Protein AF-A0A9E6UKB4-F1 (afdb_monomer_lite)

Structure (mmCIF, N/CA/C/O backbone):
data_AF-A0A9E6UKB4-F1
#
_entry.id   AF-A0A9E6UKB4-F1
#
loop_
_atom_site.group_PDB
_atom_site.id
_atom_site.type_symbol
_atom_site.label_atom_id
_atom_site.label_alt_id
_atom_site.label_comp_id
_atom_site.label_asym_id
_atom_site.label_entity_id
_atom_site.label_seq_id
_atom_site.pdbx_PDB_ins_code
_atom_site.Cartn_x
_atom_site.Cartn_y
_atom_site.Cartn_z
_atom_site.occupancy
_atom_site.B_iso_or_equiv
_atom_site.auth_seq_id
_atom_site.auth_comp_id
_atom_site.auth_asym_id
_atom_site.auth_atom_id
_atom_site.pdbx_PDB_model_num
ATOM 1 N N . MET A 1 1 ? 20.513 2.424 -27.721 1.00 81.56 1 MET A N 1
ATOM 2 C CA . MET A 1 1 ? 20.579 2.651 -26.270 1.00 81.56 1 MET A CA 1
ATOM 3 C C . MET A 1 1 ? 19.220 2.291 -25.713 1.00 81.56 1 MET A C 1
ATOM 5 O O . MET A 1 1 ? 18.230 2.790 -26.240 1.00 81.56 1 MET A O 1
ATOM 9 N N . ALA A 1 2 ? 19.154 1.364 -24.766 1.00 91.81 2 ALA A N 1
ATOM 10 C CA . ALA A 1 2 ? 17.908 1.025 -24.102 1.00 91.81 2 ALA A CA 1
ATOM 11 C C . ALA A 1 2 ? 17.438 2.201 -23.220 1.00 91.81 2 ALA A C 1
ATOM 13 O O . ALA A 1 2 ? 18.272 2.927 -22.673 1.00 91.81 2 ALA A O 1
ATOM 14 N N . PRO A 1 3 ? 16.118 2.423 -23.074 1.00 93.62 3 PRO A N 1
ATOM 15 C CA . PRO A 1 3 ? 15.581 3.624 -22.423 1.00 93.62 3 PRO A CA 1
ATOM 16 C C . PRO A 1 3 ? 15.913 3.732 -20.926 1.00 93.62 3 PRO A C 1
ATOM 18 O O . PRO A 1 3 ? 15.828 4.817 -20.358 1.00 93.62 3 PRO A O 1
ATOM 21 N N . TRP A 1 4 ? 16.314 2.632 -20.287 1.00 94.12 4 TRP A N 1
ATOM 22 C CA . TRP A 1 4 ? 16.700 2.597 -18.876 1.00 94.12 4 TRP A CA 1
ATOM 23 C C . TRP A 1 4 ? 18.184 2.868 -18.614 1.00 94.12 4 TRP A C 1
ATOM 25 O O . TRP A 1 4 ? 18.543 3.097 -17.461 1.00 94.12 4 TRP A O 1
ATOM 35 N N . GLU A 1 5 ? 19.039 2.848 -19.644 1.00 91.81 5 GLU A N 1
ATOM 36 C CA . GLU A 1 5 ? 20.494 3.004 -19.485 1.00 91.81 5 GLU A CA 1
ATOM 37 C C . GLU A 1 5 ? 20.902 4.262 -18.697 1.00 91.81 5 GLU A C 1
ATOM 39 O O . GLU A 1 5 ? 21.769 4.145 -17.833 1.00 91.81 5 GLU A O 1
ATOM 44 N N . PRO A 1 6 ? 20.264 5.440 -18.873 1.00 92.69 6 PRO A N 1
ATOM 45 C CA . PRO A 1 6 ? 20.599 6.630 -18.083 1.00 92.69 6 PRO A CA 1
ATOM 46 C C . PRO A 1 6 ? 20.350 6.487 -16.574 1.00 92.69 6 PRO A C 1
ATOM 48 O O . PRO A 1 6 ? 20.869 7.277 -15.786 1.00 92.69 6 PRO A O 1
ATOM 51 N N . PHE A 1 7 ? 19.533 5.512 -16.167 1.00 89.50 7 PHE A N 1
ATOM 52 C CA . PHE A 1 7 ? 19.161 5.262 -14.773 1.00 89.50 7 PHE A CA 1
ATOM 53 C C . PHE A 1 7 ? 19.928 4.076 -14.166 1.00 89.50 7 PHE A C 1
ATOM 55 O O . PHE A 1 7 ? 19.871 3.854 -12.951 1.00 89.50 7 PHE A O 1
ATOM 62 N N . GLY A 1 8 ? 20.673 3.336 -14.992 1.00 79.50 8 GLY A N 1
ATOM 63 C CA . GLY A 1 8 ? 21.708 2.422 -14.536 1.00 79.50 8 GLY A CA 1
ATOM 64 C C . GLY A 1 8 ? 22.971 3.201 -14.182 1.00 79.50 8 GLY A C 1
ATOM 65 O O . GLY A 1 8 ? 23.554 3.881 -15.021 1.00 79.50 8 GLY A O 1
ATOM 66 N N . SER A 1 9 ? 23.430 3.103 -12.937 1.00 74.69 9 SER A N 1
ATOM 67 C CA . SER A 1 9 ? 24.852 3.325 -12.664 1.00 74.69 9 SER A CA 1
ATOM 68 C C . SER A 1 9 ? 25.591 2.014 -12.922 1.00 74.69 9 SER A C 1
ATOM 70 O O . SER A 1 9 ? 25.021 0.939 -12.746 1.00 74.69 9 SER A O 1
ATOM 72 N N . SER A 1 10 ? 26.850 2.076 -13.364 1.00 69.31 10 SER A N 1
ATOM 73 C CA . SER A 1 10 ? 27.674 0.870 -13.467 1.00 69.31 10 SER A CA 1
ATOM 74 C C . SER A 1 10 ? 27.757 0.236 -12.078 1.00 69.31 10 SER A C 1
ATOM 76 O O . SER A 1 10 ? 28.419 0.798 -11.202 1.00 69.31 10 SER A O 1
ATOM 78 N N . PHE A 1 11 ? 27.060 -0.880 -11.859 1.00 68.19 11 PHE A N 1
ATOM 79 C CA . PHE A 1 11 ? 27.126 -1.601 -10.596 1.00 68.19 11 PHE A CA 1
ATOM 80 C C . PHE A 1 11 ? 28.573 -2.032 -10.362 1.00 68.19 11 PHE A C 1
ATOM 82 O O . PHE A 1 11 ? 29.144 -2.790 -11.147 1.00 68.19 11 PHE A O 1
ATOM 89 N N . LYS A 1 12 ? 29.174 -1.526 -9.290 1.00 73.38 12 LYS A N 1
ATOM 90 C CA . LYS A 1 12 ? 30.433 -2.038 -8.762 1.00 73.38 12 LYS A CA 1
ATOM 91 C C . LYS A 1 12 ? 30.092 -2.777 -7.482 1.00 73.38 12 LYS A C 1
ATOM 93 O O . LYS A 1 12 ? 29.371 -2.236 -6.651 1.00 73.38 12 LYS A O 1
ATOM 98 N N . ALA A 1 13 ? 30.626 -3.984 -7.312 1.00 66.38 13 ALA A N 1
ATOM 99 C CA . ALA A 1 13 ? 30.397 -4.786 -6.107 1.00 66.38 13 ALA A CA 1
ATOM 100 C C . ALA A 1 13 ? 30.780 -4.038 -4.810 1.00 66.38 13 ALA A C 1
ATOM 102 O O . ALA A 1 13 ? 30.255 -4.321 -3.744 1.00 66.38 13 ALA A O 1
ATOM 103 N N . GLU A 1 14 ? 31.664 -3.045 -4.911 1.00 70.88 14 GLU A N 1
ATOM 104 C CA . GLU A 1 14 ? 32.102 -2.182 -3.809 1.00 70.88 14 GLU A CA 1
ATOM 105 C C . GLU A 1 14 ? 31.042 -1.134 -3.386 1.00 70.88 14 GLU A C 1
ATOM 107 O O . GLU A 1 14 ? 31.136 -0.570 -2.297 1.00 70.88 14 GLU A O 1
ATOM 112 N N . ASP A 1 15 ? 30.006 -0.895 -4.204 1.00 75.00 15 ASP A N 1
ATOM 113 C CA . ASP A 1 15 ? 28.962 0.125 -4.006 1.00 75.00 15 ASP A CA 1
ATOM 114 C C . ASP A 1 15 ? 27.684 -0.429 -3.334 1.00 75.00 15 ASP A C 1
ATOM 116 O O . ASP A 1 15 ? 26.572 0.050 -3.589 1.00 75.00 15 ASP A O 1
ATOM 120 N N . ASP A 1 16 ? 27.814 -1.416 -2.441 1.00 75.31 16 ASP A N 1
ATOM 121 C CA . ASP A 1 16 ? 26.691 -2.079 -1.748 1.00 75.31 16 ASP A CA 1
ATOM 122 C C . ASP A 1 16 ? 25.698 -1.098 -1.090 1.00 75.31 16 ASP A C 1
ATOM 124 O O . ASP A 1 16 ? 24.492 -1.350 -1.030 1.00 75.31 16 ASP A O 1
ATOM 128 N N . LEU A 1 17 ? 26.174 0.066 -0.630 1.00 78.94 17 LEU A N 1
ATOM 129 C CA . LEU A 1 17 ? 25.323 1.104 -0.037 1.00 78.94 17 LEU A CA 1
ATOM 130 C C . LEU A 1 17 ? 24.348 1.737 -1.038 1.00 78.94 17 LEU A C 1
ATOM 132 O O . LEU A 1 17 ? 23.245 2.120 -0.642 1.00 78.94 17 LEU A O 1
ATOM 136 N N . ASN A 1 18 ? 24.739 1.847 -2.309 1.00 86.38 18 ASN A N 1
ATOM 137 C CA . ASN A 1 18 ? 23.909 2.398 -3.382 1.00 86.38 18 ASN A CA 1
ATOM 138 C C . ASN A 1 18 ? 23.037 1.326 -4.042 1.00 86.38 18 ASN A C 1
ATOM 140 O O . ASN A 1 18 ? 22.004 1.663 -4.621 1.00 86.38 18 ASN A O 1
ATOM 144 N N . TRP A 1 19 ? 23.424 0.058 -3.904 1.00 93.12 19 TRP A N 1
ATOM 145 C CA . TRP A 1 19 ? 22.780 -1.100 -4.518 1.00 93.12 19 TRP A CA 1
ATOM 146 C C . TRP A 1 19 ? 22.401 -2.172 -3.491 1.00 93.12 19 TRP A C 1
ATOM 148 O O . TRP A 1 19 ? 22.891 -3.304 -3.560 1.00 93.12 19 TRP A O 1
ATOM 158 N N . PRO A 1 20 ? 21.526 -1.843 -2.524 1.00 94.75 20 PRO A N 1
ATOM 159 C CA . PRO A 1 20 ? 21.037 -2.809 -1.555 1.00 94.75 20 PRO A CA 1
ATOM 160 C C . PRO A 1 20 ? 20.362 -3.998 -2.231 1.00 94.75 20 PRO A C 1
ATOM 162 O O . PRO A 1 20 ? 19.720 -3.858 -3.279 1.00 94.75 20 PRO A O 1
ATOM 165 N N . VAL A 1 21 ? 20.383 -5.124 -1.524 1.00 96.06 21 VAL A N 1
ATOM 166 C CA . VAL A 1 21 ? 19.489 -6.243 -1.806 1.00 96.06 21 VAL A CA 1
ATOM 167 C C . VAL A 1 21 ? 18.032 -5.781 -1.684 1.00 96.06 21 VAL A C 1
ATOM 169 O O . VAL A 1 21 ? 17.637 -5.119 -0.718 1.00 96.06 21 VAL A O 1
ATOM 172 N N . LEU A 1 22 ? 17.236 -6.115 -2.692 1.00 97.31 22 LEU A N 1
ATOM 173 C CA . LEU A 1 22 ? 15.799 -5.916 -2.754 1.00 97.31 22 LEU A CA 1
ATOM 174 C C . LEU A 1 22 ? 15.109 -7.203 -2.295 1.00 97.31 22 LEU A C 1
ATOM 176 O O . LEU A 1 22 ? 14.881 -8.114 -3.081 1.00 97.31 22 LEU A O 1
ATOM 180 N N . SER A 1 23 ? 14.773 -7.272 -1.010 1.00 97.38 23 SER A N 1
ATOM 181 C CA . SER A 1 23 ? 14.077 -8.422 -0.417 1.00 97.38 23 SER A CA 1
ATOM 182 C C . SER A 1 23 ? 12.602 -8.156 -0.121 1.00 97.38 23 SER A C 1
ATOM 184 O O . SER A 1 23 ? 11.811 -9.095 -0.060 1.00 97.38 23 SER A O 1
ATOM 186 N N . GLN A 1 24 ? 12.212 -6.889 0.042 1.00 97.81 24 GLN A N 1
ATOM 187 C CA . GLN A 1 24 ? 10.843 -6.489 0.357 1.00 97.81 24 GLN A CA 1
ATOM 188 C C . GLN A 1 24 ? 10.372 -5.306 -0.481 1.00 97.81 24 GLN A C 1
ATOM 190 O O . GLN A 1 24 ? 11.133 -4.391 -0.808 1.00 97.81 24 GLN A O 1
ATOM 195 N N . VAL A 1 25 ? 9.075 -5.317 -0.772 1.00 98.38 25 VAL A N 1
ATOM 196 C CA . VAL A 1 25 ? 8.336 -4.227 -1.409 1.00 98.38 25 VAL A CA 1
ATOM 197 C C . VAL A 1 25 ? 7.061 -3.954 -0.627 1.00 98.38 25 VAL A C 1
ATOM 199 O O . VAL A 1 25 ? 6.583 -4.803 0.128 1.00 98.38 25 VAL A O 1
ATOM 202 N N . TYR A 1 26 ? 6.501 -2.763 -0.811 1.00 98.50 26 TYR A N 1
ATOM 203 C CA . TYR A 1 26 ? 5.382 -2.306 -0.009 1.00 98.50 26 TYR A CA 1
ATOM 204 C C . TYR A 1 26 ? 4.261 -1.700 -0.848 1.00 98.50 26 TYR A C 1
ATOM 206 O O . TYR A 1 26 ? 4.516 -0.929 -1.772 1.00 98.50 26 TYR A O 1
ATOM 214 N N . HIS A 1 27 ? 3.017 -1.983 -0.471 1.00 98.50 27 HIS A N 1
ATOM 215 C CA . HIS A 1 27 ? 1.847 -1.227 -0.909 1.00 98.50 27 HIS A CA 1
ATOM 216 C C . HIS A 1 27 ? 1.457 -0.233 0.190 1.00 98.50 27 HIS A C 1
ATOM 218 O O . HIS A 1 27 ? 1.020 -0.647 1.264 1.00 98.50 27 HIS A O 1
ATOM 224 N N . THR A 1 28 ? 1.603 1.069 -0.056 1.00 98.06 28 THR A N 1
ATOM 225 C CA . THR A 1 28 ? 1.177 2.114 0.891 1.00 98.06 28 THR A CA 1
ATOM 226 C C . THR A 1 28 ? -0.131 2.744 0.436 1.00 98.06 28 THR A C 1
ATOM 228 O O . THR A 1 28 ? -0.259 3.130 -0.723 1.00 98.06 28 THR A O 1
ATOM 231 N N . THR A 1 29 ? -1.090 2.881 1.348 1.00 97.94 29 THR A N 1
ATOM 232 C CA . THR A 1 29 ? -2.408 3.449 1.058 1.00 97.94 29 THR A CA 1
ATOM 233 C C . THR A 1 29 ? -3.006 4.172 2.268 1.00 97.94 29 THR A C 1
ATOM 235 O O . THR A 1 29 ? -2.507 4.067 3.394 1.00 97.94 29 THR A O 1
ATOM 238 N N . HIS A 1 30 ? -4.083 4.922 2.041 1.00 97.69 30 HIS A N 1
ATOM 239 C CA . HIS A 1 30 ? -4.853 5.582 3.094 1.00 97.69 30 HIS A CA 1
ATOM 240 C C . HIS A 1 30 ? -5.647 4.564 3.910 1.00 97.69 30 HIS A C 1
ATOM 242 O O . HIS A 1 30 ? -6.027 3.497 3.429 1.00 97.69 30 HIS A O 1
ATOM 248 N N . ARG A 1 31 ? -5.960 4.908 5.153 1.00 96.88 31 ARG A N 1
ATOM 249 C CA . ARG A 1 31 ? -6.632 4.051 6.135 1.00 96.88 31 ARG A CA 1
ATOM 250 C C . ARG A 1 31 ? -7.937 3.438 5.628 1.00 96.88 31 ARG A C 1
ATOM 252 O O . ARG A 1 31 ? -8.197 2.261 5.881 1.00 96.88 31 ARG A O 1
ATOM 259 N N . LEU A 1 32 ? -8.775 4.216 4.941 1.00 95.62 32 LEU A N 1
ATOM 260 C CA . LEU A 1 32 ? -10.050 3.719 4.409 1.00 95.62 32 LEU A CA 1
ATOM 261 C C . LEU A 1 32 ? -9.822 2.645 3.339 1.00 95.62 32 LEU A C 1
ATOM 263 O O . LEU A 1 32 ? -10.419 1.570 3.401 1.00 95.62 32 LEU A O 1
ATOM 267 N N . SER A 1 33 ? -8.894 2.900 2.419 1.00 97.25 33 SER A N 1
ATOM 268 C CA . SER A 1 33 ? -8.464 1.940 1.402 1.00 97.25 33 SER A CA 1
ATOM 269 C C . SER A 1 33 ? -7.801 0.711 2.028 1.00 97.25 33 SER A C 1
ATOM 271 O O . SER A 1 33 ? -8.100 -0.408 1.629 1.00 97.25 33 SER A O 1
ATOM 273 N N . ALA A 1 34 ? -6.984 0.885 3.069 1.00 97.94 34 ALA A N 1
ATOM 274 C CA . ALA A 1 34 ? -6.383 -0.217 3.815 1.00 97.94 34 ALA A CA 1
ATOM 275 C C . ALA A 1 34 ? -7.439 -1.103 4.485 1.00 97.94 34 ALA A C 1
ATOM 277 O O . ALA A 1 34 ? -7.369 -2.324 4.388 1.00 97.94 34 ALA A O 1
ATOM 278 N N . THR A 1 35 ? -8.456 -0.497 5.103 1.00 97.56 35 THR A N 1
ATOM 279 C CA . THR A 1 35 ? -9.589 -1.237 5.682 1.00 97.56 35 THR A CA 1
ATOM 280 C C . THR A 1 35 ? -10.285 -2.057 4.599 1.00 97.56 35 THR A C 1
ATOM 282 O O . THR A 1 35 ? -10.584 -3.226 4.815 1.00 97.56 35 THR A O 1
ATOM 285 N N . ARG A 1 36 ? -10.471 -1.485 3.402 1.00 97.75 36 ARG A N 1
ATOM 286 C CA . ARG A 1 36 ? -11.076 -2.190 2.270 1.00 97.75 36 ARG A CA 1
ATOM 287 C C . ARG A 1 36 ? -10.218 -3.341 1.740 1.00 97.75 36 ARG A C 1
ATOM 289 O O . ARG A 1 36 ? -10.762 -4.397 1.437 1.00 97.75 36 ARG A O 1
ATOM 296 N N . ILE A 1 37 ? -8.903 -3.152 1.636 1.00 98.25 37 ILE A N 1
ATOM 297 C CA . ILE A 1 37 ? -7.944 -4.205 1.257 1.00 98.25 37 ILE A CA 1
ATOM 298 C C . ILE A 1 37 ? -8.029 -5.369 2.239 1.00 98.25 37 ILE A C 1
ATOM 300 O O . ILE A 1 37 ? -8.068 -6.526 1.820 1.00 98.25 37 ILE A O 1
ATOM 304 N N . ILE A 1 38 ? -8.106 -5.055 3.535 1.00 98.12 38 ILE A N 1
ATOM 305 C CA . ILE A 1 38 ? -8.275 -6.055 4.582 1.00 98.12 38 ILE A CA 1
ATOM 306 C C . ILE A 1 38 ? -9.627 -6.745 4.412 1.00 98.12 38 ILE A C 1
ATOM 308 O O . ILE A 1 38 ? -9.639 -7.947 4.238 1.00 98.12 38 ILE A O 1
ATOM 312 N N . GLU A 1 39 ? -10.751 -6.040 4.306 1.00 97.12 39 GLU A N 1
ATOM 313 C CA . GLU A 1 39 ? -12.060 -6.668 4.043 1.00 97.12 39 GLU A CA 1
ATOM 314 C C . GLU A 1 39 ? -12.076 -7.585 2.807 1.00 97.12 39 GLU A C 1
ATOM 316 O O . GLU A 1 39 ? -12.661 -8.666 2.833 1.00 97.12 39 GLU A O 1
ATOM 321 N N . ASP A 1 40 ? -11.445 -7.156 1.712 1.00 97.75 40 ASP A N 1
ATOM 322 C CA . ASP A 1 40 ? -11.409 -7.894 0.447 1.00 97.75 40 ASP A CA 1
ATOM 323 C C . ASP A 1 40 ? -10.361 -9.030 0.431 1.00 97.75 40 ASP A C 1
ATOM 325 O O . ASP A 1 40 ? -10.362 -9.847 -0.500 1.00 97.75 40 ASP A O 1
ATOM 329 N N . GLY A 1 41 ? -9.468 -9.075 1.428 1.00 98.19 41 GLY A N 1
ATOM 330 C CA . GLY A 1 41 ? -8.377 -10.044 1.558 1.00 98.19 41 GLY A CA 1
ATOM 331 C C . GLY A 1 41 ? -7.288 -9.927 0.492 1.00 98.19 41 GLY A C 1
ATOM 332 O O . GLY A 1 41 ? -6.532 -10.878 0.291 1.00 98.19 41 GLY A O 1
ATOM 333 N N . ARG A 1 42 ? -7.217 -8.800 -0.225 1.00 98.38 42 ARG A N 1
ATOM 334 C CA . ARG A 1 42 ? -6.257 -8.575 -1.315 1.00 98.38 42 ARG A CA 1
ATOM 335 C C . ARG A 1 42 ? -6.104 -7.092 -1.643 1.00 98.38 42 ARG A C 1
ATOM 337 O O . ARG A 1 42 ? -7.065 -6.327 -1.536 1.00 98.38 42 ARG A O 1
ATOM 344 N N . VAL A 1 43 ? -4.933 -6.709 -2.138 1.00 98.50 43 VAL A N 1
ATOM 345 C CA . VAL A 1 43 ? -4.762 -5.471 -2.903 1.00 98.50 43 VAL A CA 1
ATOM 346 C C . VAL A 1 43 ? -5.345 -5.725 -4.286 1.00 98.50 43 VAL A C 1
ATOM 348 O O . VAL A 1 43 ? -4.864 -6.594 -5.004 1.00 98.50 43 VAL A O 1
ATOM 351 N N . LYS A 1 44 ? -6.417 -5.019 -4.646 1.00 98.12 44 LYS A N 1
ATOM 352 C CA . LYS A 1 44 ? -7.013 -5.158 -5.978 1.00 98.12 44 LYS A CA 1
ATOM 353 C C . LYS A 1 44 ? -6.229 -4.351 -6.996 1.00 98.12 44 LYS A C 1
ATOM 355 O O . LYS A 1 44 ? -5.891 -3.193 -6.737 1.00 98.12 44 LYS A O 1
ATOM 360 N N . ARG A 1 45 ? -6.011 -4.922 -8.174 1.00 97.19 45 ARG A N 1
ATOM 361 C CA . ARG A 1 45 ? -5.483 -4.177 -9.310 1.00 97.19 45 ARG A CA 1
ATOM 362 C C . ARG A 1 45 ? -6.477 -3.115 -9.760 1.00 97.19 45 ARG A C 1
ATOM 364 O O . ARG A 1 45 ? -7.694 -3.320 -9.776 1.00 97.19 45 ARG A O 1
ATOM 371 N N . GLY A 1 46 ? -5.947 -1.956 -10.117 1.00 96.69 46 GLY A N 1
ATOM 372 C CA . GLY A 1 46 ? -6.714 -0.792 -10.529 1.00 96.69 46 GLY A CA 1
ATOM 373 C C . GLY A 1 46 ? -6.089 -0.129 -11.743 1.00 96.69 46 GLY A C 1
ATOM 374 O O . GLY A 1 46 ? -4.971 -0.443 -12.137 1.00 96.69 46 GLY A O 1
ATOM 375 N N . LEU A 1 47 ? -6.829 0.786 -12.359 1.00 96.19 47 LEU A N 1
ATOM 376 C CA . LEU A 1 47 ? -6.284 1.606 -13.434 1.00 96.19 47 LEU A CA 1
ATOM 377 C C . LEU A 1 47 ? -5.241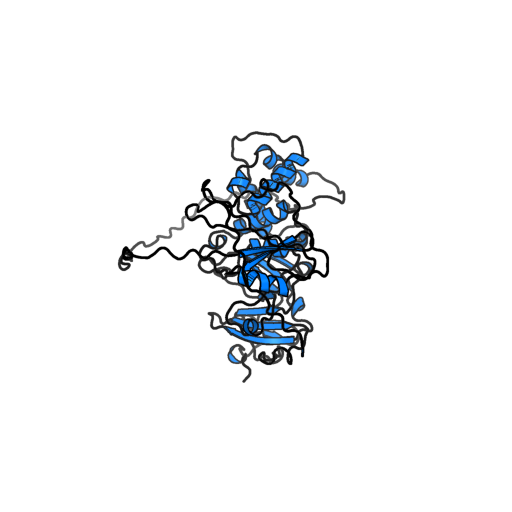 2.575 -12.876 1.00 96.19 47 LEU A C 1
ATOM 379 O O . LEU A 1 47 ? -5.432 3.151 -11.802 1.00 96.19 47 LEU A O 1
ATOM 383 N N . VAL A 1 48 ? -4.185 2.800 -13.649 1.00 93.69 48 VAL A N 1
ATOM 384 C CA . VAL A 1 48 ? -3.280 3.932 -13.450 1.00 93.69 48 VAL A CA 1
ATOM 385 C C . VAL A 1 48 ? -3.961 5.170 -14.034 1.00 93.69 48 VAL A C 1
ATOM 387 O O . VAL A 1 48 ? -4.409 5.136 -15.174 1.00 93.69 48 VAL A O 1
ATOM 390 N N . TYR A 1 49 ? -4.111 6.239 -13.248 1.00 88.75 49 TYR A N 1
ATOM 391 C CA . TYR A 1 49 ? -4.904 7.420 -13.636 1.00 88.75 49 TYR A CA 1
ATOM 392 C C . TYR A 1 49 ? -4.073 8.658 -13.994 1.00 88.75 49 TYR A C 1
ATOM 394 O O . TYR A 1 49 ? -4.654 9.700 -14.304 1.00 88.75 49 TYR A O 1
ATOM 402 N N . ASP A 1 50 ? -2.749 8.577 -13.903 1.00 88.50 50 ASP A N 1
ATOM 403 C CA . ASP A 1 50 ? -1.856 9.641 -14.359 1.00 88.50 50 ASP A CA 1
ATOM 404 C C . ASP A 1 50 ? -1.542 9.487 -15.859 1.00 88.50 50 ASP A C 1
ATOM 406 O O . ASP A 1 50 ? -2.210 8.743 -16.579 1.00 88.50 50 ASP A O 1
ATOM 410 N N . GLU A 1 51 ? -0.562 10.233 -16.358 1.00 89.19 51 GLU A N 1
ATOM 411 C CA . GLU A 1 51 ? -0.195 10.259 -17.779 1.00 89.19 51 GLU A CA 1
ATOM 412 C C . GLU A 1 51 ? 0.624 9.033 -18.232 1.00 89.19 51 GLU A C 1
ATOM 414 O O . GLU A 1 51 ? 1.145 9.031 -19.345 1.00 89.19 51 GLU A O 1
ATOM 419 N N . SER A 1 52 ? 0.696 7.979 -17.408 1.00 93.44 52 SER A N 1
ATOM 420 C CA . SER A 1 52 ? 1.435 6.751 -17.710 1.00 93.44 52 SER A CA 1
ATOM 421 C C . SER A 1 52 ? 1.040 6.098 -19.029 1.00 93.44 52 SER A C 1
ATOM 423 O O . SER A 1 52 ? -0.143 6.025 -19.384 1.00 93.44 52 SER A O 1
ATOM 425 N N . GLU A 1 53 ? 2.014 5.465 -19.685 1.00 93.56 53 GLU A N 1
ATOM 426 C CA . GLU A 1 53 ? 1.766 4.545 -20.802 1.00 93.56 53 GLU A CA 1
ATOM 427 C C . GLU A 1 53 ? 0.742 3.448 -20.448 1.00 93.56 53 GLU A C 1
ATOM 429 O O . GLU A 1 53 ? -0.098 3.095 -21.279 1.00 93.56 53 GLU A O 1
ATOM 434 N N . LEU A 1 54 ? 0.720 2.969 -19.195 1.00 95.00 54 LEU A N 1
ATOM 435 C CA . LEU A 1 54 ? -0.255 1.965 -18.743 1.00 95.00 54 LEU A CA 1
ATOM 436 C C . LEU A 1 54 ? -1.697 2.496 -18.701 1.00 95.00 54 LEU A C 1
ATOM 438 O O . LEU A 1 54 ? -2.647 1.725 -18.850 1.00 95.00 54 LEU A O 1
ATOM 442 N N . ASN A 1 55 ? -1.890 3.807 -18.525 1.00 94.38 55 ASN A N 1
ATOM 443 C CA . ASN A 1 55 ? -3.221 4.413 -18.582 1.00 94.38 55 ASN A CA 1
ATOM 444 C C . ASN A 1 55 ? -3.760 4.416 -20.022 1.00 94.38 55 ASN A C 1
ATOM 446 O O . ASN A 1 55 ? -4.941 4.137 -20.245 1.00 94.38 55 ASN A O 1
ATOM 450 N N . LYS A 1 56 ? -2.893 4.658 -21.017 1.00 93.06 56 LYS A N 1
ATOM 451 C CA . LYS A 1 56 ? -3.275 4.671 -22.443 1.00 93.06 56 LYS A CA 1
ATOM 452 C C . LYS A 1 56 ? -3.814 3.317 -22.898 1.00 93.06 56 LYS A C 1
ATOM 454 O O . LYS A 1 56 ? -4.798 3.259 -23.633 1.00 93.06 56 LYS A O 1
ATOM 459 N N . THR A 1 57 ? -3.212 2.234 -22.416 1.00 93.00 57 THR A N 1
ATOM 460 C CA . THR A 1 57 ? -3.633 0.852 -22.698 1.00 93.00 57 THR A CA 1
ATOM 461 C C . THR A 1 57 ? -4.691 0.336 -21.723 1.00 93.00 57 THR A C 1
ATOM 463 O O . THR A 1 57 ? -5.246 -0.743 -21.923 1.00 93.00 57 THR A O 1
ATOM 466 N N . ARG A 1 58 ? -5.028 1.127 -20.694 1.00 94.94 58 ARG A N 1
ATOM 467 C CA . ARG A 1 58 ? -5.956 0.777 -19.609 1.00 94.94 58 ARG A CA 1
ATOM 468 C C . ARG A 1 58 ? -5.571 -0.514 -18.882 1.00 94.94 58 ARG A C 1
ATOM 470 O O . ARG A 1 58 ? -6.451 -1.213 -18.372 1.00 94.94 58 ARG A O 1
ATOM 477 N N . THR A 1 59 ? -4.276 -0.814 -18.816 1.00 95.88 59 THR A N 1
ATOM 478 C CA . THR A 1 59 ? -3.756 -1.951 -18.056 1.00 95.88 59 THR A CA 1
ATOM 479 C C . THR A 1 59 ? -4.032 -1.720 -16.574 1.00 95.88 59 THR A C 1
ATOM 481 O O . THR A 1 59 ? -3.706 -0.670 -16.017 1.00 95.88 59 THR A O 1
ATOM 484 N N . THR A 1 60 ? -4.674 -2.690 -15.927 1.00 97.69 60 THR A N 1
ATOM 485 C CA . THR A 1 60 ? -4.934 -2.639 -14.487 1.00 97.69 60 THR A CA 1
ATOM 486 C C . THR A 1 60 ? -3.808 -3.312 -13.730 1.00 97.69 60 THR A C 1
ATOM 488 O O . THR A 1 60 ? -3.482 -4.452 -14.040 1.00 97.69 60 THR A O 1
ATOM 491 N N . VAL A 1 61 ? -3.276 -2.651 -12.709 1.00 98.25 61 VAL A N 1
ATOM 492 C CA . VAL A 1 61 ? -2.119 -3.128 -11.946 1.00 98.25 61 VAL A CA 1
ATOM 493 C C . VAL A 1 61 ? -2.312 -2.909 -10.450 1.00 98.25 61 VAL A C 1
ATOM 495 O O . VAL A 1 61 ? -3.041 -2.006 -10.028 1.00 98.25 61 VAL A O 1
ATOM 498 N N . SER A 1 62 ? -1.663 -3.726 -9.629 1.00 98.44 62 SER A N 1
ATOM 499 C CA . SER A 1 62 ? -1.403 -3.409 -8.227 1.00 98.44 62 SER A CA 1
ATOM 500 C C . SER A 1 62 ? -0.037 -2.741 -8.105 1.00 98.44 62 SER A C 1
ATOM 502 O O . SER A 1 62 ? 0.965 -3.251 -8.590 1.00 98.44 62 SER A O 1
ATOM 504 N N . TRP A 1 63 ? 0.006 -1.575 -7.464 1.00 97.94 63 TRP A N 1
ATOM 505 C CA . TRP A 1 63 ? 1.239 -0.806 -7.296 1.00 97.94 63 TRP A CA 1
ATOM 506 C C . TRP A 1 63 ? 1.962 -1.203 -6.007 1.00 97.94 63 TRP A C 1
ATOM 508 O O . TRP A 1 63 ? 1.348 -1.196 -4.937 1.00 97.94 63 TRP A O 1
ATOM 518 N N . VAL A 1 64 ? 3.259 -1.492 -6.090 1.00 98.56 64 VAL A N 1
ATOM 519 C CA . VAL A 1 64 ? 4.150 -1.671 -4.935 1.00 98.56 64 VAL A CA 1
ATOM 520 C C . VAL A 1 64 ? 5.461 -0.916 -5.139 1.00 98.56 64 VAL A C 1
ATOM 522 O O . VAL A 1 64 ? 5.847 -0.568 -6.254 1.00 98.56 64 VAL A O 1
ATOM 525 N N . SER A 1 65 ? 6.171 -0.637 -4.051 1.00 98.12 65 SER A N 1
ATOM 526 C CA . SER A 1 65 ? 7.441 0.079 -4.097 1.00 98.12 65 SER A CA 1
ATOM 527 C C . SER A 1 65 ? 8.364 -0.322 -2.942 1.00 98.12 65 SER A C 1
ATOM 529 O O . SER A 1 65 ? 7.893 -0.480 -1.817 1.00 98.12 65 SER A O 1
ATOM 531 N N . PRO A 1 66 ? 9.685 -0.454 -3.167 1.00 97.62 66 PRO A N 1
ATOM 532 C CA . PRO A 1 66 ? 10.665 -0.674 -2.101 1.00 97.62 66 PRO A CA 1
ATOM 533 C C . PRO A 1 66 ? 11.191 0.629 -1.482 1.00 97.62 66 PRO A C 1
ATOM 535 O O . PRO A 1 66 ? 12.155 0.616 -0.708 1.00 97.62 66 PRO A O 1
ATOM 538 N N . ASN A 1 67 ? 10.653 1.777 -1.899 1.00 96.69 67 ASN A N 1
ATOM 539 C CA . ASN A 1 67 ? 11.152 3.074 -1.475 1.00 96.69 67 ASN A CA 1
ATOM 540 C C . ASN A 1 67 ? 10.732 3.389 -0.037 1.00 96.69 67 ASN A C 1
ATOM 542 O O . ASN A 1 67 ? 9.647 3.034 0.420 1.00 96.69 67 ASN A O 1
ATOM 546 N N . HIS A 1 68 ? 11.605 4.115 0.657 1.00 94.31 68 HIS A N 1
ATOM 547 C CA . HIS A 1 68 ? 11.332 4.677 1.969 1.00 94.31 68 HIS A CA 1
ATOM 548 C C . HIS A 1 68 ? 11.474 6.195 1.883 1.00 94.31 68 HIS A C 1
ATOM 550 O O . HIS A 1 68 ? 12.531 6.698 1.500 1.00 94.31 68 HIS A O 1
ATOM 556 N N . TRP A 1 69 ? 10.433 6.929 2.268 1.00 93.69 69 TRP A N 1
ATOM 557 C CA . TRP A 1 69 ? 10.421 8.388 2.189 1.00 93.69 69 TRP A CA 1
ATOM 558 C C . TRP A 1 69 ? 10.627 8.994 3.572 1.00 93.69 69 TRP A C 1
ATOM 560 O O . TRP A 1 69 ? 9.812 8.811 4.475 1.00 93.69 69 TRP A O 1
ATOM 570 N N . ARG A 1 70 ? 11.743 9.711 3.740 1.00 92.06 70 ARG A N 1
ATOM 571 C CA . ARG A 1 70 ? 12.135 10.325 5.018 1.00 92.06 70 ARG A CA 1
ATOM 572 C C . ARG A 1 70 ? 11.109 11.344 5.517 1.00 92.06 70 ARG A C 1
ATOM 574 O O . ARG A 1 70 ? 10.840 11.386 6.711 1.00 92.06 70 ARG A O 1
ATOM 581 N N . ASP A 1 71 ? 10.534 12.122 4.606 1.00 93.44 71 ASP A N 1
ATOM 582 C CA . ASP A 1 71 ? 9.602 13.209 4.931 1.00 93.44 71 ASP A CA 1
ATOM 583 C C . ASP A 1 71 ? 8.136 12.741 4.992 1.00 93.44 71 ASP A C 1
ATOM 585 O O . ASP A 1 71 ? 7.205 13.545 5.035 1.00 93.44 71 ASP A O 1
ATOM 589 N N . GLY A 1 72 ? 7.926 11.422 5.009 1.00 94.88 72 GLY A N 1
ATOM 590 C CA . GLY A 1 72 ? 6.619 10.786 5.048 1.00 94.88 72 GLY A CA 1
ATOM 591 C C . GLY A 1 72 ? 6.110 10.346 3.678 1.00 94.88 72 GLY A C 1
ATOM 592 O O . GLY A 1 72 ? 6.648 10.685 2.623 1.00 94.88 72 GLY A O 1
ATOM 593 N N . TYR A 1 73 ? 5.045 9.553 3.708 1.00 96.31 73 TYR A N 1
ATOM 594 C CA . TYR A 1 73 ? 4.498 8.858 2.550 1.00 96.31 73 TYR A CA 1
ATOM 595 C C . TYR A 1 73 ? 3.353 9.669 1.939 1.00 96.31 73 TYR A C 1
ATOM 597 O O . TYR A 1 73 ? 2.417 10.064 2.631 1.00 96.31 73 TYR A O 1
ATOM 605 N N . ARG A 1 74 ? 3.403 9.913 0.626 1.00 95.44 74 ARG A N 1
ATOM 606 C CA . ARG A 1 74 ? 2.345 10.646 -0.102 1.00 95.44 74 ARG A CA 1
ATOM 607 C C . ARG A 1 74 ? 1.097 9.800 -0.366 1.00 95.44 74 ARG A C 1
ATOM 609 O O . ARG A 1 74 ? 0.049 10.351 -0.696 1.00 95.44 74 ARG A O 1
ATOM 616 N N . TYR A 1 75 ? 1.237 8.481 -0.283 1.00 95.81 75 TYR A N 1
ATOM 617 C CA . TYR A 1 75 ? 0.215 7.515 -0.680 1.00 95.81 75 TYR A CA 1
ATOM 618 C C . TYR A 1 75 ? -0.716 7.103 0.468 1.00 95.81 75 TYR A C 1
ATOM 620 O O . TYR A 1 75 ? -1.742 6.484 0.207 1.00 95.81 75 TYR A O 1
ATOM 628 N N . GLY A 1 76 ? -0.386 7.466 1.710 1.00 96.88 76 GLY A N 1
ATOM 629 C CA . GLY A 1 76 ? -1.203 7.204 2.893 1.00 96.88 76 GLY A CA 1
ATOM 630 C C . GLY A 1 76 ? -0.373 6.826 4.121 1.00 96.88 76 GLY A C 1
ATOM 631 O O . GLY A 1 76 ? 0.857 6.904 4.095 1.00 96.88 76 GLY A O 1
ATOM 632 N N . SER A 1 77 ? -1.049 6.413 5.194 1.00 97.44 77 SER A N 1
ATOM 633 C CA . SER A 1 77 ? -0.425 6.049 6.477 1.00 97.44 77 SER A CA 1
ATOM 634 C C . SER A 1 77 ? -0.357 4.552 6.783 1.00 97.44 77 SER A C 1
ATOM 636 O O . SER A 1 77 ? 0.148 4.182 7.843 1.00 97.44 77 SER A O 1
A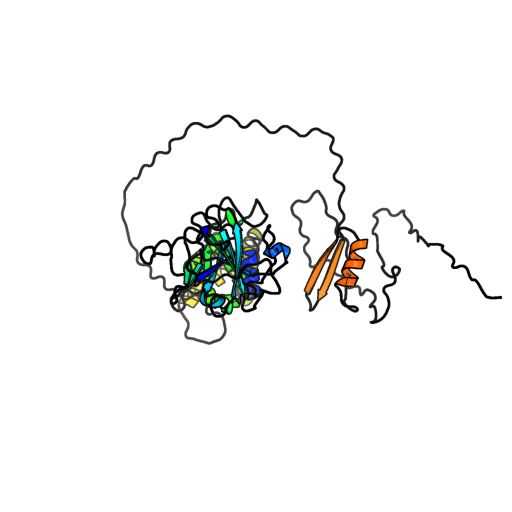TOM 638 N N . VAL A 1 78 ? -0.864 3.681 5.910 1.00 97.94 78 VAL A N 1
ATOM 639 C CA . VAL A 1 78 ? -0.855 2.228 6.134 1.00 97.94 78 VAL A CA 1
ATOM 640 C C . VAL A 1 78 ? -0.052 1.550 5.040 1.00 97.94 78 VAL A C 1
ATOM 642 O O . VAL A 1 78 ? -0.294 1.784 3.857 1.00 97.94 78 VAL A O 1
ATOM 645 N N . ARG A 1 79 ? 0.905 0.709 5.429 1.00 97.62 79 ARG A N 1
ATOM 646 C CA . ARG A 1 79 ? 1.846 0.061 4.518 1.00 97.62 79 ARG A CA 1
ATOM 647 C C . ARG A 1 79 ? 1.787 -1.457 4.678 1.00 97.62 79 ARG A C 1
ATOM 649 O O . ARG A 1 79 ? 2.042 -1.963 5.761 1.00 97.62 79 ARG A O 1
ATOM 656 N N . PHE A 1 80 ? 1.479 -2.168 3.600 1.00 98.12 80 PHE A N 1
ATOM 657 C CA . PHE A 1 80 ? 1.475 -3.631 3.528 1.00 98.12 80 PHE A CA 1
ATOM 658 C C . PHE A 1 80 ? 2.800 -4.112 2.934 1.00 98.12 80 PHE A C 1
ATOM 660 O O . PHE A 1 80 ? 3.146 -3.688 1.832 1.00 98.12 80 PHE A O 1
ATOM 667 N N . GLY A 1 81 ? 3.544 -4.950 3.654 1.00 97.56 81 GLY A N 1
ATOM 668 C CA . GLY A 1 81 ? 4.814 -5.523 3.205 1.00 97.56 81 GLY A CA 1
ATOM 669 C C . GLY A 1 81 ? 4.646 -6.865 2.503 1.00 97.56 81 GLY A C 1
ATOM 670 O O . GLY A 1 81 ? 3.818 -7.681 2.903 1.00 97.56 81 GLY A O 1
ATOM 671 N N . PHE A 1 82 ? 5.451 -7.096 1.469 1.00 98.19 82 PHE A N 1
ATOM 672 C CA . PHE A 1 82 ? 5.495 -8.343 0.712 1.00 98.19 82 PHE A CA 1
ATOM 673 C C . PHE A 1 82 ? 6.946 -8.724 0.421 1.00 98.19 82 PHE A C 1
ATOM 675 O O . PHE A 1 82 ? 7.784 -7.858 0.150 1.00 98.19 82 PHE A O 1
ATOM 682 N N . ASN A 1 83 ? 7.234 -10.026 0.434 1.00 98.00 83 ASN A N 1
ATOM 683 C CA . ASN A 1 83 ? 8.521 -10.537 -0.031 1.00 98.00 83 ASN A CA 1
ATOM 684 C C . ASN A 1 83 ? 8.657 -10.298 -1.535 1.00 98.00 83 ASN A C 1
ATOM 686 O O . ASN A 1 83 ? 7.739 -10.587 -2.296 1.00 98.00 83 ASN A O 1
ATOM 690 N N . TRP A 1 84 ? 9.810 -9.790 -1.964 1.00 98.12 84 TRP A N 1
ATOM 691 C CA . TRP A 1 84 ? 10.056 -9.456 -3.366 1.00 98.12 84 TRP A CA 1
ATOM 692 C C . TRP A 1 84 ? 10.014 -10.679 -4.292 1.00 98.12 84 TRP A C 1
ATOM 694 O O . TRP A 1 84 ? 9.487 -10.585 -5.400 1.00 98.12 84 TRP A O 1
ATOM 704 N N . SER A 1 85 ? 10.490 -11.834 -3.819 1.00 97.44 85 SER A N 1
ATOM 705 C CA . SER A 1 85 ? 10.481 -13.090 -4.583 1.00 97.44 85 SER A CA 1
ATOM 706 C C . SER A 1 85 ? 9.085 -13.506 -5.049 1.00 97.44 85 SER A C 1
ATOM 708 O O . SER A 1 85 ? 8.964 -14.120 -6.100 1.00 97.44 85 SER A O 1
ATOM 710 N N . LEU A 1 86 ? 8.029 -13.088 -4.336 1.00 97.12 86 LEU A N 1
ATOM 711 C CA . LEU A 1 86 ? 6.638 -13.305 -4.747 1.00 97.12 86 LEU A CA 1
ATOM 712 C C . LEU A 1 86 ? 6.354 -12.790 -6.165 1.00 97.12 86 LEU A C 1
ATOM 714 O O . LEU A 1 86 ? 5.507 -13.347 -6.849 1.00 97.12 86 LEU A O 1
ATOM 718 N N . PHE A 1 87 ? 7.022 -11.711 -6.576 1.00 97.69 87 PHE A N 1
ATOM 719 C CA . PHE A 1 87 ? 6.792 -11.057 -7.864 1.00 97.69 87 PHE A CA 1
ATOM 720 C C . PHE A 1 87 ? 7.914 -11.307 -8.861 1.00 97.69 87 PHE A C 1
ATOM 722 O O . PHE A 1 87 ? 7.692 -11.221 -10.063 1.00 97.69 87 PHE A O 1
ATOM 729 N N . ALA A 1 88 ? 9.132 -11.529 -8.376 1.00 95.81 88 ALA A N 1
ATOM 730 C CA . ALA A 1 88 ? 10.308 -11.586 -9.228 1.00 95.81 88 ALA A CA 1
ATOM 731 C C . ALA A 1 88 ? 10.488 -12.948 -9.905 1.00 95.81 88 ALA A C 1
ATOM 733 O O . ALA A 1 88 ? 10.953 -13.017 -11.045 1.00 95.81 88 ALA A O 1
ATOM 734 N N . ASP A 1 89 ? 10.121 -14.020 -9.207 1.00 92.38 89 ASP A N 1
ATOM 735 C CA . ASP A 1 89 ? 10.351 -15.379 -9.669 1.00 92.38 89 ASP A CA 1
ATOM 736 C C . ASP A 1 89 ? 9.435 -15.694 -10.858 1.00 92.38 89 ASP A C 1
ATOM 738 O O . ASP A 1 89 ? 8.225 -15.518 -10.785 1.00 92.38 89 ASP A O 1
ATOM 742 N N . GLN A 1 90 ? 10.020 -16.171 -11.961 1.00 88.31 90 GLN A N 1
ATOM 743 C CA . GLN A 1 90 ? 9.304 -16.565 -13.189 1.00 88.31 90 GLN A CA 1
ATOM 744 C C . GLN A 1 90 ? 8.536 -15.433 -13.901 1.00 88.31 90 GLN A C 1
ATOM 746 O O . GLN A 1 90 ? 7.776 -15.700 -14.830 1.00 88.31 90 GLN A O 1
ATOM 751 N N . SER A 1 91 ? 8.789 -14.174 -13.542 1.00 96.69 91 SER A N 1
ATOM 752 C CA . SER A 1 91 ? 8.137 -13.022 -14.164 1.00 96.69 91 SER A CA 1
ATOM 753 C C . SER A 1 91 ? 8.917 -12.434 -15.335 1.00 96.69 91 SER A C 1
ATOM 755 O O . SER A 1 91 ? 10.149 -12.417 -15.391 1.00 96.69 91 SER A O 1
ATOM 757 N N . HIS A 1 92 ? 8.167 -11.855 -16.263 1.00 98.00 92 HIS A N 1
ATOM 758 C CA . HIS A 1 92 ? 8.657 -10.937 -17.271 1.00 98.00 92 HIS A CA 1
ATOM 759 C C . HIS A 1 92 ? 8.629 -9.503 -16.742 1.00 98.00 92 HIS A C 1
ATOM 761 O O . HIS A 1 92 ? 7.667 -9.066 -16.108 1.00 98.00 92 HIS A O 1
ATOM 767 N N . PHE A 1 93 ? 9.687 -8.757 -17.052 1.00 98.44 93 PHE A N 1
ATOM 768 C CA . PHE A 1 93 ? 9.822 -7.351 -16.704 1.00 98.44 93 PHE A CA 1
ATOM 769 C C . PHE A 1 93 ? 9.705 -6.516 -17.971 1.00 98.44 93 PHE A C 1
ATOM 771 O O . PHE A 1 93 ? 10.386 -6.773 -18.965 1.00 98.44 93 PHE A O 1
ATOM 778 N N . TYR A 1 94 ? 8.871 -5.487 -17.925 1.00 98.31 94 TYR A N 1
ATOM 779 C CA . TYR A 1 94 ? 8.730 -4.520 -19.002 1.00 98.31 94 TYR A CA 1
ATOM 780 C C . TYR A 1 94 ? 8.990 -3.124 -18.456 1.00 98.31 94 TYR A C 1
ATOM 782 O O . TYR A 1 94 ? 8.378 -2.697 -17.476 1.00 98.31 94 TYR A O 1
ATOM 790 N N . TRP A 1 95 ? 9.906 -2.411 -19.100 1.00 98.06 95 TRP A N 1
ATOM 791 C CA . TRP A 1 95 ? 10.115 -0.996 -18.852 1.00 98.06 95 TRP A CA 1
ATOM 792 C C . TRP A 1 95 ? 8.888 -0.221 -19.321 1.00 98.06 95 TRP A C 1
ATOM 794 O O . TRP A 1 95 ? 8.490 -0.328 -20.485 1.00 98.06 95 TRP A O 1
ATOM 804 N N . VAL A 1 96 ? 8.307 0.557 -18.410 1.00 97.62 96 VAL A N 1
ATOM 805 C CA . VAL A 1 96 ? 7.175 1.430 -18.719 1.00 97.62 96 VAL A CA 1
ATOM 806 C C . VAL A 1 96 ? 7.696 2.812 -19.075 1.00 97.62 96 VAL A C 1
ATOM 808 O O . VAL A 1 96 ? 7.560 3.249 -20.211 1.00 97.62 96 VAL A O 1
ATOM 811 N N . GLU A 1 97 ? 8.319 3.492 -18.116 1.00 97.12 97 GLU A N 1
ATOM 812 C CA . GLU A 1 97 ? 8.757 4.881 -18.251 1.00 97.12 97 GLU A CA 1
ATOM 813 C C . GLU A 1 97 ? 9.649 5.286 -17.068 1.00 97.12 97 GLU A C 1
ATOM 815 O O . GLU A 1 97 ? 9.758 4.563 -16.073 1.00 97.12 97 GLU A O 1
ATOM 820 N N . CYS A 1 98 ? 10.245 6.476 -17.151 1.00 96.69 98 CYS A N 1
ATOM 821 C CA . CYS A 1 98 ? 10.810 7.166 -15.997 1.00 96.69 98 CYS A CA 1
ATOM 822 C C . CYS A 1 98 ? 10.165 8.544 -15.867 1.00 96.69 98 CYS A C 1
ATOM 824 O O . CYS A 1 98 ? 10.165 9.323 -16.817 1.00 96.69 98 CYS A O 1
ATOM 826 N N . ILE A 1 99 ? 9.620 8.836 -14.690 1.00 94.56 99 ILE A N 1
ATOM 827 C CA . ILE A 1 99 ? 9.005 10.121 -14.379 1.00 94.56 99 ILE A CA 1
ATOM 828 C C . ILE A 1 99 ? 10.052 11.039 -13.758 1.00 94.56 99 ILE A C 1
ATOM 830 O O . ILE A 1 99 ? 10.765 10.649 -12.827 1.00 94.56 99 ILE A O 1
ATOM 834 N N . GLU A 1 100 ? 10.102 12.278 -14.243 1.00 92.62 100 GLU A N 1
ATOM 835 C CA . GLU A 1 100 ? 11.014 13.338 -13.803 1.00 92.62 100 GLU A CA 1
ATOM 836 C C . GLU A 1 100 ? 10.636 13.903 -12.421 1.00 92.62 100 GLU A C 1
ATOM 838 O O . GLU A 1 100 ? 10.258 15.061 -12.247 1.00 92.62 100 GLU A O 1
ATOM 843 N N . TYR A 1 101 ? 10.723 13.055 -11.403 1.00 90.19 101 TYR A N 1
ATOM 844 C CA . TYR A 1 101 ? 10.674 13.447 -10.001 1.00 90.19 101 TYR A CA 1
ATOM 845 C C . TYR A 1 101 ? 12.083 13.662 -9.440 1.00 90.19 101 TYR A C 1
ATOM 847 O O . TYR A 1 101 ? 13.093 13.449 -10.109 1.00 90.19 101 TYR A O 1
ATOM 855 N N . SER A 1 102 ? 12.154 14.101 -8.184 1.00 88.50 102 SER A N 1
ATOM 856 C CA . SER A 1 102 ? 13.401 14.168 -7.426 1.00 88.50 102 SER A CA 1
ATOM 857 C C . SER A 1 102 ? 13.263 13.307 -6.162 1.00 88.50 102 SER A C 1
ATOM 859 O O . SER A 1 102 ? 12.586 13.736 -5.222 1.00 88.50 102 SER A O 1
ATOM 861 N N . PRO A 1 103 ? 13.839 12.085 -6.134 1.00 91.94 103 PRO A N 1
ATOM 862 C CA . PRO A 1 103 ? 14.565 11.418 -7.228 1.00 91.94 103 PRO A CA 1
ATOM 863 C C . PRO A 1 103 ? 13.640 10.947 -8.373 1.00 91.94 103 PRO A C 1
ATOM 865 O O . PRO A 1 103 ? 12.437 10.797 -8.137 1.00 91.94 103 PRO A O 1
ATOM 868 N N . PRO A 1 104 ? 14.172 10.680 -9.586 1.00 95.06 104 PRO A N 1
ATOM 869 C CA . PRO A 1 104 ? 13.391 10.142 -10.701 1.00 95.06 104 PRO A CA 1
ATOM 870 C C . PRO A 1 104 ? 12.711 8.823 -10.334 1.00 95.06 104 PRO A C 1
ATOM 872 O O . PRO A 1 104 ? 13.278 8.027 -9.579 1.00 95.06 104 PRO A O 1
ATOM 875 N N . ALA A 1 105 ? 11.515 8.582 -10.871 1.00 95.81 105 ALA A N 1
ATOM 876 C CA . ALA A 1 105 ? 10.730 7.384 -10.589 1.00 95.81 105 ALA A CA 1
ATOM 877 C C . ALA A 1 105 ? 10.635 6.475 -11.819 1.00 95.81 105 ALA A C 1
ATOM 879 O O . ALA A 1 105 ? 9.926 6.786 -12.772 1.00 95.81 105 ALA A O 1
ATOM 880 N N . CYS A 1 106 ? 11.339 5.345 -11.794 1.00 97.81 106 CYS A N 1
ATOM 881 C CA . CYS A 1 106 ? 11.308 4.341 -12.856 1.00 97.81 106 CYS A CA 1
ATOM 882 C C . CYS A 1 106 ? 10.176 3.341 -12.616 1.00 97.81 106 CYS A C 1
ATOM 884 O O . CYS A 1 106 ? 10.083 2.749 -11.535 1.00 97.81 106 CYS A O 1
ATOM 886 N N . ARG A 1 107 ? 9.345 3.136 -13.640 1.00 98.06 107 ARG A N 1
ATOM 887 C CA . ARG A 1 107 ? 8.194 2.234 -13.609 1.00 98.06 107 ARG A CA 1
ATOM 888 C C . ARG A 1 107 ? 8.458 0.956 -14.383 1.00 98.06 107 ARG A C 1
ATOM 890 O O . ARG A 1 107 ? 8.866 0.992 -15.544 1.00 98.06 107 ARG A O 1
ATOM 897 N N . PHE A 1 108 ? 8.142 -0.165 -13.749 1.00 98.56 108 PHE A N 1
ATOM 898 C CA . PHE A 1 108 ? 8.204 -1.490 -14.355 1.00 98.56 108 PHE A CA 1
ATOM 899 C C . PHE A 1 108 ? 6.835 -2.152 -14.289 1.00 98.56 108 PHE A C 1
ATOM 901 O O . PHE A 1 108 ? 6.197 -2.112 -13.241 1.00 98.56 108 PHE A O 1
ATOM 908 N N . LEU A 1 109 ? 6.408 -2.782 -15.380 1.00 98.56 109 LEU A N 1
ATOM 909 C CA . LEU A 1 109 ? 5.306 -3.739 -15.381 1.00 98.56 109 LEU A CA 1
ATOM 910 C C . LEU A 1 109 ? 5.890 -5.140 -15.191 1.00 98.56 109 LEU A C 1
ATOM 912 O O . LEU A 1 109 ? 6.827 -5.519 -15.895 1.00 98.56 109 LEU A O 1
ATOM 916 N N . ILE A 1 110 ? 5.340 -5.882 -14.234 1.00 98.56 110 ILE A N 1
ATOM 917 C CA . ILE A 1 110 ? 5.784 -7.223 -13.849 1.00 98.56 110 ILE A CA 1
ATOM 918 C C . ILE A 1 110 ? 4.600 -8.169 -13.994 1.00 98.56 110 ILE A C 1
ATOM 920 O O . ILE A 1 110 ? 3.511 -7.895 -13.484 1.00 98.56 110 ILE A O 1
ATOM 924 N N . THR A 1 111 ? 4.806 -9.257 -14.725 1.00 98.12 111 THR A N 1
ATOM 925 C CA . THR A 1 111 ? 3.742 -10.186 -15.106 1.00 98.12 111 THR A CA 1
ATOM 926 C C . THR A 1 111 ? 4.322 -11.559 -15.426 1.00 98.12 111 THR A C 1
ATOM 928 O O . THR A 1 111 ? 5.435 -11.659 -15.932 1.00 98.12 111 THR A O 1
ATOM 931 N N . GLU A 1 112 ? 3.559 -12.621 -15.191 1.00 97.38 112 GLU A N 1
ATOM 932 C CA . GLU A 1 112 ? 3.908 -13.979 -15.639 1.00 97.38 112 GLU A CA 1
ATOM 933 C C . GLU A 1 112 ? 3.630 -14.186 -17.141 1.00 97.38 112 GLU A C 1
ATOM 935 O O . GLU A 1 112 ? 4.043 -15.180 -17.734 1.00 97.38 112 GLU A O 1
ATOM 940 N N . ARG A 1 113 ? 2.901 -13.260 -17.781 1.00 96.44 113 ARG A N 1
ATOM 941 C CA . ARG A 1 113 ? 2.494 -13.364 -19.189 1.00 96.44 113 ARG A CA 1
ATOM 942 C C . ARG A 1 113 ? 3.515 -12.704 -20.106 1.00 96.44 113 ARG A C 1
ATOM 944 O O . ARG A 1 113 ? 4.017 -11.623 -19.809 1.00 96.44 113 ARG A O 1
ATOM 951 N N . ASP A 1 114 ? 3.765 -13.294 -21.271 1.00 96.38 114 ASP A N 1
ATOM 952 C CA . ASP A 1 114 ? 4.499 -12.589 -22.323 1.00 96.38 114 ASP A CA 1
ATOM 953 C C . ASP A 1 114 ? 3.574 -11.581 -23.020 1.00 96.38 114 ASP A C 1
ATOM 955 O O . ASP A 1 114 ? 2.722 -11.937 -23.835 1.00 96.38 114 ASP A O 1
ATOM 959 N N . LEU A 1 115 ? 3.748 -10.304 -22.688 1.00 95.50 115 LEU A N 1
ATOM 960 C CA . LEU A 1 115 ? 2.962 -9.192 -23.217 1.00 95.50 115 LEU A CA 1
ATOM 961 C C . LEU A 1 115 ? 3.599 -8.527 -24.438 1.00 95.50 115 LEU A C 1
ATOM 963 O O . LEU A 1 115 ? 3.094 -7.502 -24.889 1.00 95.50 115 LEU A O 1
ATOM 967 N N . SER A 1 116 ? 4.675 -9.080 -25.011 1.00 93.81 116 SER A N 1
ATOM 968 C CA . SER A 1 116 ? 5.362 -8.450 -26.147 1.00 93.81 116 SER A CA 1
ATOM 969 C C . SER A 1 116 ? 4.454 -8.232 -27.366 1.00 93.81 116 SER A C 1
ATOM 971 O O . SER A 1 116 ? 4.685 -7.302 -28.135 1.00 93.81 116 SER A O 1
ATOM 973 N N . SER A 1 117 ? 3.408 -9.049 -27.533 1.00 93.19 117 SER A N 1
ATOM 974 C CA . SER A 1 117 ? 2.403 -8.873 -28.594 1.00 93.19 117 SER A CA 1
ATOM 975 C C . SER A 1 117 ? 1.204 -8.005 -28.181 1.00 93.19 117 SER A C 1
ATOM 977 O O . SER A 1 117 ? 0.656 -7.293 -29.020 1.00 93.19 117 SER A O 1
ATOM 979 N N . GLU A 1 118 ? 0.809 -8.032 -26.903 1.00 93.81 118 GLU A N 1
ATOM 980 C CA . GLU A 1 118 ? -0.344 -7.288 -26.368 1.00 93.81 118 GLU A CA 1
ATOM 981 C C . GLU A 1 118 ? -0.015 -5.809 -26.110 1.00 93.81 118 GLU A C 1
ATOM 983 O O . GLU A 1 118 ? -0.854 -4.934 -26.323 1.00 93.81 118 GLU A O 1
ATOM 988 N N . LEU A 1 119 ? 1.213 -5.524 -25.668 1.00 93.44 119 LEU A N 1
ATOM 989 C CA . LEU A 1 119 ? 1.690 -4.197 -25.279 1.00 93.44 119 LEU A CA 1
ATOM 990 C C . LEU A 1 119 ? 3.008 -3.859 -25.999 1.00 93.44 119 LEU A C 1
ATOM 992 O O . LEU A 1 119 ? 4.036 -3.668 -25.349 1.00 93.44 119 LEU A O 1
ATOM 996 N N . PRO A 1 120 ? 2.999 -3.725 -27.340 1.00 92.88 120 PRO A N 1
ATOM 997 C CA . PRO A 1 120 ? 4.215 -3.509 -28.130 1.00 92.88 120 PRO A CA 1
ATOM 998 C C . PRO A 1 120 ? 4.907 -2.164 -27.852 1.00 92.88 120 PRO A C 1
ATOM 1000 O O . PRO A 1 120 ? 6.052 -1.970 -28.246 1.00 92.88 120 PRO A O 1
ATOM 1003 N N . ALA A 1 121 ? 4.221 -1.226 -27.188 1.00 93.19 121 ALA A N 1
ATOM 1004 C CA . ALA A 1 121 ? 4.807 0.037 -26.744 1.00 93.19 121 ALA A CA 1
ATOM 1005 C C . ALA A 1 121 ? 5.767 -0.137 -25.553 1.00 93.19 121 ALA A C 1
ATOM 1007 O O . ALA A 1 121 ? 6.625 0.716 -25.334 1.00 93.19 121 ALA A O 1
ATOM 1008 N N . LEU A 1 122 ? 5.636 -1.223 -24.783 1.00 96.19 122 LEU A N 1
ATOM 1009 C CA . LEU A 1 122 ? 6.507 -1.493 -23.647 1.00 96.19 122 LEU A CA 1
ATOM 1010 C C . LEU A 1 122 ? 7.755 -2.246 -24.103 1.00 96.19 122 LEU A C 1
ATOM 1012 O O . LEU A 1 122 ? 7.691 -3.199 -24.879 1.00 96.19 122 LEU A O 1
ATOM 1016 N N . THR A 1 123 ? 8.911 -1.838 -23.587 1.00 96.56 123 THR A N 1
ATOM 1017 C CA . THR A 1 123 ? 10.185 -2.480 -23.930 1.00 96.56 123 THR A CA 1
ATOM 1018 C C . THR A 1 123 ? 10.501 -3.552 -22.898 1.00 96.56 123 THR A C 1
ATOM 1020 O O . THR A 1 123 ? 10.554 -3.261 -21.703 1.00 96.56 123 THR A O 1
ATOM 1023 N N . ARG A 1 124 ? 10.730 -4.795 -23.339 1.00 97.31 124 ARG A N 1
ATOM 1024 C CA . ARG A 1 124 ? 11.143 -5.883 -22.442 1.00 97.31 124 ARG A CA 1
ATOM 1025 C C . ARG A 1 124 ? 12.458 -5.516 -21.758 1.00 97.31 124 ARG A C 1
ATOM 1027 O O . ARG A 1 124 ? 13.424 -5.156 -22.424 1.00 97.31 124 ARG A O 1
ATOM 1034 N N . TYR A 1 125 ? 12.463 -5.609 -20.439 1.00 97.31 125 TYR A N 1
ATOM 1035 C CA . TYR A 1 125 ? 13.598 -5.317 -19.586 1.00 97.31 125 TYR A CA 1
ATOM 1036 C C . TYR A 1 125 ? 14.313 -6.617 -19.222 1.00 97.31 125 TYR A C 1
ATOM 1038 O O . TYR A 1 125 ? 13.662 -7.599 -18.863 1.00 97.31 125 TYR A O 1
ATOM 1046 N N . ASP A 1 126 ? 15.641 -6.617 -19.312 1.00 96.06 126 ASP A N 1
ATOM 1047 C CA . ASP A 1 126 ? 16.483 -7.721 -18.857 1.00 96.06 126 ASP A CA 1
ATOM 1048 C C . ASP A 1 126 ? 17.212 -7.319 -17.563 1.00 96.06 126 ASP A C 1
ATOM 1050 O O . ASP A 1 126 ? 18.183 -6.559 -17.617 1.00 96.06 126 ASP A O 1
ATOM 1054 N N . PRO A 1 127 ? 16.773 -7.820 -16.393 1.00 95.62 127 PRO A N 1
ATOM 1055 C CA . PRO A 1 127 ? 17.427 -7.549 -15.116 1.00 95.62 127 PRO A CA 1
ATOM 1056 C C . PRO A 1 127 ? 18.888 -8.014 -15.047 1.00 95.62 127 PRO A C 1
ATOM 1058 O O . PRO A 1 127 ? 19.639 -7.495 -14.225 1.00 95.62 127 PRO A O 1
ATOM 1061 N N . MET A 1 128 ? 19.314 -8.957 -15.893 1.00 94.56 128 MET A N 1
ATOM 1062 C CA . MET A 1 128 ? 20.696 -9.452 -15.922 1.00 94.56 128 MET A CA 1
ATOM 1063 C C . MET A 1 128 ? 21.614 -8.608 -16.811 1.00 94.56 128 MET A C 1
ATOM 1065 O O . MET A 1 128 ? 22.813 -8.861 -16.877 1.00 94.56 128 MET A O 1
ATOM 1069 N N . SER A 1 129 ? 21.095 -7.583 -17.496 1.00 91.19 129 SER A N 1
ATOM 1070 C CA . SER A 1 129 ? 21.930 -6.754 -18.368 1.00 91.19 129 SER A CA 1
ATOM 1071 C C . SER A 1 129 ? 22.899 -5.859 -17.584 1.00 91.19 129 SER A C 1
ATOM 1073 O O . SER A 1 129 ? 23.831 -5.323 -18.173 1.00 91.19 129 SER A O 1
ATOM 1075 N N . HIS A 1 130 ? 22.662 -5.648 -16.282 1.00 86.25 130 HIS A N 1
ATOM 1076 C CA . HIS A 1 130 ? 23.395 -4.719 -15.408 1.00 86.25 130 HIS A CA 1
ATOM 1077 C C . HIS A 1 130 ? 23.407 -3.248 -15.878 1.00 86.25 130 HIS A C 1
ATOM 1079 O O . HIS A 1 130 ? 24.239 -2.461 -15.428 1.00 86.25 130 HIS A O 1
ATOM 1085 N N . LEU A 1 131 ? 22.487 -2.857 -16.770 1.00 88.94 131 LEU A N 1
ATOM 1086 C CA . LEU A 1 131 ? 22.436 -1.505 -17.349 1.00 88.94 131 LEU A CA 1
ATOM 1087 C C . LEU A 1 131 ? 21.265 -0.653 -16.840 1.00 88.94 131 LEU A C 1
ATOM 1089 O O . LEU A 1 131 ? 21.114 0.479 -17.282 1.00 88.94 131 LEU A O 1
ATOM 1093 N N . GLY A 1 132 ? 20.408 -1.169 -15.958 1.00 93.19 132 GLY A N 1
ATOM 1094 C CA . GLY A 1 132 ? 19.226 -0.451 -15.470 1.00 93.19 132 GLY A CA 1
ATOM 1095 C C . GLY A 1 132 ? 19.139 -0.377 -13.944 1.00 93.19 132 GLY A C 1
ATOM 1096 O O . GLY A 1 132 ? 19.969 -0.957 -13.249 1.00 93.19 132 GLY A O 1
ATOM 1097 N N . PRO A 1 133 ? 18.138 0.334 -13.396 1.00 95.38 133 PRO A N 1
ATOM 1098 C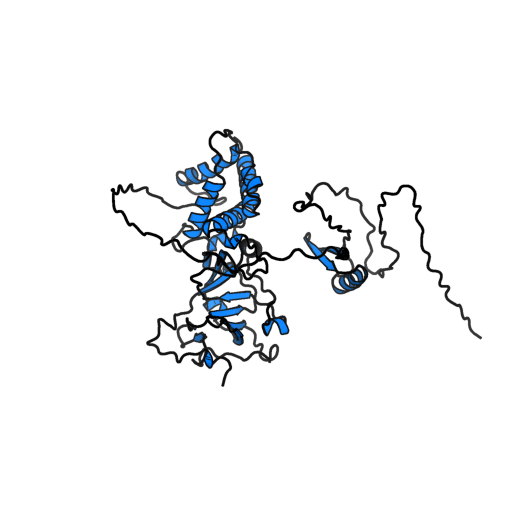 CA . PRO A 1 133 ? 18.044 0.657 -11.967 1.00 95.38 133 PRO A CA 1
ATOM 1099 C C . PRO A 1 133 ? 17.594 -0.515 -11.074 1.00 95.38 133 PRO A C 1
ATOM 1101 O O . PRO A 1 133 ? 17.558 -0.375 -9.850 1.00 95.38 133 PRO A O 1
ATOM 1104 N N . LEU A 1 134 ? 17.234 -1.652 -11.670 1.00 96.50 134 LEU A N 1
ATOM 1105 C CA . LEU A 1 134 ? 16.828 -2.886 -10.999 1.00 96.50 134 LEU A CA 1
ATOM 1106 C C . LEU A 1 134 ? 17.582 -4.048 -11.641 1.00 96.50 134 LEU A C 1
ATOM 1108 O O . LEU A 1 134 ? 17.349 -4.332 -12.807 1.00 96.50 134 LEU A O 1
ATOM 1112 N N . LEU A 1 135 ? 18.463 -4.733 -10.931 1.00 94.94 135 LEU A N 1
ATOM 1113 C CA . LEU A 1 135 ? 19.241 -5.819 -11.523 1.00 94.94 135 LEU A CA 1
ATOM 1114 C C . LEU A 1 135 ? 19.124 -7.106 -10.723 1.00 94.94 135 LEU A C 1
ATOM 1116 O O . LEU A 1 135 ? 18.816 -7.082 -9.531 1.00 94.94 135 LEU A O 1
ATOM 1120 N N . PHE A 1 136 ? 19.391 -8.214 -11.397 1.00 95.50 136 PHE A N 1
ATOM 1121 C CA . PHE A 1 136 ? 19.606 -9.513 -10.786 1.00 95.50 136 PHE A CA 1
ATOM 1122 C C . PHE A 1 136 ? 21.046 -9.926 -11.080 1.00 95.50 136 PHE A C 1
ATOM 1124 O O . PHE A 1 136 ? 21.421 -10.047 -12.244 1.00 95.50 136 PHE A O 1
ATOM 1131 N N . ASP A 1 137 ? 21.863 -10.101 -10.041 1.00 91.50 137 ASP A N 1
ATOM 1132 C CA . ASP A 1 137 ? 23.294 -10.411 -10.189 1.00 91.50 137 ASP A CA 1
ATOM 1133 C C . ASP A 1 137 ? 23.593 -11.917 -10.329 1.00 91.50 137 ASP A C 1
ATOM 1135 O O . ASP A 1 137 ? 24.749 -12.339 -10.308 1.00 91.50 137 ASP A O 1
ATOM 1139 N N . GLY A 1 138 ? 22.544 -12.729 -10.496 1.00 92.88 138 GLY A N 1
ATOM 1140 C CA . GLY A 1 138 ? 22.605 -14.189 -10.509 1.00 92.88 138 GLY A CA 1
ATOM 1141 C C . GLY A 1 138 ? 22.353 -14.820 -9.138 1.00 92.88 138 GLY A C 1
ATOM 1142 O O . GLY A 1 138 ? 22.077 -16.018 -9.076 1.00 92.88 138 GLY A O 1
ATOM 1143 N N . VAL A 1 139 ? 22.406 -14.032 -8.060 1.00 93.50 139 VAL A N 1
ATOM 1144 C CA . VAL A 1 139 ? 22.145 -14.480 -6.686 1.00 93.50 139 VAL A CA 1
ATOM 1145 C C . VAL A 1 139 ? 21.042 -13.639 -6.054 1.00 93.50 139 VAL A C 1
ATOM 1147 O O . VAL A 1 139 ? 20.020 -14.179 -5.637 1.00 93.50 139 VAL A O 1
ATOM 1150 N N . ASP A 1 140 ? 21.224 -12.322 -6.038 1.00 95.31 140 ASP A N 1
ATOM 1151 C CA . ASP A 1 140 ? 20.353 -11.367 -5.377 1.00 95.31 140 ASP A CA 1
ATOM 1152 C C . ASP A 1 140 ? 19.753 -10.367 -6.367 1.00 95.31 140 ASP A C 1
ATOM 1154 O O . ASP A 1 140 ? 20.362 -9.921 -7.346 1.00 95.31 140 ASP A O 1
ATOM 1158 N N . TRP A 1 141 ? 18.530 -9.950 -6.055 1.00 96.94 141 TRP A N 1
ATOM 1159 C CA . TRP A 1 141 ? 17.942 -8.765 -6.660 1.00 96.94 141 TRP A CA 1
ATOM 1160 C C . TRP A 1 141 ? 18.494 -7.528 -5.978 1.00 96.94 141 TRP A C 1
ATOM 1162 O O . TRP A 1 141 ? 18.491 -7.439 -4.752 1.00 96.94 141 TRP A O 1
ATOM 1172 N N . ARG A 1 142 ? 18.923 -6.541 -6.758 1.00 95.88 142 ARG A N 1
ATOM 1173 C CA . ARG A 1 142 ? 19.455 -5.274 -6.257 1.00 95.88 142 ARG A CA 1
ATOM 1174 C C . ARG A 1 142 ? 18.801 -4.105 -6.959 1.00 95.88 142 ARG A C 1
ATOM 1176 O O . ARG A 1 142 ? 18.403 -4.190 -8.119 1.00 95.88 142 ARG A O 1
ATOM 1183 N N . ARG A 1 143 ? 18.705 -2.980 -6.256 1.00 95.69 143 ARG A N 1
ATOM 1184 C CA . ARG A 1 143 ? 18.141 -1.744 -6.812 1.00 95.69 143 ARG A CA 1
ATOM 1185 C C . ARG A 1 143 ? 19.050 -0.556 -6.590 1.00 95.69 143 ARG A C 1
ATOM 1187 O O . ARG A 1 143 ? 19.633 -0.434 -5.522 1.00 95.69 143 ARG A O 1
ATOM 1194 N N . ASN A 1 144 ? 19.065 0.376 -7.529 1.00 94.88 144 ASN A N 1
ATOM 1195 C CA . ASN A 1 144 ? 19.728 1.658 -7.351 1.00 94.88 144 ASN A CA 1
ATOM 1196 C C . ASN A 1 144 ? 18.931 2.529 -6.358 1.00 94.88 144 ASN A C 1
ATOM 1198 O O . ASN A 1 144 ? 17.806 2.936 -6.644 1.00 94.88 144 ASN A O 1
ATOM 1202 N N . ARG A 1 145 ? 19.491 2.840 -5.181 1.00 93.50 145 ARG A N 1
ATOM 1203 C CA . ARG A 1 145 ? 18.834 3.691 -4.164 1.00 93.50 145 ARG A CA 1
ATOM 1204 C C . ARG A 1 145 ? 18.665 5.146 -4.581 1.00 93.50 145 ARG A C 1
ATOM 1206 O O . ARG A 1 145 ? 17.829 5.825 -3.988 1.00 93.50 145 ARG A O 1
ATOM 1213 N N . ALA A 1 146 ? 19.430 5.622 -5.562 1.00 92.69 146 ALA A N 1
ATOM 1214 C CA . ALA A 1 146 ? 19.306 6.985 -6.072 1.00 92.69 146 ALA A CA 1
ATOM 1215 C C . ALA A 1 146 ? 18.047 7.186 -6.934 1.00 92.69 146 ALA A C 1
ATOM 1217 O O . ALA A 1 146 ? 17.718 8.320 -7.271 1.00 92.69 146 ALA A O 1
ATOM 1218 N N . ILE A 1 147 ? 17.350 6.100 -7.279 1.00 94.56 147 ILE A N 1
ATOM 1219 C CA . ILE A 1 147 ? 16.169 6.090 -8.135 1.00 94.56 147 ILE A CA 1
ATOM 1220 C C . ILE A 1 147 ? 14.987 5.526 -7.347 1.00 94.56 147 ILE A C 1
ATOM 1222 O O . ILE A 1 147 ? 15.102 4.520 -6.640 1.00 94.56 147 ILE A O 1
ATOM 1226 N N . ALA A 1 148 ? 13.829 6.166 -7.475 1.00 96.50 148 ALA A N 1
ATOM 1227 C CA . ALA A 1 148 ? 12.592 5.612 -6.959 1.00 96.50 148 ALA A CA 1
ATOM 1228 C C . ALA A 1 148 ? 12.102 4.500 -7.897 1.00 96.50 148 ALA A C 1
ATOM 1230 O O . ALA A 1 148 ? 11.923 4.722 -9.090 1.00 96.50 148 ALA A O 1
ATOM 1231 N N . LEU A 1 149 ? 11.856 3.303 -7.364 1.00 97.88 149 LEU A N 1
ATOM 1232 C CA . LEU A 1 149 ? 11.192 2.236 -8.119 1.00 97.88 149 LEU A CA 1
ATOM 1233 C C . LEU A 1 149 ? 9.685 2.206 -7.852 1.00 97.88 149 LEU A C 1
ATOM 1235 O O . LEU A 1 149 ? 9.257 2.148 -6.696 1.00 97.88 149 LEU A O 1
ATOM 1239 N N . GLU A 1 150 ? 8.895 2.203 -8.918 1.00 97.81 150 GLU A N 1
ATOM 1240 C CA . GLU A 1 150 ? 7.452 1.969 -8.896 1.00 97.81 150 GLU A CA 1
ATOM 1241 C C . GLU A 1 150 ? 7.148 0.690 -9.684 1.00 97.81 150 GLU A C 1
ATOM 1243 O O . GLU A 1 150 ? 7.406 0.596 -10.882 1.00 97.81 150 GLU A O 1
ATOM 1248 N N . LEU A 1 151 ? 6.650 -0.330 -8.994 1.00 98.50 151 LEU A N 1
ATOM 1249 C CA . LEU A 1 151 ? 6.523 -1.681 -9.524 1.00 98.50 151 LEU A CA 1
ATOM 1250 C C . LEU A 1 151 ? 5.036 -1.986 -9.700 1.00 98.50 151 LEU A C 1
ATOM 1252 O O . LEU A 1 151 ? 4.266 -1.998 -8.740 1.00 98.50 151 LEU A O 1
ATOM 1256 N N . MET A 1 152 ? 4.635 -2.173 -10.949 1.00 98.44 152 MET A N 1
ATOM 1257 C CA . MET A 1 152 ? 3.260 -2.370 -11.379 1.00 98.44 152 MET A CA 1
ATOM 1258 C C . MET A 1 152 ? 3.042 -3.868 -11.594 1.00 98.44 152 MET A C 1
ATOM 1260 O O . MET A 1 152 ? 3.523 -4.428 -12.575 1.00 98.44 152 MET A O 1
ATOM 1264 N N . ILE A 1 153 ? 2.358 -4.527 -10.666 1.00 98.56 153 ILE A N 1
ATOM 1265 C CA . ILE A 1 153 ? 2.073 -5.964 -10.729 1.00 98.56 153 ILE A CA 1
ATOM 1266 C C . ILE A 1 153 ? 0.797 -6.178 -11.545 1.00 98.56 153 ILE A C 1
ATOM 1268 O O . ILE A 1 153 ? -0.241 -5.600 -11.222 1.00 98.56 153 ILE A O 1
ATOM 1272 N N . ASP A 1 154 ? 0.850 -7.005 -12.588 1.00 97.81 154 ASP A N 1
ATOM 1273 C CA . ASP A 1 154 ? -0.291 -7.352 -13.457 1.00 97.81 154 ASP A CA 1
ATOM 1274 C C . ASP A 1 154 ? -1.272 -8.357 -12.809 1.00 97.81 154 ASP A C 1
ATOM 1276 O O . ASP A 1 154 ? -1.864 -9.207 -13.472 1.00 97.81 154 ASP A O 1
ATOM 1280 N N . ASP A 1 155 ? -1.472 -8.267 -11.495 1.00 98.06 155 ASP A N 1
ATOM 1281 C CA . ASP A 1 155 ? -2.406 -9.114 -10.755 1.00 98.06 155 ASP A CA 1
ATOM 1282 C C . ASP A 1 155 ? -2.894 -8.432 -9.467 1.00 98.06 155 ASP A C 1
ATOM 1284 O O . ASP A 1 155 ? -2.339 -7.421 -9.031 1.00 98.06 155 ASP A O 1
ATOM 1288 N N . ASP A 1 156 ? -3.951 -8.980 -8.869 1.00 98.38 156 ASP A N 1
ATOM 1289 C CA . ASP A 1 156 ? -4.304 -8.718 -7.477 1.00 98.38 156 ASP A CA 1
ATOM 1290 C C . ASP A 1 156 ? -3.238 -9.332 -6.550 1.00 98.38 156 ASP A C 1
ATOM 1292 O O . ASP A 1 156 ? -2.775 -10.448 -6.767 1.00 98.38 156 ASP A O 1
ATOM 1296 N N . ILE A 1 157 ? -2.907 -8.665 -5.443 1.00 98.44 157 ILE A N 1
ATOM 1297 C CA . ILE A 1 157 ? -1.945 -9.192 -4.462 1.00 98.44 157 ILE A CA 1
ATOM 1298 C C . ILE A 1 157 ? -2.703 -9.729 -3.252 1.00 98.44 157 ILE A C 1
ATOM 1300 O O . ILE A 1 157 ? -3.278 -8.961 -2.475 1.00 98.44 157 ILE A O 1
ATOM 1304 N N . ALA A 1 158 ? -2.718 -11.049 -3.070 1.00 98.25 158 ALA A N 1
ATOM 1305 C CA . ALA A 1 158 ? -3.421 -11.668 -1.951 1.00 98.25 158 ALA A CA 1
ATOM 1306 C C . ALA A 1 158 ? -2.790 -11.288 -0.599 1.00 98.25 158 ALA A C 1
ATOM 1308 O O . ALA A 1 158 ? -1.577 -11.380 -0.401 1.00 98.25 158 ALA A O 1
ATOM 1309 N N . LEU A 1 159 ? -3.629 -10.917 0.374 1.00 97.94 159 LEU A N 1
ATOM 1310 C CA . LEU A 1 159 ? -3.177 -10.515 1.711 1.00 97.94 159 LEU A CA 1
ATOM 1311 C C . LEU A 1 159 ? -2.580 -11.692 2.503 1.00 97.94 159 LEU A C 1
ATOM 1313 O O . LEU A 1 159 ? -1.817 -11.482 3.440 1.00 97.94 159 LEU A O 1
ATOM 1317 N N . SER A 1 160 ? -2.848 -12.937 2.100 1.00 97.44 160 SER A N 1
ATOM 1318 C CA . SER A 1 160 ? -2.176 -14.126 2.641 1.00 97.44 160 SER A CA 1
ATOM 1319 C C . SER A 1 160 ? -0.659 -14.115 2.435 1.00 97.44 160 SER A C 1
ATOM 1321 O O . SER A 1 160 ? 0.047 -14.759 3.201 1.00 97.44 160 SER A O 1
ATOM 1323 N N . HIS A 1 161 ? -0.151 -13.377 1.441 1.00 97.19 161 HIS A N 1
ATOM 1324 C CA . HIS A 1 161 ? 1.288 -13.202 1.212 1.00 97.19 161 HIS A CA 1
ATOM 1325 C C . HIS A 1 161 ? 1.876 -11.969 1.909 1.00 97.19 161 HIS A C 1
ATOM 1327 O O . HIS A 1 161 ? 3.081 -11.734 1.827 1.00 97.19 161 HIS A O 1
ATOM 1333 N N . CYS A 1 162 ? 1.042 -11.167 2.573 1.00 97.50 162 CYS A N 1
ATOM 1334 C CA . CYS A 1 162 ? 1.496 -9.997 3.308 1.00 97.50 162 CYS A CA 1
ATOM 1335 C C . CYS A 1 162 ? 2.308 -10.434 4.531 1.00 97.50 162 CYS A C 1
ATOM 1337 O O . CYS A 1 162 ? 1.834 -11.214 5.361 1.00 97.50 162 CYS A O 1
ATOM 1339 N N . THR A 1 163 ? 3.529 -9.918 4.631 1.00 96.06 163 THR A N 1
ATOM 1340 C CA . THR A 1 163 ? 4.483 -10.239 5.697 1.00 96.06 163 THR A CA 1
ATOM 1341 C C . THR A 1 163 ? 4.318 -9.340 6.916 1.00 96.06 163 THR A C 1
ATOM 1343 O O . THR A 1 163 ? 4.808 -9.677 7.985 1.00 96.06 163 THR A O 1
ATOM 1346 N N . GLY A 1 164 ? 3.637 -8.200 6.774 1.00 95.31 164 GLY A N 1
ATOM 1347 C CA . GLY A 1 164 ? 3.427 -7.257 7.866 1.00 95.31 164 GLY A CA 1
ATOM 1348 C C . GLY A 1 164 ? 2.627 -6.028 7.448 1.00 95.31 164 GLY A C 1
ATOM 1349 O O . GLY A 1 164 ? 2.632 -5.633 6.281 1.00 95.31 164 GLY A O 1
ATOM 1350 N N . ILE A 1 165 ? 1.936 -5.418 8.410 1.00 96.06 165 ILE A N 1
ATOM 1351 C CA . ILE A 1 165 ? 1.310 -4.101 8.265 1.00 96.06 165 ILE A CA 1
ATOM 1352 C C . ILE A 1 165 ? 2.047 -3.106 9.157 1.00 96.06 165 ILE A C 1
ATOM 1354 O O . ILE A 1 165 ? 2.037 -3.230 10.382 1.00 96.06 165 ILE A O 1
ATOM 1358 N N . ASP A 1 166 ? 2.608 -2.074 8.537 1.00 94.75 166 ASP A N 1
ATOM 1359 C CA . ASP A 1 166 ? 3.220 -0.950 9.230 1.00 94.75 166 ASP A CA 1
ATOM 1360 C C . ASP A 1 166 ? 2.314 0.278 9.205 1.00 94.75 166 ASP A C 1
ATOM 1362 O O . ASP A 1 166 ? 1.606 0.560 8.231 1.00 94.75 166 ASP A O 1
ATOM 1366 N N . LEU A 1 167 ? 2.403 1.059 10.278 1.00 96.00 167 LEU A N 1
ATOM 1367 C CA . LEU A 1 167 ? 1.849 2.402 10.349 1.00 96.00 167 LEU A CA 1
ATOM 1368 C C . LEU A 1 167 ? 2.980 3.380 10.074 1.00 96.00 167 LEU A C 1
ATOM 1370 O O . LEU A 1 167 ? 3.984 3.377 10.783 1.00 96.00 167 LEU A O 1
ATOM 1374 N N . VAL A 1 168 ? 2.820 4.190 9.034 1.00 96.00 168 VAL A N 1
ATOM 1375 C CA . VAL A 1 168 ? 3.845 5.128 8.579 1.00 96.00 168 VAL A CA 1
ATOM 1376 C C . VAL A 1 168 ? 3.340 6.563 8.645 1.00 96.00 168 VAL A C 1
ATOM 1378 O O . VAL A 1 168 ? 2.150 6.852 8.485 1.00 96.00 168 VAL A O 1
ATOM 1381 N N . THR A 1 169 ? 4.266 7.491 8.861 1.00 96.38 169 THR A N 1
ATOM 1382 C CA . THR A 1 169 ? 3.961 8.921 8.862 1.00 96.38 169 THR A CA 1
ATOM 1383 C C . THR A 1 169 ? 3.553 9.383 7.456 1.00 96.38 169 THR A C 1
ATOM 1385 O O . THR A 1 169 ? 4.302 9.215 6.490 1.00 96.38 169 THR A O 1
ATOM 1388 N N . HIS A 1 170 ? 2.368 9.988 7.333 1.00 97.19 170 HIS A N 1
ATOM 1389 C CA . HIS A 1 170 ? 1.909 10.609 6.089 1.00 97.19 170 HIS A CA 1
ATOM 1390 C C . HIS A 1 170 ? 2.741 11.861 5.786 1.00 97.19 170 HIS A C 1
ATOM 1392 O O . HIS A 1 170 ? 3.069 12.625 6.693 1.00 97.19 170 HIS A O 1
ATOM 1398 N N . HIS A 1 171 ? 3.039 12.131 4.514 1.00 96.25 171 HIS A N 1
ATOM 1399 C CA . HIS A 1 171 ? 3.735 13.360 4.139 1.00 96.25 171 HIS A CA 1
ATOM 1400 C C . HIS A 1 171 ? 2.887 14.592 4.528 1.00 96.25 171 HIS A C 1
ATOM 1402 O O . HIS A 1 171 ? 1.718 14.683 4.134 1.00 96.25 171 HIS A O 1
ATOM 1408 N N . PRO A 1 172 ? 3.428 15.578 5.264 1.00 95.06 172 PRO A N 1
ATOM 1409 C CA . PRO A 1 172 ? 2.623 16.642 5.872 1.00 95.06 172 PRO A CA 1
ATOM 1410 C C . PRO A 1 172 ? 2.055 17.626 4.841 1.00 95.06 172 PRO A C 1
ATOM 1412 O O . PRO A 1 172 ? 1.021 18.261 5.063 1.00 95.06 172 PRO A O 1
ATOM 1415 N N . GLN A 1 173 ? 2.719 17.764 3.690 1.00 93.94 173 GLN A N 1
ATOM 1416 C CA . GLN A 1 173 ? 2.391 18.772 2.673 1.00 93.94 173 GLN A CA 1
ATOM 1417 C C . GLN A 1 173 ? 1.801 18.210 1.378 1.00 93.94 173 GLN A C 1
ATOM 1419 O O . GLN A 1 173 ? 1.250 18.962 0.583 1.00 93.94 173 GLN A O 1
ATOM 1424 N N . GLN A 1 174 ? 1.910 16.903 1.157 1.00 93.44 174 GLN A N 1
ATOM 1425 C CA . GLN A 1 174 ? 1.639 16.290 -0.140 1.00 93.44 174 GLN A CA 1
ATOM 1426 C C . GLN A 1 174 ? 0.837 15.017 0.084 1.00 93.44 174 GLN A C 1
ATOM 1428 O O . GLN A 1 174 ? 1.167 14.217 0.951 1.00 93.44 174 GLN A O 1
ATOM 1433 N N . CYS A 1 175 ? -0.213 14.838 -0.701 1.00 95.19 175 CYS A N 1
ATOM 1434 C CA . CYS A 1 175 ? -1.036 13.641 -0.717 1.00 95.19 175 CYS A CA 1
ATOM 1435 C C . CYS A 1 175 ? -1.340 13.320 -2.178 1.00 95.19 175 CYS A C 1
ATOM 1437 O O . CYS A 1 175 ? -1.552 14.240 -2.969 1.00 95.19 175 CYS A O 1
ATOM 1439 N N . ASN A 1 176 ? -1.288 12.041 -2.542 1.00 92.25 176 ASN A N 1
ATOM 1440 C CA . ASN A 1 176 ? -1.601 11.604 -3.899 1.00 92.25 176 ASN A CA 1
ATOM 1441 C C . ASN A 1 176 ? -3.109 11.443 -4.133 1.00 92.25 176 ASN A C 1
ATOM 1443 O O . ASN A 1 176 ? -3.562 11.433 -5.276 1.00 92.25 176 ASN A O 1
ATOM 1447 N N . GLU A 1 177 ? -3.911 11.351 -3.070 1.00 87.56 177 GLU A N 1
ATOM 1448 C CA . GLU A 1 177 ? -5.352 11.516 -3.223 1.00 87.56 177 GLU A CA 1
ATOM 1449 C C . GLU A 1 177 ? -5.646 12.970 -3.599 1.00 87.56 177 GLU A C 1
ATOM 1451 O O . GLU A 1 177 ? -5.075 13.903 -3.032 1.00 87.56 177 GLU A O 1
ATOM 1456 N N . ARG A 1 178 ? -6.574 13.183 -4.539 1.00 80.00 178 ARG A N 1
ATOM 1457 C CA . ARG A 1 178 ? -6.981 14.512 -5.044 1.00 80.00 178 ARG A CA 1
ATOM 1458 C C . ARG A 1 178 ? -7.679 15.392 -3.988 1.00 80.00 178 ARG A C 1
ATOM 1460 O O . ARG A 1 178 ? -8.365 16.349 -4.334 1.00 80.00 178 ARG A O 1
ATOM 1467 N N . ASN A 1 179 ? -7.535 15.069 -2.705 1.00 84.94 179 ASN A N 1
ATOM 1468 C CA . ASN A 1 179 ? -8.102 15.793 -1.585 1.00 84.94 179 ASN A CA 1
ATOM 1469 C C . ASN A 1 179 ? -7.030 16.693 -0.935 1.00 84.94 179 ASN A C 1
ATOM 1471 O O . ASN A 1 179 ? -6.196 16.201 -0.165 1.00 84.94 179 ASN A O 1
ATOM 1475 N N . PRO A 1 180 ? -7.064 18.022 -1.159 1.00 84.62 180 PRO A N 1
ATOM 1476 C CA . PRO A 1 180 ? -6.104 18.940 -0.541 1.00 84.62 180 PRO A CA 1
ATOM 1477 C C . PRO A 1 180 ? -6.190 18.941 0.994 1.00 84.62 180 PRO A C 1
ATOM 1479 O O . PRO A 1 180 ? -5.206 19.257 1.664 1.00 84.62 180 PRO A O 1
ATOM 1482 N N . ASN A 1 181 ? -7.332 18.527 1.551 1.00 90.88 181 ASN A N 1
ATOM 1483 C CA . ASN A 1 181 ? -7.621 18.487 2.979 1.00 90.88 181 ASN A CA 1
ATOM 1484 C C . ASN A 1 181 ? -7.508 17.081 3.581 1.00 90.88 181 ASN A C 1
ATOM 1486 O O . ASN A 1 181 ? -8.131 16.836 4.617 1.00 90.88 181 ASN A O 1
ATOM 1490 N N . CYS A 1 182 ? -6.732 16.179 2.962 1.00 94.62 182 CYS A N 1
ATOM 1491 C CA . CYS A 1 182 ? -6.532 14.815 3.457 1.00 94.62 182 CYS A CA 1
ATOM 1492 C C . CYS A 1 182 ? -6.304 14.810 4.989 1.00 94.62 182 CYS A C 1
ATOM 1494 O O . CYS A 1 182 ? -5.343 15.430 5.466 1.00 94.62 182 CYS A O 1
ATOM 1496 N N . PRO A 1 183 ? -7.194 14.168 5.773 1.00 92.94 183 PRO A N 1
ATOM 1497 C CA . PRO A 1 183 ? -7.132 14.210 7.231 1.00 92.94 183 PRO A CA 1
ATOM 1498 C C . PRO A 1 183 ? -5.884 13.505 7.770 1.00 92.94 183 PRO A C 1
ATOM 1500 O O . PRO A 1 183 ? -5.322 13.949 8.768 1.00 92.94 183 PRO A O 1
ATOM 1503 N N . GLU A 1 184 ? -5.386 12.479 7.073 1.00 95.12 184 GLU A N 1
ATOM 1504 C CA . GLU A 1 184 ? -4.198 11.722 7.486 1.00 95.12 184 GLU A CA 1
ATOM 1505 C C . GLU A 1 184 ? -2.924 12.576 7.510 1.00 95.12 184 GLU A C 1
ATOM 1507 O O . GLU A 1 184 ? -2.055 12.330 8.338 1.00 95.12 184 GLU A O 1
ATOM 1512 N N . ARG A 1 185 ? -2.845 13.661 6.721 1.00 95.06 185 ARG A N 1
ATOM 1513 C CA . ARG A 1 185 ? -1.717 14.616 6.762 1.00 95.06 185 ARG A CA 1
ATOM 1514 C C . ARG A 1 185 ? -1.530 15.298 8.121 1.00 95.06 185 ARG A C 1
ATOM 1516 O O . ARG A 1 185 ? -0.468 15.857 8.380 1.00 95.06 185 ARG A O 1
ATOM 1523 N N . ARG A 1 186 ? -2.583 15.338 8.943 1.00 93.56 186 ARG A N 1
ATOM 1524 C CA . ARG A 1 186 ? -2.595 15.966 10.274 1.00 93.56 186 ARG A CA 1
ATOM 1525 C C . ARG A 1 186 ? -2.542 14.945 11.407 1.00 93.56 186 ARG A C 1
ATOM 1527 O O . ARG A 1 186 ? -2.377 15.339 12.560 1.00 93.56 186 ARG A O 1
ATOM 1534 N N . ASN A 1 187 ? -2.679 13.664 11.086 1.00 91.50 187 ASN A N 1
ATOM 1535 C CA . ASN A 1 187 ? -2.715 12.596 12.066 1.00 91.50 187 ASN A CA 1
ATOM 1536 C C . ASN A 1 187 ? -1.312 12.011 12.235 1.00 91.50 187 ASN A C 1
ATOM 1538 O O . ASN A 1 187 ? -0.591 11.785 11.266 1.00 91.50 187 ASN A O 1
ATOM 1542 N N . GLY A 1 188 ? -0.929 11.742 13.482 1.00 91.75 188 GLY A N 1
ATOM 1543 C CA . GLY A 1 188 ? 0.232 10.898 13.743 1.00 91.75 188 GLY A CA 1
ATOM 1544 C C . GLY A 1 188 ? -0.059 9.448 13.350 1.00 91.75 188 GLY A C 1
ATOM 1545 O O . GLY A 1 188 ? -1.214 9.017 13.362 1.00 91.75 188 GLY A O 1
ATOM 1546 N N . GLU A 1 189 ? 0.989 8.676 13.071 1.00 93.25 189 GLU A N 1
ATOM 1547 C CA . GLU A 1 189 ? 0.894 7.252 12.710 1.00 93.25 189 GLU A CA 1
ATOM 1548 C C . GLU A 1 189 ? 0.072 6.427 13.715 1.00 93.25 189 GLU A C 1
ATOM 1550 O O . GLU A 1 189 ? -0.750 5.603 13.317 1.00 93.25 189 GLU A O 1
ATOM 1555 N N . HIS A 1 190 ? 0.191 6.717 15.015 1.00 93.88 190 HIS A N 1
ATOM 1556 C CA . HIS A 1 190 ? -0.610 6.058 16.046 1.00 93.88 190 HIS A CA 1
ATOM 1557 C C . HIS A 1 190 ? -2.099 6.426 15.999 1.00 93.88 190 HIS A C 1
ATOM 1559 O O . HIS A 1 190 ? -2.920 5.570 16.310 1.00 93.88 190 HIS A O 1
ATOM 1565 N N . ASP A 1 191 ? -2.479 7.655 15.618 1.00 95.12 191 ASP A N 1
ATOM 1566 C CA . ASP A 1 191 ? -3.897 8.054 15.530 1.00 95.12 191 ASP A CA 1
ATOM 1567 C C . ASP A 1 191 ? -4.579 7.351 14.355 1.00 95.12 191 ASP A C 1
ATOM 1569 O O . ASP A 1 191 ? -5.639 6.743 14.519 1.00 95.12 191 ASP A O 1
ATOM 1573 N N . THR A 1 192 ? -3.916 7.340 13.195 1.00 95.44 192 THR A N 1
ATOM 1574 C CA . THR A 1 192 ? -4.377 6.569 12.037 1.00 95.44 192 THR A CA 1
ATOM 1575 C C . THR A 1 192 ? -4.428 5.075 12.356 1.00 95.44 192 THR A C 1
ATOM 1577 O O . THR A 1 192 ? -5.417 4.411 12.043 1.00 95.44 192 THR A O 1
ATOM 1580 N N . GLY A 1 193 ? -3.415 4.561 13.053 1.00 96.06 193 GLY A N 1
ATOM 1581 C CA . GLY A 1 193 ? -3.383 3.191 13.545 1.00 96.06 193 GLY A CA 1
ATOM 1582 C C . GLY A 1 193 ? -4.529 2.847 14.482 1.00 96.06 193 GLY A C 1
ATOM 1583 O O . GLY A 1 193 ? -5.176 1.824 14.295 1.00 96.06 193 GLY A O 1
ATOM 1584 N N . ALA A 1 194 ? -4.820 3.699 15.467 1.00 97.00 194 ALA A N 1
ATOM 1585 C CA . ALA A 1 194 ? -5.905 3.484 16.420 1.00 97.00 194 ALA A CA 1
ATOM 1586 C C . ALA A 1 194 ? -7.251 3.364 15.696 1.00 97.00 194 ALA A C 1
ATOM 1588 O O . ALA A 1 194 ? -8.058 2.495 16.018 1.00 97.00 194 ALA A O 1
ATOM 1589 N N . ARG A 1 195 ? -7.476 4.198 14.674 1.00 97.19 195 ARG A N 1
ATOM 1590 C CA . ARG A 1 195 ? -8.678 4.139 13.830 1.00 97.19 195 ARG A CA 1
ATOM 1591 C C . ARG A 1 195 ? -8.713 2.889 12.957 1.00 97.19 195 ARG A C 1
ATOM 1593 O O . ARG A 1 195 ? -9.777 2.297 12.813 1.00 97.19 195 ARG A O 1
ATOM 1600 N N . LEU A 1 196 ? -7.578 2.482 12.379 1.00 97.44 196 LEU A N 1
ATOM 1601 C CA . LEU A 1 196 ? -7.488 1.234 11.617 1.00 97.44 196 LEU A CA 1
ATOM 1602 C C . LEU A 1 196 ? -7.839 0.045 12.514 1.00 97.44 196 LEU A C 1
ATOM 1604 O O . LEU A 1 196 ? -8.756 -0.700 12.198 1.00 97.44 196 LEU A O 1
ATOM 1608 N N . VAL A 1 197 ? -7.171 -0.087 13.661 1.00 96.88 197 VAL A N 1
ATOM 1609 C CA . VAL A 1 197 ? -7.403 -1.170 14.624 1.00 96.88 197 VAL A CA 1
ATOM 1610 C C . VAL A 1 197 ? -8.849 -1.173 15.121 1.00 96.88 197 VAL A C 1
ATOM 1612 O O . VAL A 1 197 ? -9.466 -2.232 15.170 1.00 96.88 197 VAL A O 1
ATOM 1615 N N . ALA A 1 198 ? -9.429 -0.006 15.417 1.00 97.44 198 ALA A N 1
ATOM 1616 C CA . ALA A 1 198 ? -10.845 0.095 15.760 1.00 97.44 198 ALA A CA 1
ATOM 1617 C C . ALA A 1 198 ? -11.750 -0.418 14.629 1.00 97.44 198 ALA A C 1
ATOM 1619 O O . ALA A 1 198 ? -12.683 -1.168 14.893 1.00 97.44 198 ALA A O 1
ATOM 1620 N N . ALA A 1 199 ? -11.461 -0.081 13.368 1.00 97.12 199 ALA A N 1
ATOM 1621 C CA . ALA A 1 199 ? -12.221 -0.606 12.236 1.00 97.12 199 ALA A CA 1
ATOM 1622 C C . ALA A 1 199 ? -12.103 -2.136 12.121 1.00 97.12 199 ALA A C 1
ATOM 1624 O O . ALA A 1 199 ? -13.106 -2.797 11.868 1.00 97.12 199 ALA A O 1
ATOM 1625 N N . LEU A 1 200 ? -10.913 -2.705 12.351 1.00 96.44 200 LEU A N 1
ATOM 1626 C CA . LEU A 1 200 ? -10.710 -4.158 12.327 1.00 96.44 200 LEU A CA 1
ATOM 1627 C C . LEU A 1 200 ? -11.495 -4.863 13.434 1.00 96.44 200 LEU A C 1
ATOM 1629 O O . LEU A 1 200 ? -12.190 -5.838 13.164 1.00 96.44 200 LEU A O 1
ATOM 1633 N N . LEU A 1 201 ? -11.417 -4.348 14.663 1.00 95.50 201 LEU A N 1
ATOM 1634 C CA . LEU A 1 201 ? -12.103 -4.922 15.820 1.00 95.50 201 LEU A CA 1
ATOM 1635 C C . LEU A 1 201 ? -13.624 -4.763 15.717 1.00 95.50 201 LEU A C 1
ATOM 1637 O O . LEU A 1 201 ? -14.354 -5.713 15.969 1.00 95.50 201 LEU A O 1
ATOM 1641 N N . GLY A 1 202 ? -14.108 -3.585 15.318 1.00 95.94 202 GLY A N 1
ATOM 1642 C CA . GLY A 1 202 ? -15.540 -3.309 15.190 1.00 95.94 202 GLY A CA 1
ATOM 1643 C C . GLY A 1 202 ? -16.225 -4.113 14.080 1.00 95.94 202 GLY A C 1
ATOM 1644 O O . GLY A 1 202 ? -17.416 -4.405 14.178 1.00 95.94 202 GLY A O 1
ATOM 1645 N N . ARG A 1 203 ? -15.483 -4.487 13.033 1.00 96.38 203 ARG A N 1
ATOM 1646 C CA . ARG A 1 203 ? -15.991 -5.265 11.890 1.00 96.38 203 ARG A CA 1
ATOM 1647 C C . ARG A 1 203 ? -15.571 -6.735 11.921 1.00 96.38 203 ARG A C 1
ATOM 1649 O O . ARG A 1 203 ? -15.832 -7.448 10.959 1.00 96.38 203 ARG A O 1
ATOM 1656 N N . GLU A 1 204 ? -14.903 -7.165 12.991 1.00 95.75 204 GLU A N 1
ATOM 1657 C CA . GLU A 1 204 ? -14.418 -8.538 13.182 1.00 95.75 204 GLU A CA 1
ATOM 1658 C C . GLU A 1 204 ? -13.547 -9.045 12.011 1.00 95.75 204 GLU A C 1
ATOM 1660 O O . GLU A 1 204 ? -13.608 -10.203 11.590 1.00 95.75 204 GLU A O 1
ATOM 1665 N N . LEU A 1 205 ? -12.701 -8.163 11.470 1.00 95.56 205 LEU A N 1
ATOM 1666 C CA . LEU A 1 205 ? -11.836 -8.465 10.330 1.00 95.56 205 LEU A CA 1
ATOM 1667 C C . LEU A 1 205 ? -10.582 -9.209 10.789 1.00 95.56 205 LEU A C 1
ATOM 1669 O O . LEU A 1 205 ? -9.598 -8.612 11.222 1.00 95.56 205 LEU A O 1
ATOM 1673 N N . THR A 1 206 ? -10.623 -10.534 10.680 1.00 94.50 206 THR A N 1
ATOM 1674 C CA . THR A 1 206 ? -9.580 -11.437 11.199 1.00 94.50 206 THR A CA 1
ATOM 1675 C C . THR A 1 206 ? -8.539 -11.867 10.167 1.00 94.50 206 THR A C 1
ATOM 1677 O O . THR A 1 206 ? -7.512 -12.447 10.513 1.00 94.50 206 THR A O 1
ATOM 1680 N N . ASN A 1 207 ? -8.756 -11.581 8.889 1.00 93.56 207 ASN A N 1
ATOM 1681 C CA . ASN A 1 207 ? -7.896 -12.051 7.804 1.00 93.56 207 ASN A CA 1
ATOM 1682 C C . ASN A 1 207 ? -6.570 -11.285 7.661 1.00 93.56 207 ASN A C 1
ATOM 1684 O O . ASN A 1 207 ? -5.723 -11.695 6.874 1.00 93.56 207 ASN A O 1
ATOM 1688 N N . ALA A 1 208 ? -6.378 -10.204 8.421 1.00 93.56 208 ALA A N 1
ATOM 1689 C CA . ALA A 1 208 ? -5.094 -9.516 8.559 1.00 93.56 208 ALA A CA 1
ATOM 1690 C C . ALA A 1 208 ? -4.332 -9.916 9.834 1.00 93.56 208 ALA A C 1
ATOM 1692 O O . ALA A 1 208 ? -3.258 -9.379 10.093 1.00 93.56 208 ALA A O 1
ATOM 1693 N N . ASN A 1 209 ? -4.859 -10.840 10.649 1.00 93.38 209 ASN A N 1
ATOM 1694 C CA . ASN A 1 209 ? -4.281 -11.161 11.956 1.00 93.38 209 ASN A CA 1
ATOM 1695 C C . ASN A 1 209 ? -2.828 -11.643 11.877 1.00 93.38 209 ASN A C 1
ATOM 1697 O O . ASN A 1 209 ? -2.055 -11.368 12.791 1.00 93.38 209 ASN A O 1
ATOM 1701 N N . HIS A 1 210 ? -2.441 -12.355 10.814 1.00 93.12 210 HIS A N 1
ATOM 1702 C CA . HIS A 1 210 ? -1.051 -12.773 10.611 1.00 93.12 210 HIS A CA 1
ATOM 1703 C C . HIS A 1 210 ? -0.127 -11.595 10.292 1.00 93.12 210 HIS A C 1
ATOM 1705 O O . HIS A 1 210 ? 1.031 -11.635 10.682 1.00 93.12 210 HIS A O 1
ATOM 1711 N N . CYS A 1 211 ? -0.640 -10.534 9.665 1.00 92.31 211 CYS A N 1
ATOM 1712 C CA . CYS A 1 211 ? 0.130 -9.343 9.301 1.00 92.31 211 CYS A CA 1
ATOM 1713 C C . CYS A 1 211 ? 0.339 -8.358 10.462 1.00 92.31 211 CYS A C 1
ATOM 1715 O O . CYS A 1 211 ? 1.133 -7.432 10.339 1.00 92.31 211 CYS A O 1
ATOM 1717 N N . LEU A 1 212 ? -0.416 -8.493 11.557 1.00 92.00 212 LEU A N 1
ATOM 1718 C CA . LEU A 1 212 ? -0.325 -7.602 12.723 1.00 92.00 212 LEU A CA 1
ATOM 1719 C C . LEU A 1 212 ? 0.689 -8.089 13.771 1.00 92.00 212 LEU A C 1
ATOM 1721 O O . LEU A 1 212 ? 0.932 -7.397 14.764 1.00 92.00 212 LEU A O 1
ATOM 1725 N N . LYS A 1 213 ? 1.241 -9.291 13.580 1.00 87.56 213 LYS A N 1
ATOM 1726 C CA . LYS A 1 213 ? 2.206 -9.912 14.489 1.00 87.56 213 LYS A CA 1
ATOM 1727 C C . LYS A 1 213 ? 3.612 -9.374 14.238 1.00 87.56 213 LYS A C 1
ATOM 1729 O O . LYS A 1 213 ? 3.942 -8.976 13.128 1.00 87.56 213 LYS A O 1
ATOM 1734 N N . SER A 1 214 ? 4.427 -9.356 15.284 1.00 84.00 214 SER A N 1
ATOM 1735 C CA . SER A 1 214 ? 5.878 -9.200 15.159 1.00 84.00 214 SER A CA 1
ATOM 1736 C C . SER A 1 214 ? 6.541 -10.539 14.823 1.00 84.00 214 SER A C 1
ATOM 1738 O O . SER A 1 214 ? 5.903 -11.584 14.942 1.00 84.00 214 SER A O 1
ATOM 1740 N N . ASP A 1 215 ? 7.843 -10.514 14.535 1.00 79.56 215 ASP A N 1
ATOM 1741 C CA . ASP A 1 215 ? 8.667 -11.728 14.403 1.00 79.56 215 ASP A CA 1
ATOM 1742 C C . ASP A 1 215 ? 8.703 -12.563 15.696 1.00 79.56 215 ASP A C 1
ATOM 1744 O O . ASP A 1 215 ? 8.840 -13.785 15.662 1.00 79.56 215 ASP A O 1
ATOM 1748 N N . GLU A 1 216 ? 8.545 -11.905 16.847 1.00 77.81 216 GLU A N 1
ATOM 1749 C CA . GLU A 1 216 ? 8.443 -12.566 18.145 1.00 77.81 216 GLU A CA 1
ATOM 1750 C C . GLU A 1 216 ? 7.101 -13.323 18.278 1.00 77.81 216 GLU A C 1
ATOM 1752 O O . GLU A 1 216 ? 6.033 -12.752 18.001 1.00 77.81 216 GLU A O 1
ATOM 1757 N N . PRO A 1 217 ? 7.118 -14.602 18.708 1.00 74.56 217 PRO A N 1
ATOM 1758 C CA . PRO A 1 217 ? 5.911 -15.402 18.866 1.00 74.56 217 PRO A CA 1
ATOM 1759 C C . PRO A 1 217 ? 4.892 -14.749 19.802 1.00 74.56 217 PRO A C 1
ATOM 1761 O O . PRO A 1 217 ? 5.218 -14.301 20.897 1.00 74.56 217 PRO A O 1
ATOM 1764 N N . GLU A 1 218 ? 3.625 -14.766 19.387 1.00 74.44 218 GLU A N 1
ATOM 1765 C CA . GLU A 1 218 ? 2.477 -14.251 20.150 1.00 74.44 218 GLU A CA 1
ATOM 1766 C C . GLU A 1 218 ? 2.462 -12.733 20.416 1.00 74.44 218 GLU A C 1
ATOM 1768 O O . GLU A 1 218 ? 1.486 -12.256 20.999 1.00 74.44 218 GLU A O 1
ATOM 1773 N N . SER A 1 219 ? 3.447 -11.953 19.953 1.00 81.81 219 SER A N 1
ATOM 1774 C CA . SER A 1 219 ? 3.409 -10.493 20.077 1.00 81.81 219 SER A CA 1
ATOM 1775 C C . SER A 1 219 ? 2.916 -9.792 18.815 1.00 81.81 219 SER A C 1
ATOM 1777 O O . SER A 1 219 ? 3.059 -10.249 17.681 1.00 81.81 219 SER A O 1
ATOM 1779 N N . ILE A 1 220 ? 2.279 -8.650 19.048 1.00 87.19 220 ILE A N 1
ATOM 1780 C CA . ILE A 1 220 ? 1.860 -7.702 18.019 1.00 87.19 220 ILE A CA 1
ATOM 1781 C C . ILE A 1 220 ? 3.016 -6.759 17.682 1.00 87.19 220 ILE A C 1
ATOM 1783 O O . ILE A 1 220 ? 3.857 -6.471 18.535 1.00 87.19 220 ILE A O 1
ATOM 1787 N N . GLY A 1 221 ? 3.046 -6.249 16.452 1.00 88.00 221 GLY A N 1
ATOM 1788 C CA . GLY A 1 221 ? 4.026 -5.239 16.055 1.00 88.00 221 GLY A CA 1
ATOM 1789 C C . GLY A 1 221 ? 3.967 -4.002 16.963 1.00 88.00 221 GLY A C 1
ATOM 1790 O O . GLY A 1 221 ? 2.889 -3.576 17.383 1.00 88.00 221 GLY A O 1
ATOM 1791 N N . LEU A 1 222 ? 5.123 -3.395 17.251 1.00 88.62 222 LEU A N 1
ATOM 1792 C CA . LEU A 1 222 ? 5.235 -2.232 18.149 1.00 88.62 222 LEU A CA 1
ATOM 1793 C C . LEU A 1 222 ? 4.329 -1.062 17.730 1.00 88.62 222 LEU A C 1
ATOM 1795 O O . LEU A 1 222 ? 3.732 -0.391 18.572 1.00 88.62 222 LEU A O 1
ATOM 1799 N N . THR A 1 223 ? 4.189 -0.833 16.425 1.00 88.38 223 THR A N 1
ATOM 1800 C CA . THR A 1 223 ? 3.318 0.208 15.860 1.00 88.38 223 THR A CA 1
ATOM 1801 C C . THR A 1 223 ? 1.843 -0.068 16.165 1.00 88.38 223 THR A C 1
ATOM 1803 O O . THR A 1 223 ? 1.127 0.829 16.622 1.00 88.38 223 THR A O 1
ATOM 1806 N N . VAL A 1 224 ? 1.403 -1.319 15.997 1.00 90.75 224 VAL A N 1
ATOM 1807 C CA . VAL A 1 224 ? 0.049 -1.794 16.326 1.00 90.75 224 VAL A CA 1
ATOM 1808 C C . VAL A 1 224 ? -0.204 -1.718 17.833 1.00 90.75 224 VAL A C 1
ATOM 1810 O O . VAL A 1 224 ? -1.276 -1.288 18.256 1.00 90.75 224 VAL A O 1
ATOM 1813 N N . GLN A 1 225 ? 0.788 -2.055 18.660 1.00 92.00 225 GLN A N 1
ATOM 1814 C CA . GLN A 1 225 ? 0.697 -1.914 20.114 1.00 92.00 225 GLN A CA 1
ATOM 1815 C C . GLN A 1 225 ? 0.509 -0.450 20.534 1.00 92.00 225 GLN A C 1
ATOM 1817 O O . GLN A 1 225 ? -0.364 -0.150 21.351 1.00 92.00 225 GLN A O 1
ATOM 1822 N N . GLY A 1 226 ? 1.274 0.475 19.946 1.00 93.56 226 GLY A N 1
ATOM 1823 C CA . GLY A 1 226 ? 1.106 1.912 20.174 1.00 93.56 226 GLY A CA 1
ATOM 1824 C C . GLY A 1 226 ? -0.280 2.414 19.756 1.00 93.56 226 GLY A C 1
ATOM 1825 O O . GLY A 1 226 ? -0.917 3.172 20.489 1.00 93.56 226 GLY A O 1
ATOM 1826 N N . ALA A 1 227 ? -0.788 1.934 18.618 1.00 94.56 227 ALA A N 1
ATOM 1827 C CA . ALA A 1 227 ? -2.139 2.226 18.145 1.00 94.56 227 ALA A CA 1
ATOM 1828 C C . ALA A 1 227 ? -3.232 1.715 19.100 1.00 94.56 227 ALA A C 1
ATOM 1830 O O . ALA A 1 227 ? -4.173 2.450 19.397 1.00 94.56 227 ALA A O 1
ATOM 1831 N N . LEU A 1 228 ? -3.097 0.494 19.626 1.00 93.50 228 LEU A N 1
ATOM 1832 C CA . LEU A 1 228 ? -4.003 -0.063 20.637 1.00 93.50 228 LEU A CA 1
ATOM 1833 C C . LEU A 1 228 ? -3.977 0.742 21.940 1.00 93.50 228 LEU A C 1
ATOM 1835 O O . LEU A 1 228 ? -5.032 1.040 22.500 1.00 93.50 228 LEU A O 1
ATOM 1839 N N . GLY A 1 229 ? -2.789 1.143 22.402 1.00 94.31 229 GLY A N 1
ATOM 1840 C CA . GLY A 1 229 ? -2.640 1.997 23.580 1.00 94.31 229 GLY A CA 1
ATOM 1841 C C . GLY A 1 229 ? -3.344 3.344 23.407 1.00 94.31 229 GLY A C 1
ATOM 1842 O O . GLY A 1 229 ? -4.082 3.783 24.293 1.00 94.31 229 GLY A O 1
ATOM 1843 N N . LEU A 1 230 ? -3.187 3.975 22.239 1.00 94.81 230 LEU A N 1
ATOM 1844 C CA . LEU A 1 230 ? -3.883 5.220 21.929 1.00 94.81 230 LEU A CA 1
ATOM 1845 C C . LEU A 1 230 ? -5.398 5.019 21.802 1.00 94.81 230 LEU A C 1
ATOM 1847 O O . LEU A 1 230 ? -6.150 5.838 22.323 1.00 94.81 230 LEU A O 1
ATOM 1851 N N . LEU A 1 231 ? -5.855 3.943 21.157 1.00 94.69 231 LEU A N 1
ATOM 1852 C CA . LEU A 1 231 ? -7.278 3.610 21.055 1.00 94.69 231 LEU A CA 1
ATOM 1853 C C . LEU A 1 231 ? -7.913 3.464 22.443 1.00 94.69 231 LEU A C 1
ATOM 1855 O O . LEU A 1 231 ? -8.951 4.068 22.714 1.00 94.69 231 LEU A O 1
ATOM 1859 N N . SER A 1 232 ? -7.250 2.725 23.337 1.00 92.69 232 SER A N 1
ATOM 1860 C CA . SER A 1 232 ? -7.671 2.557 24.731 1.00 92.69 232 SER A CA 1
ATOM 1861 C C . SER A 1 232 ? -7.758 3.901 25.459 1.00 92.69 232 SER A C 1
ATOM 1863 O O . SER A 1 232 ? -8.762 4.191 26.106 1.00 92.69 232 SER A O 1
ATOM 1865 N N . LEU A 1 233 ? -6.761 4.779 25.285 1.00 92.31 233 LEU A N 1
ATOM 1866 C CA . LEU A 1 233 ? -6.776 6.121 25.871 1.00 92.31 233 LEU A CA 1
ATOM 1867 C C . LEU A 1 233 ? -7.918 6.991 25.322 1.00 92.31 233 LEU A C 1
ATOM 1869 O O . LEU A 1 233 ? -8.548 7.720 26.083 1.00 92.31 233 LEU A O 1
ATOM 1873 N N . LYS A 1 234 ? -8.180 6.929 24.012 1.00 91.81 234 LYS A N 1
ATOM 1874 C CA . LYS A 1 234 ? -9.196 7.745 23.327 1.00 91.81 234 LYS A CA 1
ATOM 1875 C C . LYS A 1 234 ? -10.617 7.327 23.671 1.00 91.81 234 LYS A C 1
ATOM 1877 O O . LYS A 1 234 ? -11.483 8.187 23.764 1.00 91.81 234 LYS A O 1
ATOM 1882 N N . LEU A 1 235 ? -10.836 6.031 23.871 1.00 88.62 235 LEU A N 1
ATOM 1883 C CA . LEU A 1 235 ? -12.138 5.474 24.233 1.00 88.62 235 LEU A CA 1
ATOM 1884 C C . LEU A 1 235 ? -12.319 5.312 25.745 1.00 88.62 235 LEU A C 1
ATOM 1886 O O . LEU A 1 235 ? -13.374 4.847 26.188 1.00 88.62 235 LEU A O 1
ATOM 1890 N N . ARG A 1 236 ? -11.320 5.714 26.541 1.00 85.44 236 ARG A N 1
ATOM 1891 C CA . ARG A 1 236 ? -11.408 5.705 27.997 1.00 85.44 236 ARG A CA 1
ATOM 1892 C C . ARG A 1 236 ? -12.566 6.610 28.451 1.00 85.44 236 ARG A C 1
ATOM 1894 O O . ARG A 1 236 ? -12.637 7.762 28.023 1.00 85.44 236 ARG A O 1
ATOM 1901 N N . PRO A 1 237 ? -13.435 6.119 29.346 1.00 78.44 237 PRO A N 1
ATOM 1902 C CA . PRO A 1 237 ? -14.439 6.929 30.027 1.00 78.44 237 PRO A CA 1
ATOM 1903 C C . PRO A 1 237 ? -13.864 8.198 30.648 1.00 78.44 237 PRO A C 1
ATOM 1905 O O . PRO A 1 237 ? -12.765 8.166 31.213 1.00 78.44 237 PRO A O 1
ATOM 1908 N N . LYS A 1 238 ? -14.624 9.295 30.604 1.00 80.88 238 LYS A N 1
ATOM 1909 C CA . LYS A 1 238 ? -14.269 10.513 31.339 1.00 80.88 238 LYS A CA 1
ATOM 1910 C C . LYS A 1 238 ? -14.446 10.280 32.842 1.00 80.88 238 LYS A C 1
ATOM 1912 O O . LYS A 1 238 ? -15.310 9.518 33.283 1.00 80.88 238 LYS A O 1
ATOM 1917 N N . ASP A 1 239 ? -13.604 10.925 33.645 1.00 78.31 239 ASP A N 1
ATOM 1918 C CA . ASP A 1 239 ? -13.682 10.817 35.101 1.00 78.31 239 ASP A CA 1
ATOM 1919 C C . ASP A 1 239 ? -15.061 11.278 35.607 1.00 78.31 239 ASP A C 1
ATOM 1921 O O . ASP A 1 239 ? -15.561 12.330 35.219 1.00 78.31 239 ASP A O 1
ATOM 1925 N N . GLY A 1 240 ? -15.672 10.487 36.494 1.00 69.81 240 GLY A N 1
ATOM 1926 C CA . GLY A 1 240 ? -16.955 10.810 37.133 1.00 69.81 240 GLY A CA 1
ATOM 1927 C C . GLY A 1 240 ? -18.182 10.114 36.543 1.00 69.81 240 GLY A C 1
ATOM 1928 O O . GLY A 1 240 ? -19.169 9.950 37.260 1.00 69.81 240 GLY A O 1
ATOM 1929 N N . GLU A 1 241 ? -18.114 9.610 35.313 1.00 63.75 241 GLU A N 1
ATOM 1930 C CA . GLU A 1 241 ? -19.191 8.804 34.738 1.00 63.75 241 GLU A CA 1
ATOM 1931 C C . GLU A 1 241 ? -19.152 7.386 35.346 1.00 63.75 241 GLU A C 1
ATOM 1933 O O . GLU A 1 241 ? -18.104 6.736 35.440 1.00 63.75 241 GLU A O 1
ATOM 1938 N N . LYS A 1 242 ? -20.281 6.939 35.910 1.00 65.25 242 LYS A N 1
ATOM 1939 C CA . LYS A 1 242 ? -20.408 5.667 36.636 1.00 65.25 242 LYS A CA 1
ATOM 1940 C C . LYS A 1 242 ? -21.577 4.880 36.062 1.00 65.25 242 LYS A C 1
ATOM 1942 O O . LYS A 1 242 ? -22.702 5.362 36.040 1.00 65.25 242 LYS A O 1
ATOM 1947 N N . GLY A 1 243 ? -21.311 3.641 35.676 1.00 68.94 243 GLY A N 1
ATOM 1948 C CA . GLY A 1 243 ? -22.317 2.655 35.313 1.00 68.94 243 GLY A CA 1
ATOM 1949 C C . GLY A 1 243 ? -21.660 1.285 35.204 1.00 68.94 243 GLY A C 1
ATOM 1950 O O . GLY A 1 243 ? -20.490 1.187 34.833 1.00 68.94 243 GLY A O 1
ATOM 1951 N N . VAL A 1 244 ? -22.386 0.236 35.578 1.00 76.62 244 VAL A N 1
ATOM 1952 C CA . VAL A 1 244 ? -21.933 -1.152 35.444 1.00 76.62 244 VAL A CA 1
ATOM 1953 C C . VAL A 1 244 ? -22.840 -1.818 34.426 1.00 76.62 244 VAL A C 1
ATOM 1955 O O . VAL A 1 244 ? -24.051 -1.842 34.623 1.00 76.62 244 VAL A O 1
ATOM 1958 N N . ILE A 1 245 ? -22.266 -2.364 33.355 1.00 73.94 245 ILE A N 1
ATOM 1959 C CA . ILE A 1 245 ? -22.986 -3.322 32.514 1.00 73.94 245 ILE A CA 1
ATOM 1960 C C . ILE A 1 245 ? -22.756 -4.704 33.093 1.00 73.94 245 ILE A C 1
ATOM 1962 O O . ILE A 1 245 ? -21.628 -5.196 33.119 1.00 73.94 245 ILE A O 1
ATOM 1966 N N . SER A 1 246 ? -23.835 -5.297 33.590 1.00 81.44 246 SER A N 1
ATOM 1967 C CA . SER A 1 246 ? -23.833 -6.644 34.156 1.00 81.44 246 SER A CA 1
ATOM 1968 C C . SER A 1 246 ? -23.848 -7.739 33.089 1.00 81.44 246 SER A C 1
ATOM 1970 O O . SER A 1 246 ? -23.456 -8.861 33.387 1.00 81.44 246 SER A O 1
ATOM 1972 N N . ASP A 1 247 ? -24.280 -7.424 31.866 1.00 91.06 247 ASP A N 1
ATOM 1973 C CA . ASP A 1 247 ? -24.393 -8.374 30.760 1.00 91.06 247 ASP A CA 1
ATOM 1974 C C . ASP A 1 247 ? -23.204 -8.292 29.786 1.00 91.06 247 ASP A C 1
ATOM 1976 O O . ASP A 1 247 ? -22.849 -7.221 29.288 1.00 91.06 247 ASP A O 1
ATOM 1980 N N . ILE A 1 248 ? -22.566 -9.431 29.518 1.00 87.06 248 ILE A N 1
ATOM 1981 C CA . ILE A 1 248 ? -21.366 -9.483 28.677 1.00 87.06 248 ILE A CA 1
ATOM 1982 C C . ILE A 1 248 ? -21.686 -9.212 27.205 1.00 87.06 248 ILE A C 1
ATOM 1984 O O . ILE A 1 248 ? -20.928 -8.490 26.557 1.00 87.06 248 ILE A O 1
ATOM 1988 N N . ASP A 1 249 ? -22.826 -9.700 26.717 1.00 90.19 249 ASP A N 1
ATOM 1989 C CA . ASP A 1 249 ? -23.229 -9.553 25.318 1.00 90.19 249 ASP A CA 1
ATOM 1990 C C . ASP A 1 249 ? -23.548 -8.087 25.013 1.00 90.19 249 ASP A C 1
ATOM 1992 O O . ASP A 1 249 ? -23.065 -7.518 24.031 1.00 90.19 249 ASP A O 1
ATOM 1996 N N . HIS A 1 250 ? -24.266 -7.420 25.920 1.00 88.62 250 HIS A N 1
ATOM 1997 C CA . HIS A 1 250 ? -24.502 -5.983 25.839 1.00 88.62 250 HIS A CA 1
ATOM 1998 C C . HIS A 1 250 ? -23.193 -5.175 25.891 1.00 88.62 250 HIS A C 1
ATOM 2000 O O . HIS A 1 250 ? -23.020 -4.211 25.138 1.00 88.62 250 HIS A O 1
ATOM 2006 N N . ALA A 1 251 ? -22.247 -5.555 26.759 1.00 87.06 251 ALA A N 1
ATOM 2007 C CA . ALA A 1 251 ? -20.954 -4.878 26.840 1.00 87.06 251 ALA A CA 1
ATOM 2008 C C . ALA A 1 251 ? -20.160 -5.017 25.530 1.00 87.06 251 ALA A C 1
ATOM 2010 O O . ALA A 1 251 ? -19.626 -4.021 25.035 1.00 87.06 251 ALA A O 1
ATOM 2011 N N . GLN A 1 252 ? -20.131 -6.222 24.953 1.00 89.25 252 GLN A N 1
ATOM 2012 C CA . GLN A 1 252 ? -19.495 -6.495 23.668 1.00 89.25 252 GLN A CA 1
ATOM 2013 C C . GLN A 1 252 ? -20.149 -5.687 22.545 1.00 89.25 252 GLN A C 1
ATOM 2015 O O . GLN A 1 252 ? -19.443 -4.989 21.822 1.00 89.25 252 GLN A O 1
ATOM 2020 N N . ALA A 1 253 ? -21.481 -5.688 22.446 1.00 90.31 253 ALA A N 1
ATOM 2021 C CA . ALA A 1 253 ? -22.206 -4.939 21.422 1.00 90.31 253 ALA A CA 1
ATOM 2022 C C . ALA A 1 253 ? -21.873 -3.438 21.449 1.00 90.31 253 ALA A C 1
ATOM 2024 O O . ALA A 1 253 ? -21.614 -2.843 20.401 1.00 90.31 253 ALA A O 1
ATOM 2025 N N . ILE A 1 254 ? -21.811 -2.822 22.636 1.00 89.19 254 ILE A N 1
ATOM 2026 C CA . ILE A 1 254 ? -21.456 -1.399 22.747 1.00 89.19 254 ILE A CA 1
ATOM 2027 C C . ILE A 1 254 ? -19.994 -1.151 22.371 1.00 89.19 254 ILE A C 1
ATOM 2029 O O . ILE A 1 254 ? -19.695 -0.156 21.716 1.00 89.19 254 ILE A O 1
ATOM 2033 N N . VAL A 1 255 ? -19.072 -2.031 22.760 1.00 90.50 255 VAL A N 1
ATOM 2034 C CA . VAL A 1 255 ? -17.649 -1.875 22.423 1.00 90.50 255 VAL A CA 1
ATOM 2035 C C . VAL A 1 255 ? -17.429 -2.018 20.920 1.00 90.50 255 VAL A C 1
ATOM 2037 O O . VAL A 1 255 ? -16.787 -1.158 20.319 1.00 90.50 255 VAL A O 1
ATOM 2040 N N . THR A 1 256 ? -18.036 -3.025 20.293 1.00 93.56 256 THR A N 1
ATOM 2041 C CA . THR A 1 256 ? -18.035 -3.207 18.837 1.00 93.56 256 THR A CA 1
ATOM 2042 C C . THR A 1 256 ? -18.626 -1.986 18.131 1.00 93.56 256 THR A C 1
ATOM 2044 O O . THR A 1 256 ? -18.050 -1.481 17.167 1.00 93.56 256 THR A O 1
ATOM 2047 N N . ALA A 1 257 ? -19.738 -1.445 18.637 1.00 93.31 257 ALA A N 1
ATOM 2048 C CA . ALA A 1 257 ? -20.345 -0.237 18.093 1.00 93.31 257 ALA A CA 1
ATOM 2049 C C . ALA A 1 257 ? -19.419 0.989 18.235 1.00 93.31 257 ALA A C 1
ATOM 2051 O O . ALA A 1 257 ? -19.256 1.746 17.275 1.00 93.31 257 ALA A O 1
ATOM 2052 N N . ALA A 1 258 ? -18.757 1.166 19.382 1.00 93.12 258 ALA A N 1
ATOM 2053 C CA . ALA A 1 258 ? -17.825 2.269 19.616 1.00 93.12 258 ALA A CA 1
ATOM 2054 C C . ALA A 1 258 ? -16.602 2.174 18.693 1.00 93.12 258 ALA A C 1
ATOM 2056 O O . ALA A 1 258 ? -16.203 3.170 18.087 1.00 93.12 258 ALA A O 1
ATOM 2057 N N . PHE A 1 259 ? -16.048 0.972 18.524 1.00 95.69 259 PHE A N 1
ATOM 2058 C CA . PHE A 1 259 ? -14.966 0.698 17.584 1.00 95.69 259 PHE A CA 1
ATOM 2059 C C . PHE A 1 259 ? -15.375 0.975 16.134 1.00 95.69 259 PHE A C 1
ATOM 2061 O O . PHE A 1 259 ? -14.628 1.634 15.412 1.00 95.69 259 PHE A O 1
ATOM 2068 N N . ASN A 1 260 ? -16.585 0.581 15.728 1.00 94.81 260 ASN A N 1
ATOM 2069 C CA . ASN A 1 260 ? -17.111 0.879 14.395 1.00 94.81 260 ASN A CA 1
ATOM 2070 C C . ASN A 1 260 ? -17.243 2.380 14.131 1.00 94.81 260 ASN A C 1
ATOM 2072 O O . ASN A 1 260 ? -16.846 2.847 13.060 1.00 94.81 260 ASN A O 1
ATOM 2076 N N . GLN A 1 261 ? -17.760 3.146 15.096 1.00 95.25 261 GLN A N 1
ATOM 2077 C CA . GLN A 1 261 ? -17.864 4.601 14.966 1.00 95.25 261 GLN A CA 1
ATOM 2078 C C . GLN A 1 261 ? -16.478 5.257 14.931 1.00 95.25 261 GLN A C 1
ATOM 2080 O O . GLN A 1 261 ? -16.206 6.070 14.049 1.00 95.25 261 GLN A O 1
ATOM 2085 N N . TYR A 1 262 ? -15.567 4.856 15.824 1.00 95.62 262 TYR A N 1
ATOM 2086 C CA . TYR A 1 262 ? -14.215 5.416 15.884 1.00 95.62 262 TYR A CA 1
ATOM 2087 C C . TYR A 1 262 ? -13.419 5.117 14.606 1.00 95.62 262 TYR A C 1
ATOM 2089 O O . TYR A 1 262 ? -12.816 6.013 14.015 1.00 95.62 262 TYR A O 1
ATOM 2097 N N . GLY A 1 263 ? -13.474 3.872 14.129 1.00 95.31 263 GLY A N 1
ATOM 2098 C CA . GLY A 1 263 ? -12.855 3.445 12.876 1.00 95.31 263 GLY A CA 1
ATOM 2099 C C . GLY A 1 263 ? -13.500 4.042 11.622 1.00 95.31 263 GLY A C 1
ATOM 2100 O O . GLY A 1 263 ? -12.900 4.002 10.551 1.00 95.31 263 GLY A O 1
ATOM 2101 N N . SER A 1 264 ? -14.689 4.636 11.729 1.00 93.62 264 SER A N 1
ATOM 2102 C CA . SER A 1 264 ? -15.367 5.341 10.630 1.00 93.62 264 SER A CA 1
ATOM 2103 C C . SER A 1 264 ? -15.242 6.867 10.739 1.00 93.62 264 SER A C 1
ATOM 2105 O O . SER A 1 264 ? -15.970 7.589 10.074 1.00 93.62 264 SER A O 1
ATOM 2107 N N . ASP A 1 265 ? -14.312 7.361 11.564 1.00 92.81 265 ASP A N 1
ATOM 2108 C CA . ASP A 1 265 ? -14.073 8.786 11.839 1.00 92.81 265 ASP A CA 1
ATOM 2109 C C . ASP A 1 265 ? -15.240 9.535 12.518 1.00 92.81 265 ASP A C 1
ATOM 2111 O O . ASP A 1 265 ? -15.189 10.755 12.671 1.00 92.81 265 ASP A O 1
ATOM 2115 N N . HIS A 1 266 ? -16.239 8.823 13.047 1.00 93.12 266 HIS A N 1
ATOM 2116 C CA . HIS A 1 266 ? -17.322 9.383 13.863 1.00 93.12 266 HIS A CA 1
ATOM 2117 C C . HIS A 1 266 ? -16.922 9.435 15.345 1.00 93.12 266 HIS A C 1
ATOM 2119 O O . HIS A 1 266 ? -17.536 8.812 16.211 1.00 93.12 266 HIS A O 1
ATOM 2125 N N . ILE A 1 267 ? -15.845 10.169 15.640 1.00 91.12 267 ILE A N 1
ATOM 2126 C CA . ILE A 1 267 ? -15.206 10.200 16.968 1.00 91.12 267 ILE A CA 1
ATOM 2127 C C . ILE A 1 267 ? -16.184 10.665 18.053 1.00 91.12 267 ILE A C 1
ATOM 2129 O O . ILE A 1 267 ? -16.199 10.116 19.151 1.00 91.12 267 ILE A O 1
ATOM 2133 N N . GLU A 1 268 ? -17.014 11.664 17.755 1.00 88.94 268 GLU A N 1
ATOM 2134 C CA . GLU A 1 268 ? -18.005 12.181 18.703 1.00 88.94 268 GLU A CA 1
ATOM 2135 C C . GLU A 1 268 ? -19.061 11.126 19.035 1.00 88.94 268 GLU A C 1
ATOM 2137 O O . GLU A 1 268 ? -19.323 10.878 20.209 1.00 88.94 268 GLU A O 1
ATOM 2142 N N . SER A 1 269 ? -19.588 10.429 18.024 1.00 88.00 269 SER A N 1
ATOM 2143 C CA . SER A 1 269 ? -20.530 9.319 18.201 1.00 88.00 269 SER A CA 1
ATOM 2144 C C . SER A 1 269 ? -19.908 8.154 18.971 1.00 88.00 269 SER A C 1
ATOM 2146 O O . SER A 1 269 ? -20.550 7.595 19.858 1.00 88.00 269 SER A O 1
ATOM 2148 N N . ALA A 1 270 ? -18.646 7.818 18.687 1.00 88.25 270 ALA A N 1
ATOM 2149 C CA . ALA A 1 270 ? -17.901 6.804 19.431 1.00 88.25 270 ALA A CA 1
ATOM 2150 C C . ALA A 1 270 ? -17.749 7.188 20.911 1.00 88.25 270 ALA A C 1
ATOM 2152 O O . ALA A 1 270 ? -17.942 6.352 21.792 1.00 88.25 270 ALA A O 1
ATOM 2153 N N . ASN A 1 271 ? -17.465 8.466 21.181 1.00 82.88 271 ASN A N 1
ATOM 2154 C CA . ASN A 1 271 ? -17.311 9.004 22.529 1.00 82.88 271 ASN A CA 1
ATOM 2155 C C . ASN A 1 271 ? -18.639 9.191 23.268 1.00 82.88 271 ASN A C 1
ATOM 2157 O O . ASN A 1 271 ? -18.627 9.181 24.497 1.00 82.88 271 ASN A O 1
ATOM 2161 N N . ALA A 1 272 ? -19.760 9.320 22.558 1.00 82.12 272 ALA A N 1
ATOM 2162 C CA . ALA A 1 272 ? -21.092 9.499 23.131 1.00 82.12 272 ALA A CA 1
ATOM 2163 C C . ALA A 1 272 ? -21.797 8.184 23.517 1.00 82.12 272 ALA A C 1
ATOM 2165 O O . ALA A 1 272 ? -22.843 8.227 24.162 1.00 82.12 272 ALA A O 1
ATOM 2166 N N . MET A 1 273 ? -21.263 7.013 23.141 1.00 81.25 273 MET A N 1
ATOM 2167 C CA . MET A 1 273 ? -21.881 5.728 23.502 1.00 81.25 273 MET A CA 1
ATOM 2168 C C . MET A 1 273 ? -21.949 5.514 25.026 1.00 81.25 273 MET A C 1
ATOM 2170 O O . MET A 1 273 ? -21.059 5.976 25.733 1.00 81.25 273 MET A O 1
ATOM 2174 N N . PRO A 1 274 ? -22.937 4.784 25.564 1.00 66.19 274 PRO A N 1
ATOM 2175 C CA . PRO A 1 274 ? -23.075 4.613 27.006 1.00 66.19 274 PRO A CA 1
ATOM 2176 C C . PRO A 1 274 ? -21.800 4.088 27.682 1.00 66.19 274 PRO A C 1
ATOM 2178 O O . PRO A 1 274 ? -21.153 3.144 27.228 1.00 66.19 274 PRO A O 1
ATOM 2181 N N . ASP A 1 275 ? -21.451 4.739 28.784 1.00 58.66 275 ASP A N 1
ATOM 2182 C CA . ASP A 1 275 ? -20.124 4.703 29.399 1.00 58.66 275 ASP A CA 1
ATOM 2183 C C . ASP A 1 275 ? -19.850 3.415 30.212 1.00 58.66 275 ASP A C 1
ATOM 2185 O O . ASP A 1 275 ? -18.713 2.971 30.403 1.00 58.66 275 ASP A O 1
ATOM 2189 N N . ALA A 1 276 ? -20.927 2.742 30.626 1.00 49.06 276 ALA A N 1
ATOM 2190 C CA . ALA A 1 276 ? -20.899 1.547 31.462 1.00 49.06 276 ALA A CA 1
ATOM 2191 C C . ALA A 1 276 ? -20.202 0.331 30.797 1.00 49.06 276 ALA A C 1
ATOM 2193 O O . ALA A 1 276 ? -19.700 -0.555 31.493 1.00 49.06 276 ALA A O 1
ATOM 2194 N N . SER A 1 277 ? -20.143 0.272 29.463 1.00 50.66 277 SER A N 1
ATOM 2195 C CA . SER A 1 277 ? -19.634 -0.874 28.680 1.00 50.66 277 SER A CA 1
ATOM 2196 C C . SER A 1 277 ? -18.125 -0.862 28.505 1.00 50.66 277 SER A C 1
ATOM 2198 O O . SER A 1 277 ? -17.484 -1.911 28.449 1.00 50.66 277 SER A O 1
ATOM 2200 N N . ARG A 1 278 ? -17.542 0.339 28.415 1.00 57.25 278 ARG A N 1
ATOM 2201 C CA . ARG A 1 278 ? -16.153 0.522 27.971 1.00 57.25 278 ARG A CA 1
ATOM 2202 C C . ARG A 1 278 ? -15.145 0.074 29.029 1.00 57.25 278 ARG A C 1
ATOM 2204 O O . ARG A 1 278 ? -14.094 -0.462 28.690 1.00 57.25 278 ARG A O 1
ATOM 2211 N N . ARG A 1 279 ? -15.486 0.207 30.320 1.00 51.50 279 ARG A N 1
ATOM 2212 C CA . ARG A 1 279 ? -14.636 -0.267 31.433 1.00 51.50 279 ARG A CA 1
ATOM 2213 C C . ARG A 1 279 ? -14.539 -1.790 31.499 1.00 51.50 279 ARG A C 1
ATOM 2215 O O . ARG A 1 279 ? -13.476 -2.297 31.836 1.00 51.50 279 ARG A O 1
ATOM 2222 N N . SER A 1 280 ? -15.622 -2.510 31.185 1.00 48.94 280 SER A N 1
ATOM 2223 C CA . SER A 1 280 ? -15.673 -3.978 31.300 1.00 48.94 280 SER A CA 1
ATOM 2224 C C . SER A 1 280 ? -14.803 -4.668 30.241 1.00 48.94 280 SER A C 1
ATOM 2226 O O . SER A 1 280 ? -14.166 -5.674 30.542 1.00 48.94 280 SER A O 1
ATOM 2228 N N . ALA A 1 281 ? -14.705 -4.097 29.033 1.00 50.84 281 ALA A N 1
ATOM 2229 C CA . ALA A 1 281 ? -13.861 -4.630 27.962 1.00 50.84 281 ALA A CA 1
ATOM 2230 C C . ALA A 1 281 ? -12.364 -4.341 28.151 1.00 50.84 281 ALA A C 1
ATOM 2232 O O . ALA A 1 281 ? -11.551 -5.239 27.957 1.00 50.84 281 ALA A O 1
ATOM 2233 N N . ILE A 1 282 ? -11.990 -3.132 28.593 1.00 53.09 282 ILE A N 1
ATOM 2234 C CA . ILE A 1 282 ? -10.578 -2.797 28.867 1.00 53.09 282 ILE A CA 1
ATOM 2235 C C . ILE A 1 282 ? -10.068 -3.611 30.065 1.00 53.09 282 ILE A C 1
ATOM 2237 O O . ILE A 1 282 ? -9.018 -4.240 29.984 1.00 53.09 282 ILE A O 1
ATOM 2241 N N . ARG A 1 283 ? -10.854 -3.688 31.151 1.00 50.47 283 ARG A N 1
ATOM 2242 C CA . ARG A 1 283 ? -10.470 -4.432 32.358 1.00 50.47 283 ARG A CA 1
ATOM 2243 C C . ARG A 1 283 ? -10.365 -5.941 32.118 1.00 50.47 283 ARG A C 1
ATOM 2245 O O . ARG A 1 283 ? -9.493 -6.565 32.702 1.00 50.47 283 ARG A O 1
ATOM 2252 N N . ARG A 1 284 ? -11.191 -6.527 31.239 1.00 50.56 284 ARG A N 1
ATOM 2253 C CA . ARG A 1 284 ? -11.062 -7.945 30.858 1.00 50.56 284 ARG A CA 1
ATOM 2254 C C . ARG A 1 284 ? -9.954 -8.222 29.849 1.00 50.56 284 ARG A C 1
ATOM 2256 O O . ARG A 1 284 ? -9.392 -9.305 29.921 1.00 50.56 284 ARG A O 1
ATOM 2263 N N . GLY A 1 285 ? -9.575 -7.266 28.999 1.00 44.75 285 GLY A N 1
ATOM 2264 C CA . GLY A 1 285 ? -8.295 -7.340 28.283 1.00 44.75 285 GLY A CA 1
ATOM 2265 C C . GLY A 1 285 ? -7.127 -7.477 29.266 1.00 44.75 285 GLY A C 1
ATOM 2266 O O . GLY A 1 285 ? -6.301 -8.372 29.123 1.00 44.75 285 GLY A O 1
ATOM 2267 N N . ASP A 1 286 ? -7.142 -6.678 30.338 1.00 40.41 286 ASP A N 1
ATOM 2268 C CA . ASP A 1 286 ? -6.123 -6.690 31.398 1.00 40.41 286 ASP A CA 1
ATOM 2269 C C . ASP A 1 286 ? -6.218 -7.888 32.379 1.00 40.41 286 ASP A C 1
ATOM 2271 O O . ASP A 1 286 ? -5.204 -8.293 32.952 1.00 40.41 286 ASP A O 1
ATOM 2275 N N . GLU A 1 287 ? -7.406 -8.468 32.602 1.00 38.88 287 GLU A N 1
ATOM 2276 C CA . GLU A 1 287 ? -7.637 -9.619 33.504 1.00 38.88 287 GLU A CA 1
ATOM 2277 C C . GLU A 1 287 ? -7.491 -10.981 32.794 1.00 38.88 287 GLU A C 1
ATOM 2279 O O . GLU A 1 287 ? -6.899 -11.896 33.368 1.00 38.88 287 GLU A O 1
ATOM 2284 N N . ALA A 1 288 ? -7.899 -11.116 31.524 1.00 41.25 288 ALA A N 1
ATOM 2285 C CA . ALA A 1 288 ? -7.609 -12.296 30.694 1.00 41.25 288 ALA A CA 1
ATOM 2286 C C . ALA A 1 288 ? -6.095 -12.495 30.471 1.00 41.25 288 ALA A C 1
ATOM 2288 O O . ALA A 1 288 ? -5.640 -13.603 30.195 1.00 41.25 288 ALA A O 1
ATOM 2289 N N . HIS A 1 289 ? -5.293 -11.444 30.677 1.00 39.38 289 HIS A N 1
ATOM 2290 C CA . HIS A 1 289 ? -3.835 -11.516 30.758 1.00 39.38 289 HIS A CA 1
ATOM 2291 C C . HIS A 1 289 ? -3.295 -12.279 31.988 1.00 39.38 289 HIS A C 1
ATOM 2293 O O . HIS A 1 289 ? -2.107 -12.609 31.997 1.00 39.38 289 HIS A O 1
ATOM 2299 N N . ARG A 1 290 ? -4.099 -12.537 33.036 1.00 39.06 290 ARG A N 1
ATOM 2300 C CA . ARG A 1 290 ? -3.626 -13.129 34.307 1.00 39.06 290 ARG A CA 1
ATOM 2301 C C . ARG A 1 290 ? -4.100 -14.558 34.581 1.00 39.06 290 ARG A C 1
ATOM 2303 O O . ARG A 1 290 ? -3.379 -15.276 35.267 1.00 39.06 290 ARG A O 1
ATOM 2310 N N . GLU A 1 291 ? -5.248 -14.990 34.061 1.00 36.75 291 GLU A N 1
ATOM 2311 C CA . GLU A 1 291 ? -5.859 -16.274 34.444 1.00 36.75 291 GLU A CA 1
ATOM 2312 C C . GLU A 1 291 ? -6.534 -16.987 33.254 1.00 36.75 291 GLU A C 1
ATOM 2314 O O . GLU A 1 291 ? -7.709 -16.758 32.999 1.00 36.75 291 GLU A O 1
ATOM 2319 N N . ALA A 1 292 ? -5.836 -17.876 32.527 1.00 31.75 292 ALA A N 1
ATOM 2320 C CA . ALA A 1 292 ? -6.498 -18.942 31.748 1.00 31.75 292 ALA A CA 1
ATOM 2321 C C . ALA A 1 292 ? -5.535 -20.054 31.265 1.00 31.75 292 ALA A C 1
ATOM 2323 O O . ALA A 1 292 ? -4.597 -19.772 30.513 1.00 31.75 292 ALA A O 1
ATOM 2324 N N . PRO A 1 293 ? -5.801 -21.336 31.592 1.00 33.00 293 PRO A N 1
ATOM 2325 C CA . PRO A 1 293 ? -5.466 -22.479 30.750 1.00 33.00 293 PRO A CA 1
ATOM 2326 C C . PRO A 1 293 ? -6.479 -22.622 29.593 1.00 33.00 293 PRO A C 1
ATOM 2328 O O . PRO A 1 293 ? -7.618 -22.169 29.668 1.00 33.00 293 PRO A O 1
ATOM 2331 N N . LEU A 1 294 ? -6.020 -23.249 28.511 1.00 31.69 294 LEU A N 1
ATOM 2332 C CA . LEU A 1 294 ? -6.562 -23.242 27.146 1.00 31.69 294 LEU A CA 1
ATOM 2333 C C . LEU A 1 294 ? -7.974 -23.848 26.964 1.00 31.69 294 LEU A C 1
ATOM 2335 O O . LEU A 1 294 ? -8.245 -24.951 27.433 1.00 31.69 294 LEU A O 1
ATOM 2339 N N . SER A 1 295 ? -8.796 -23.207 26.117 1.00 28.66 295 SER A N 1
ATOM 2340 C CA . SER A 1 295 ? -9.793 -23.875 25.255 1.00 28.66 295 SER A CA 1
ATOM 2341 C C . SER A 1 295 ? -9.803 -23.238 23.842 1.00 28.66 295 SER A C 1
ATOM 2343 O O . SER A 1 295 ? -9.485 -22.051 23.736 1.00 28.66 295 SER A O 1
ATOM 2345 N N . PRO A 1 296 ? -10.115 -23.975 22.750 1.00 34.97 296 PRO A N 1
ATOM 2346 C CA . PRO A 1 296 ? -9.650 -23.630 21.395 1.00 34.97 296 PRO A CA 1
ATOM 2347 C C . PRO A 1 296 ? -10.537 -22.705 20.544 1.00 34.97 296 PRO A C 1
ATOM 2349 O O . PRO A 1 296 ? -10.241 -22.526 19.366 1.00 34.97 296 PRO A O 1
ATOM 2352 N N . SER A 1 297 ? -11.618 -22.117 21.055 1.00 34.38 297 SER A N 1
ATOM 2353 C CA . SER A 1 297 ? -12.526 -21.343 20.194 1.00 34.38 297 SER A CA 1
ATOM 2354 C C . SER A 1 297 ? -13.122 -20.139 20.909 1.00 34.38 297 SER A C 1
ATOM 2356 O O . SER A 1 297 ? -14.202 -20.244 21.486 1.00 34.38 297 SER A O 1
ATOM 2358 N N . SER A 1 298 ? -12.394 -19.018 20.874 1.00 31.22 298 SER A N 1
ATOM 2359 C CA . SER A 1 298 ? -12.859 -17.613 20.851 1.00 31.22 298 SER A CA 1
ATOM 2360 C C . SER A 1 298 ? -11.789 -16.708 21.475 1.00 31.22 298 SER A C 1
ATOM 2362 O O . SER A 1 298 ? -11.351 -16.954 22.591 1.00 31.22 298 SER A O 1
ATOM 2364 N N . PHE A 1 299 ? -11.375 -15.669 20.741 1.00 37.56 299 PHE A N 1
ATOM 2365 C CA . PHE A 1 299 ? -10.533 -14.552 21.200 1.00 37.56 299 PHE A CA 1
ATOM 2366 C C . PHE A 1 299 ? -9.232 -14.911 21.951 1.00 37.56 299 PHE A C 1
ATOM 2368 O O . PHE A 1 299 ? -9.125 -14.784 23.166 1.00 37.56 299 PHE A O 1
ATOM 2375 N N . GLN A 1 300 ? -8.180 -15.235 21.193 1.00 37.97 300 GLN A N 1
ATOM 2376 C CA . GLN A 1 300 ? -6.791 -15.062 21.639 1.00 37.97 300 GLN A CA 1
ATOM 2377 C C . GLN A 1 300 ? -6.152 -13.917 20.853 1.00 37.97 300 GLN A C 1
ATOM 2379 O O . GLN A 1 300 ? -5.548 -14.113 19.802 1.00 37.97 300 GLN A O 1
ATOM 2384 N N . PHE A 1 301 ? -6.317 -12.703 21.363 1.00 39.25 301 PHE A N 1
ATOM 2385 C CA . PHE A 1 301 ? -5.531 -11.540 20.973 1.00 39.25 301 PHE A CA 1
ATOM 2386 C C . PHE A 1 301 ? -5.095 -10.862 22.268 1.00 39.25 301 PHE A C 1
ATOM 2388 O O . PHE A 1 301 ? -5.923 -10.687 23.156 1.00 39.25 301 PHE A O 1
ATOM 2395 N N . LEU A 1 302 ? -3.818 -10.477 22.339 1.00 33.91 302 LEU A N 1
ATOM 2396 C CA . LEU A 1 302 ? -3.103 -9.897 23.487 1.00 33.91 302 LEU A CA 1
ATOM 2397 C C . LEU A 1 302 ? -2.437 -10.934 24.417 1.00 33.91 302 LEU A C 1
ATOM 2399 O O . LEU A 1 302 ? -2.945 -11.309 25.468 1.00 33.91 302 LEU A O 1
ATOM 2403 N N . LYS A 1 303 ? -1.199 -11.309 24.078 1.00 30.27 303 LYS A N 1
ATOM 2404 C CA . LYS A 1 303 ? -0.156 -11.647 25.056 1.00 30.27 303 LYS A CA 1
ATOM 2405 C C . LYS A 1 303 ? 1.001 -10.665 24.860 1.00 30.27 303 LYS A C 1
ATOM 2407 O O . LYS A 1 303 ? 1.459 -10.455 23.745 1.00 30.27 303 LYS A O 1
ATOM 2412 N N . GLY A 1 304 ? 1.448 -10.032 25.940 1.00 34.25 304 GLY A N 1
ATOM 2413 C CA . GLY A 1 304 ? 2.586 -9.114 25.928 1.00 34.25 304 GLY A CA 1
ATOM 2414 C C . GLY A 1 304 ? 2.980 -8.728 27.350 1.00 34.25 304 GLY A C 1
ATOM 2415 O O . GLY A 1 304 ? 2.282 -7.967 28.014 1.00 34.25 304 GLY A O 1
ATOM 2416 N N . HIS A 1 305 ? 4.082 -9.291 27.844 1.00 33.72 305 HIS A N 1
ATOM 2417 C CA . HIS A 1 305 ? 4.596 -9.056 29.192 1.00 33.72 305 HIS A CA 1
ATOM 2418 C C . HIS A 1 305 ? 5.255 -7.674 29.326 1.00 33.72 305 HIS A C 1
ATOM 2420 O O . HIS A 1 305 ? 6.366 -7.463 28.852 1.00 33.72 305 HIS A O 1
ATOM 2426 N N . GLY A 1 306 ? 4.629 -6.765 30.078 1.00 29.88 306 GLY A N 1
ATOM 2427 C CA . GLY A 1 306 ? 5.288 -5.586 30.644 1.00 29.88 306 GLY A CA 1
ATOM 2428 C C . GLY A 1 306 ? 5.661 -5.823 32.107 1.00 29.88 306 GLY A C 1
ATOM 2429 O O . GLY A 1 306 ? 4.834 -5.622 32.993 1.00 29.88 306 GLY A O 1
ATOM 2430 N N . ARG A 1 307 ? 6.898 -6.260 32.386 1.00 31.30 307 ARG A N 1
ATOM 2431 C CA . ARG A 1 307 ? 7.470 -6.156 33.739 1.00 31.30 307 ARG A CA 1
ATOM 2432 C C . ARG A 1 307 ? 7.946 -4.725 33.948 1.00 31.30 307 ARG A C 1
ATOM 2434 O O . ARG A 1 307 ? 8.942 -4.307 33.366 1.00 31.30 307 ARG A O 1
ATOM 2441 N N . ASP A 1 308 ? 7.236 -4.024 34.815 1.00 33.53 308 ASP A N 1
ATOM 2442 C CA . ASP A 1 308 ? 7.594 -2.714 35.334 1.00 33.53 308 ASP A CA 1
ATOM 2443 C C . ASP A 1 308 ? 8.899 -2.826 36.148 1.00 33.53 308 ASP A C 1
ATOM 2445 O O . ASP A 1 308 ? 8.930 -3.386 37.247 1.00 33.53 308 ASP A O 1
ATOM 2449 N N . ARG A 1 309 ? 10.022 -2.370 35.578 1.00 32.03 309 ARG A N 1
ATOM 2450 C CA . ARG A 1 309 ? 11.248 -2.098 36.338 1.00 32.03 309 ARG A CA 1
ATOM 2451 C C . ARG A 1 309 ? 11.364 -0.594 36.488 1.00 32.03 309 ARG A C 1
ATOM 2453 O O . ARG A 1 309 ? 11.794 0.102 35.572 1.00 32.03 309 ARG A O 1
ATOM 2460 N N . GLY A 1 310 ? 11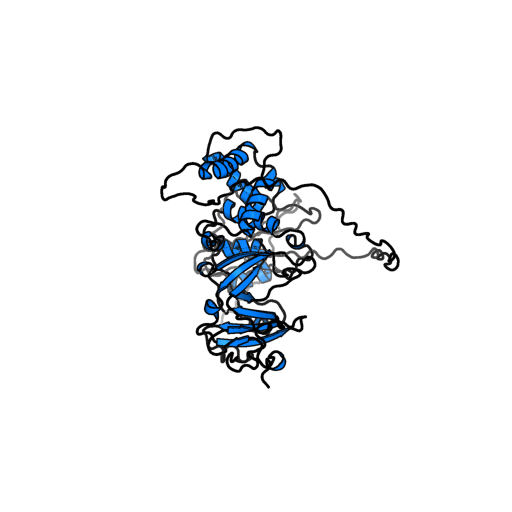.005 -0.122 37.677 1.00 37.00 310 GLY A N 1
ATOM 2461 C CA . GLY A 1 310 ? 11.220 1.252 38.095 1.00 37.00 310 GLY A CA 1
ATOM 2462 C C . GLY A 1 310 ? 12.691 1.640 37.971 1.00 37.00 310 GLY A C 1
ATOM 2463 O O . GLY A 1 310 ? 13.546 1.129 38.692 1.00 37.00 310 GLY A O 1
ATOM 2464 N N . LEU A 1 311 ? 12.968 2.586 37.078 1.00 30.73 311 LEU A N 1
ATOM 2465 C CA . LEU A 1 311 ? 14.223 3.320 37.034 1.00 30.73 311 LEU A CA 1
ATOM 2466 C C . LEU A 1 311 ? 13.951 4.757 37.468 1.00 30.73 311 LEU A C 1
ATOM 2468 O O . LEU A 1 311 ? 13.320 5.547 36.769 1.00 30.73 311 LEU A O 1
ATOM 2472 N N . ARG A 1 312 ? 14.438 5.078 38.668 1.00 36.31 312 ARG A N 1
ATOM 2473 C CA . ARG A 1 312 ? 14.661 6.451 39.112 1.00 36.31 312 ARG A CA 1
ATOM 2474 C C . ARG A 1 312 ? 15.875 6.999 38.357 1.00 36.31 312 ARG A C 1
ATOM 2476 O O . ARG A 1 312 ? 16.969 6.484 38.547 1.00 36.31 312 ARG A O 1
ATOM 2483 N N . HIS A 1 313 ? 15.698 8.075 37.600 1.00 31.64 313 HIS A N 1
ATOM 2484 C CA . HIS A 1 313 ? 16.757 9.039 37.281 1.00 31.64 313 HIS A CA 1
ATOM 2485 C C . HIS A 1 313 ? 16.138 10.432 37.388 1.00 31.64 313 HIS A C 1
ATOM 2487 O O . HIS A 1 313 ? 15.096 10.707 36.805 1.00 31.64 313 HIS A O 1
ATOM 2493 N N . ASP A 1 314 ? 16.501 11.197 38.408 1.00 29.42 314 ASP A N 1
ATOM 2494 C CA . ASP A 1 314 ? 17.727 11.990 38.571 1.00 29.42 314 ASP A CA 1
ATOM 2495 C C . ASP A 1 314 ? 17.703 13.282 37.744 1.00 29.42 314 ASP A C 1
ATOM 2497 O O . ASP A 1 314 ? 17.396 13.322 36.554 1.00 29.42 314 ASP A O 1
ATOM 2501 N N . ARG A 1 315 ? 17.921 14.375 38.469 1.00 32.91 315 ARG A N 1
ATOM 2502 C CA . ARG A 1 315 ? 17.692 15.745 38.042 1.00 32.91 315 ARG A CA 1
ATOM 2503 C C . ARG A 1 315 ? 18.890 16.239 37.245 1.00 32.91 315 ARG A C 1
ATOM 2505 O O . ARG A 1 315 ? 20.013 16.239 37.728 1.00 32.91 315 ARG A O 1
ATOM 2512 N N . GLY A 1 316 ? 18.586 16.884 36.125 1.00 28.48 316 GLY A N 1
ATOM 2513 C CA . GLY A 1 316 ? 19.368 18.016 35.649 1.00 28.48 316 GLY A CA 1
ATOM 2514 C C . GLY A 1 316 ? 20.177 17.748 34.391 1.00 28.48 316 GLY A C 1
ATOM 2515 O O . GLY A 1 316 ? 21.190 17.065 34.414 1.00 28.48 316 GLY A O 1
ATOM 2516 N N . ARG A 1 317 ? 19.797 18.446 33.320 1.00 29.66 317 ARG A N 1
ATOM 2517 C CA . ARG A 1 317 ? 20.684 19.363 32.593 1.00 29.66 317 ARG A CA 1
ATOM 2518 C C . ARG A 1 317 ? 19.846 20.229 31.660 1.00 29.66 317 ARG A C 1
ATOM 2520 O O . ARG A 1 317 ? 19.018 19.751 30.895 1.00 29.66 317 ARG A O 1
ATOM 2527 N N . ARG A 1 318 ? 20.055 21.537 31.792 1.00 30.09 318 ARG A N 1
ATOM 2528 C CA . ARG A 1 318 ? 19.510 22.586 30.930 1.00 30.09 318 ARG A CA 1
ATOM 2529 C C . ARG A 1 318 ? 20.168 22.459 29.558 1.00 30.09 318 ARG A C 1
ATOM 2531 O O . ARG A 1 318 ? 21.391 22.433 29.488 1.00 30.09 318 ARG A O 1
ATOM 2538 N N . CYS A 1 319 ? 19.378 22.467 28.492 1.00 25.48 319 CYS A N 1
ATOM 2539 C CA . CYS A 1 319 ? 19.843 22.855 27.164 1.00 25.48 319 CYS A CA 1
ATOM 2540 C C . CYS A 1 319 ? 18.970 24.016 26.693 1.00 25.48 319 CYS A C 1
ATOM 2542 O O . CYS A 1 319 ? 17.793 23.862 26.383 1.00 25.48 319 CYS A O 1
ATOM 2544 N N . LEU A 1 320 ? 19.566 25.205 26.736 1.00 28.77 320 LEU A N 1
ATOM 2545 C CA . LEU A 1 320 ? 19.035 26.436 26.175 1.00 28.77 320 LEU A CA 1
ATOM 2546 C C . LEU A 1 320 ? 19.287 26.401 24.666 1.00 28.77 320 LEU A C 1
ATOM 2548 O O . LEU A 1 320 ? 20.431 26.532 24.246 1.00 28.77 320 LEU A O 1
ATOM 2552 N N . PHE A 1 321 ? 18.235 26.288 23.859 1.00 26.06 321 PHE A N 1
ATOM 2553 C CA . PHE A 1 321 ? 18.284 26.727 22.465 1.00 26.06 321 PHE A CA 1
ATOM 2554 C C . PHE A 1 321 ? 17.373 27.941 22.303 1.00 26.06 321 PHE A C 1
ATOM 2556 O O . PHE A 1 321 ? 16.146 27.848 22.297 1.00 26.06 321 PHE A O 1
ATOM 2563 N N . ARG A 1 322 ? 18.021 29.109 22.223 1.00 26.33 322 ARG A N 1
ATOM 2564 C CA . ARG A 1 322 ? 17.429 30.378 21.794 1.00 26.33 322 ARG A CA 1
ATOM 2565 C C . ARG A 1 322 ? 16.947 30.233 20.348 1.00 26.33 322 ARG A C 1
ATOM 2567 O O . ARG A 1 322 ? 17.731 29.870 19.477 1.00 26.33 322 ARG A O 1
ATOM 2574 N N . ARG A 1 323 ? 15.688 30.585 20.086 1.00 29.09 323 ARG A N 1
ATOM 2575 C CA . ARG A 1 323 ? 15.209 30.934 18.741 1.00 29.09 323 ARG A CA 1
ATOM 2576 C C . ARG A 1 323 ? 15.556 32.399 18.456 1.00 29.09 323 ARG A C 1
ATOM 2578 O O . ARG A 1 323 ? 15.246 33.231 19.308 1.00 29.09 323 ARG A O 1
ATOM 2585 N N . PRO A 1 324 ? 16.093 32.752 17.280 1.00 30.20 324 PRO A N 1
ATOM 2586 C CA . PRO A 1 324 ? 15.961 34.098 16.753 1.00 30.20 324 PRO A CA 1
ATOM 2587 C C . PRO A 1 324 ? 14.583 34.228 16.100 1.00 30.20 324 PRO A C 1
ATOM 2589 O O . PRO A 1 324 ? 14.219 33.469 15.203 1.00 30.20 324 PRO A O 1
ATOM 2592 N N . ARG A 1 325 ? 13.809 35.185 16.600 1.00 30.62 325 ARG A N 1
ATOM 2593 C CA . ARG A 1 325 ? 12.607 35.725 15.975 1.00 30.62 325 ARG A CA 1
ATOM 2594 C C . ARG A 1 325 ? 13.057 37.053 15.374 1.00 30.62 325 ARG A C 1
ATOM 2596 O O . ARG A 1 325 ? 13.545 37.861 16.148 1.00 30.62 325 ARG A O 1
ATOM 2603 N N . GLU A 1 326 ? 12.955 37.227 14.056 1.00 32.22 326 GLU A N 1
ATOM 2604 C CA . GLU A 1 326 ? 12.595 38.491 13.387 1.00 32.22 326 GLU A CA 1
ATOM 2605 C C . GLU A 1 326 ? 12.737 38.421 11.855 1.00 32.22 326 GLU A C 1
ATOM 2607 O O . GLU A 1 326 ? 13.624 37.764 11.317 1.00 32.22 326 GLU A O 1
ATOM 2612 N N . ALA A 1 327 ? 11.841 39.173 11.204 1.00 30.39 327 ALA A N 1
ATOM 2613 C CA . ALA A 1 327 ? 11.885 39.694 9.837 1.00 30.39 327 ALA A CA 1
ATOM 2614 C C . ALA A 1 327 ? 11.524 38.772 8.652 1.00 30.39 327 ALA A C 1
ATOM 2616 O O . ALA A 1 327 ? 12.387 38.372 7.874 1.00 30.39 327 ALA A O 1
ATOM 2617 N N . ARG A 1 328 ? 10.212 38.603 8.402 1.00 32.34 328 ARG A N 1
ATOM 2618 C CA . ARG A 1 328 ? 9.640 38.763 7.043 1.00 32.34 328 ARG A CA 1
ATOM 2619 C C . ARG A 1 328 ? 8.116 38.971 7.056 1.00 32.34 328 ARG A C 1
ATOM 2621 O O . ARG A 1 328 ? 7.350 38.150 6.570 1.00 32.34 328 ARG A O 1
ATOM 2628 N N . GLU A 1 329 ? 7.681 40.104 7.598 1.00 38.28 329 GLU A N 1
ATOM 2629 C CA . GLU A 1 329 ? 6.385 40.705 7.260 1.00 38.28 329 GLU A CA 1
ATOM 2630 C C . GLU A 1 329 ? 6.635 41.829 6.253 1.00 38.28 329 GLU A C 1
ATOM 2632 O O . GLU A 1 329 ? 7.231 42.847 6.604 1.00 38.28 329 GLU A O 1
ATOM 2637 N N . ARG A 1 330 ? 6.238 41.597 4.997 1.00 39.09 330 ARG A N 1
ATOM 2638 C CA . ARG A 1 330 ? 5.811 42.558 3.956 1.00 39.09 330 ARG A CA 1
ATOM 2639 C C . ARG A 1 330 ? 5.907 41.856 2.600 1.00 39.09 330 ARG A C 1
ATOM 2641 O O . ARG A 1 330 ? 6.936 41.254 2.313 1.00 39.09 330 ARG A O 1
ATOM 2648 N N . LEU A 1 331 ? 4.858 42.019 1.787 1.00 38.38 331 LEU A N 1
ATOM 2649 C CA . LEU A 1 331 ? 4.618 41.470 0.436 1.00 38.38 331 LEU A CA 1
ATOM 2650 C C . LEU A 1 331 ? 3.690 40.249 0.360 1.00 38.38 331 LEU A C 1
ATOM 2652 O O . LEU A 1 331 ? 4.050 39.252 -0.248 1.00 38.38 331 LEU A O 1
ATOM 2656 N N . LEU A 1 332 ? 2.466 40.362 0.876 1.00 39.03 332 LEU A N 1
ATOM 2657 C CA . LEU A 1 332 ? 1.298 39.767 0.217 1.00 39.03 332 LEU A CA 1
ATOM 2658 C C . LEU A 1 332 ? 0.143 40.766 0.343 1.00 39.03 332 LEU A C 1
ATOM 2660 O O . LEU A 1 332 ? -0.309 41.059 1.447 1.00 39.03 332 LEU A O 1
ATOM 2664 N N . GLY A 1 333 ? -0.238 41.368 -0.784 1.00 39.84 333 GLY A N 1
ATOM 2665 C CA . GLY A 1 333 ? -1.412 42.231 -0.879 1.00 39.84 333 GLY A CA 1
ATOM 2666 C C . GLY A 1 333 ? -2.693 41.418 -0.706 1.00 39.84 333 GLY A C 1
ATOM 2667 O O . GLY A 1 333 ? -2.735 40.235 -1.047 1.00 39.84 333 GLY A O 1
ATOM 2668 N N . GLU A 1 334 ? -3.720 42.051 -0.149 1.00 44.88 334 GLU A N 1
ATOM 2669 C CA . GLU A 1 334 ? -5.042 41.448 0.023 1.00 44.88 334 GLU A CA 1
ATOM 2670 C C . GLU A 1 334 ? -5.654 41.056 -1.335 1.00 44.88 334 GLU A C 1
ATOM 2672 O O . GLU A 1 334 ? -5.519 41.809 -2.307 1.00 44.88 334 GLU A O 1
ATOM 2677 N N . PRO A 1 335 ? -6.344 39.905 -1.440 1.00 42.78 335 PRO A N 1
ATOM 2678 C CA . PRO A 1 335 ? -7.050 39.551 -2.660 1.00 42.78 335 PRO A CA 1
ATOM 2679 C C . PRO A 1 335 ? -8.264 40.467 -2.861 1.00 42.78 335 PRO A C 1
ATOM 2681 O O . PRO A 1 335 ? -9.069 40.687 -1.954 1.00 42.78 335 PRO A O 1
ATOM 2684 N N . ALA A 1 336 ? -8.392 40.992 -4.080 1.00 42.94 336 ALA A N 1
ATOM 2685 C CA . ALA A 1 336 ? -9.506 41.830 -4.495 1.00 42.94 336 ALA A CA 1
ATOM 2686 C C . ALA A 1 336 ? -10.848 41.082 -4.393 1.00 42.94 336 ALA A C 1
ATOM 2688 O O . ALA A 1 336 ? -10.951 39.900 -4.726 1.00 42.94 336 ALA A O 1
ATOM 2689 N N . ARG A 1 337 ? -11.892 41.802 -3.965 1.00 48.16 337 ARG A N 1
ATOM 2690 C CA . ARG A 1 337 ? -13.283 41.327 -4.006 1.00 48.16 337 ARG A CA 1
ATOM 2691 C C . ARG A 1 337 ? -13.710 41.064 -5.458 1.00 48.16 337 ARG A C 1
ATOM 2693 O O . ARG A 1 337 ? -13.456 41.927 -6.301 1.00 48.16 337 ARG A O 1
ATOM 2700 N N . PRO A 1 338 ? -14.401 39.949 -5.752 1.00 46.84 338 PRO A N 1
ATOM 2701 C CA . PRO A 1 338 ? -14.995 39.745 -7.066 1.00 46.84 338 PRO A CA 1
ATOM 2702 C C . PRO A 1 338 ? -16.127 40.763 -7.313 1.00 46.84 338 PRO A C 1
ATOM 2704 O O . PRO A 1 338 ? -16.825 41.152 -6.367 1.00 46.84 338 PRO A O 1
ATOM 2707 N N . PRO A 1 339 ? -16.299 41.234 -8.561 1.00 47.16 339 PRO A N 1
ATOM 2708 C CA . PRO A 1 339 ? -17.350 42.177 -8.919 1.00 47.16 339 PRO A CA 1
ATOM 2709 C C . PRO A 1 339 ? -18.737 41.527 -8.833 1.00 47.16 339 PRO A C 1
ATOM 2711 O O . PRO A 1 339 ? -18.933 40.370 -9.193 1.00 47.16 339 PRO A O 1
ATOM 2714 N N . ALA A 1 340 ? -19.716 42.299 -8.363 1.00 43.88 340 ALA A N 1
ATOM 2715 C CA . ALA A 1 340 ? -21.114 41.893 -8.328 1.00 43.88 340 ALA A CA 1
ATOM 2716 C C . ALA A 1 340 ? -21.664 41.771 -9.761 1.00 43.88 340 ALA A C 1
ATOM 2718 O O . ALA A 1 340 ? -21.727 42.771 -10.475 1.00 43.88 340 ALA A O 1
ATOM 2719 N N . GLY A 1 341 ? -22.059 40.562 -10.173 1.00 52.62 341 GLY A N 1
ATOM 2720 C CA . GLY A 1 341 ? -22.685 40.342 -11.483 1.00 52.62 341 GLY A CA 1
ATOM 2721 C C . GLY A 1 341 ? -22.675 38.917 -12.048 1.00 52.62 341 GLY A C 1
ATOM 2722 O O . GLY A 1 341 ? -23.137 38.743 -13.170 1.00 52.62 341 GLY A O 1
ATOM 2723 N N . GLU A 1 342 ? -22.174 37.902 -11.337 1.00 42.44 342 GLU A N 1
ATOM 2724 C CA . GLU A 1 342 ? -22.207 36.520 -11.839 1.00 42.44 342 GLU A CA 1
ATOM 2725 C C . GLU A 1 342 ? -23.622 35.921 -11.747 1.00 42.44 342 GLU A C 1
ATOM 2727 O O . GLU A 1 342 ? -24.218 35.834 -10.670 1.00 42.44 342 GLU A O 1
ATOM 2732 N N . GLU A 1 343 ? -24.172 35.532 -12.903 1.00 49.69 343 GLU A N 1
ATOM 2733 C CA . GLU A 1 343 ? -25.400 34.741 -13.004 1.00 49.69 343 GLU A CA 1
ATOM 2734 C C . GLU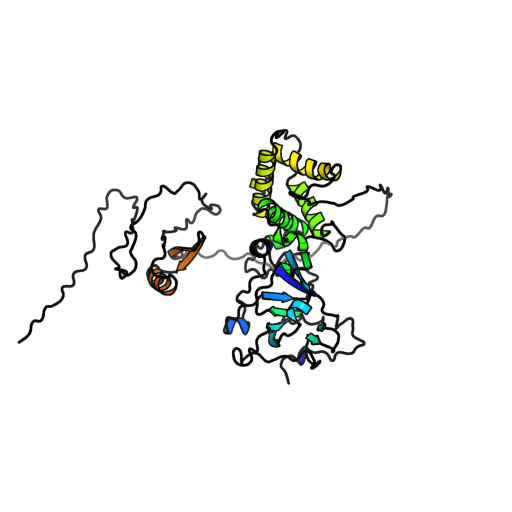 A 1 343 ? -25.251 33.426 -12.218 1.00 49.69 343 GLU A C 1
ATOM 2736 O O . GLU A 1 343 ? -24.188 32.803 -12.267 1.00 49.69 343 GLU A O 1
ATOM 2741 N N . PRO A 1 344 ? -26.299 32.955 -11.515 1.00 45.22 344 PRO A N 1
ATOM 2742 C CA . PRO A 1 344 ? -26.216 31.716 -10.755 1.00 45.22 344 PRO A CA 1
ATOM 2743 C C . PRO A 1 344 ? -25.882 30.540 -11.680 1.00 45.22 344 PRO A C 1
ATOM 2745 O O . PRO A 1 344 ? -26.602 30.275 -12.647 1.00 45.22 344 PRO A O 1
ATOM 2748 N N . GLU A 1 345 ? -24.799 29.828 -11.353 1.00 46.97 345 GLU A N 1
ATOM 2749 C CA . GLU A 1 345 ? -24.355 28.610 -12.031 1.00 46.97 345 GLU A CA 1
ATOM 2750 C C . GLU A 1 345 ? -25.547 27.686 -12.317 1.00 46.97 345 GLU A C 1
ATOM 2752 O O . GLU A 1 345 ? -26.324 27.320 -11.425 1.00 46.97 345 GLU A O 1
ATOM 2757 N N . ARG A 1 346 ? -25.710 27.308 -13.591 1.00 49.22 346 ARG A N 1
ATOM 2758 C CA . ARG A 1 346 ? -26.740 26.357 -14.015 1.00 49.22 346 ARG A CA 1
ATOM 2759 C C . ARG A 1 346 ? -26.575 25.058 -13.228 1.00 49.22 346 ARG A C 1
ATOM 2761 O O . ARG A 1 346 ? -25.600 24.334 -13.402 1.00 49.22 346 ARG A O 1
ATOM 2768 N N . ARG A 1 347 ? -27.572 24.754 -12.396 1.00 52.44 347 ARG A N 1
ATOM 2769 C CA . ARG A 1 347 ? -27.692 23.492 -11.659 1.00 52.44 347 ARG A CA 1
ATOM 2770 C C . ARG A 1 347 ? -27.664 22.325 -12.650 1.00 52.44 347 ARG A C 1
ATOM 2772 O O . ARG A 1 347 ? -28.573 22.189 -13.464 1.00 52.44 347 ARG A O 1
ATOM 2779 N N . THR A 1 348 ? -26.641 21.482 -12.582 1.00 49.75 348 THR A N 1
ATOM 2780 C CA . THR A 1 348 ? -26.607 20.214 -13.318 1.00 49.75 348 THR A CA 1
ATOM 2781 C C . THR A 1 348 ? -27.360 19.154 -12.526 1.00 49.75 348 THR A C 1
ATOM 2783 O O . THR A 1 348 ? -26.889 18.702 -11.481 1.00 49.75 348 THR A O 1
ATOM 2786 N N . THR A 1 349 ? -28.534 18.765 -13.014 1.00 64.31 349 THR A N 1
ATOM 2787 C CA . THR A 1 349 ? -29.239 17.566 -12.550 1.00 64.31 349 THR A CA 1
ATOM 2788 C C . THR A 1 349 ? -28.490 16.340 -13.068 1.00 64.31 349 THR A C 1
ATOM 2790 O O . THR A 1 349 ? -28.200 16.271 -14.259 1.00 64.31 349 THR A O 1
ATOM 2793 N N . VAL A 1 350 ? -28.166 15.387 -12.195 1.00 65.31 350 VAL A N 1
ATOM 2794 C CA . VAL A 1 350 ? -27.590 14.086 -12.577 1.00 65.31 350 VAL A CA 1
ATOM 2795 C C . VAL A 1 350 ? -28.611 12.987 -12.315 1.00 65.31 350 VAL A C 1
ATOM 2797 O O . VAL A 1 350 ? -29.411 13.099 -11.389 1.00 65.31 350 VAL A O 1
ATOM 2800 N N . VAL A 1 351 ? -28.576 11.918 -13.109 1.00 71.88 351 VAL A N 1
ATOM 2801 C CA . VAL A 1 351 ? -29.434 10.744 -12.902 1.00 71.88 351 VAL A CA 1
ATOM 2802 C C . VAL A 1 351 ? -28.602 9.644 -12.259 1.00 71.88 351 VAL A C 1
ATOM 2804 O O . VAL A 1 351 ? -27.559 9.251 -12.792 1.00 71.88 351 VAL A O 1
ATOM 2807 N N . VAL A 1 352 ? -29.062 9.151 -11.108 1.00 68.75 352 VAL A N 1
ATOM 2808 C CA . VAL A 1 352 ? -28.442 8.030 -10.396 1.00 68.75 352 VAL A CA 1
ATOM 2809 C C . VAL A 1 352 ? -29.286 6.785 -10.624 1.00 68.75 352 VAL A C 1
ATOM 2811 O O . VAL A 1 352 ? -30.477 6.765 -10.334 1.00 68.75 352 VAL A O 1
ATOM 2814 N N . ILE A 1 353 ? -28.663 5.729 -11.137 1.00 77.19 353 ILE A N 1
ATOM 2815 C CA . ILE A 1 353 ? -29.326 4.450 -11.390 1.00 77.19 353 ILE A CA 1
ATOM 2816 C C . ILE A 1 353 ? -28.695 3.396 -10.502 1.00 77.19 353 ILE A C 1
ATOM 2818 O O . ILE A 1 353 ? -27.471 3.279 -10.461 1.00 77.19 353 ILE A O 1
ATOM 2822 N N . MET A 1 354 ? -29.509 2.593 -9.826 1.00 75.19 354 MET A N 1
ATOM 2823 C CA . MET A 1 354 ? -29.023 1.569 -8.912 1.00 75.19 354 MET A CA 1
ATOM 2824 C C . MET A 1 354 ? -29.399 0.175 -9.416 1.00 75.19 354 MET A C 1
ATOM 2826 O O . MET A 1 354 ? -30.564 -0.127 -9.679 1.00 75.19 354 MET A O 1
ATOM 2830 N N . ARG A 1 355 ? -28.395 -0.698 -9.554 1.00 75.69 355 ARG A N 1
ATOM 2831 C CA . ARG A 1 355 ? -28.586 -2.109 -9.920 1.00 75.69 355 ARG A CA 1
ATOM 2832 C C . ARG A 1 355 ? -28.274 -3.008 -8.737 1.00 75.69 355 ARG A C 1
ATOM 2834 O O . ARG A 1 355 ? -27.192 -2.897 -8.169 1.00 75.69 355 ARG A O 1
ATOM 2841 N N . GLU A 1 356 ? -29.139 -3.978 -8.466 1.00 65.69 356 GLU A N 1
ATOM 2842 C CA . GLU A 1 356 ? -28.833 -5.045 -7.516 1.00 65.69 356 GLU A CA 1
ATOM 2843 C C . GLU A 1 356 ? -28.174 -6.253 -8.212 1.00 65.69 356 GLU A C 1
ATOM 2845 O O . GLU A 1 356 ? -28.609 -6.710 -9.275 1.00 65.69 356 GLU A O 1
ATOM 2850 N N . ARG A 1 357 ? -27.095 -6.788 -7.629 1.00 67.94 357 ARG A N 1
ATOM 2851 C CA . ARG A 1 357 ? -26.460 -8.042 -8.060 1.00 67.94 357 ARG A CA 1
ATOM 2852 C C . ARG A 1 357 ? -25.943 -8.813 -6.849 1.00 67.94 357 ARG A C 1
ATOM 2854 O O . ARG A 1 357 ? -24.977 -8.394 -6.223 1.00 67.94 357 ARG A O 1
ATOM 2861 N N . GLY A 1 358 ? -26.559 -9.961 -6.557 1.00 72.06 358 GLY A N 1
ATOM 2862 C CA . GLY A 1 358 ? -26.159 -10.817 -5.434 1.00 72.06 358 GLY A CA 1
ATOM 2863 C C . GLY A 1 358 ? -26.290 -10.119 -4.076 1.00 72.06 358 GLY A C 1
ATOM 2864 O O . GLY A 1 358 ? -25.356 -10.180 -3.282 1.00 72.06 358 GLY A O 1
ATOM 2865 N N . GLY A 1 359 ? -27.392 -9.392 -3.851 1.00 77.75 359 GLY A N 1
ATOM 2866 C CA . GLY A 1 359 ? -27.638 -8.642 -2.613 1.00 77.75 359 GLY A CA 1
ATOM 2867 C C . GLY A 1 359 ? -26.827 -7.349 -2.466 1.00 77.75 359 GLY A C 1
ATOM 2868 O O . GLY A 1 359 ? -26.775 -6.784 -1.379 1.00 77.75 359 GLY A O 1
ATOM 2869 N N . ARG A 1 360 ? -26.147 -6.887 -3.527 1.00 60.06 360 ARG A N 1
ATOM 2870 C CA . ARG A 1 360 ? -25.354 -5.646 -3.521 1.00 60.06 360 ARG A CA 1
ATOM 2871 C C . ARG A 1 360 ? -25.895 -4.631 -4.514 1.00 60.06 360 ARG A C 1
ATOM 2873 O O . ARG A 1 360 ? -26.085 -4.967 -5.683 1.00 60.06 360 ARG A O 1
ATOM 2880 N N . THR A 1 361 ? -26.036 -3.388 -4.066 1.00 69.50 361 THR A N 1
ATOM 2881 C CA . THR A 1 361 ? -26.466 -2.248 -4.884 1.00 69.50 361 THR A CA 1
ATOM 2882 C C . THR A 1 361 ? -25.260 -1.539 -5.503 1.00 69.50 361 THR A C 1
ATOM 2884 O O . THR A 1 361 ? -24.346 -1.123 -4.795 1.00 69.50 361 THR A O 1
ATOM 2887 N N . LEU A 1 362 ? -25.242 -1.408 -6.830 1.00 75.06 362 LEU A N 1
ATOM 2888 C CA . LEU A 1 362 ? -24.177 -0.767 -7.603 1.00 75.06 362 LEU A CA 1
ATOM 2889 C C . LEU A 1 362 ? -24.726 0.493 -8.293 1.00 75.06 362 LEU A C 1
ATOM 2891 O O . LEU A 1 362 ? -25.611 0.355 -9.146 1.00 75.06 362 LEU A O 1
ATOM 2895 N N . PRO A 1 363 ? -24.231 1.699 -7.951 1.00 78.81 363 PRO A N 1
ATOM 2896 C CA . PRO A 1 363 ? -24.701 2.935 -8.560 1.00 78.81 363 PRO A CA 1
ATOM 2897 C C . PRO A 1 363 ? -24.011 3.221 -9.902 1.00 78.81 363 PRO A C 1
ATOM 2899 O O . PRO A 1 363 ? -22.813 2.993 -10.078 1.00 78.81 363 PRO A O 1
ATOM 2902 N N . PHE A 1 364 ? -24.770 3.795 -10.830 1.00 82.06 364 PHE A N 1
ATOM 2903 C CA . PHE A 1 364 ? -24.293 4.462 -12.036 1.00 82.06 364 PHE A CA 1
ATOM 2904 C C . PHE A 1 364 ? -24.738 5.918 -11.978 1.00 82.06 364 PHE A C 1
ATOM 2906 O O . PHE A 1 364 ? -25.893 6.191 -11.661 1.00 82.06 364 PHE A O 1
ATOM 2913 N N . VAL A 1 365 ? -23.841 6.841 -12.310 1.00 79.25 365 VAL A N 1
ATOM 2914 C CA . VAL A 1 365 ? -24.171 8.264 -12.428 1.00 79.25 365 VAL A CA 1
ATOM 2915 C C . VAL A 1 365 ? -24.020 8.647 -13.890 1.00 79.25 365 VAL A C 1
ATOM 2917 O O . VAL A 1 365 ? -22.963 8.416 -14.480 1.00 79.25 365 VAL A O 1
ATOM 2920 N N . VAL A 1 366 ? -25.077 9.197 -14.479 1.00 80.88 366 VAL A N 1
ATOM 2921 C CA . VAL A 1 366 ? -25.056 9.727 -15.846 1.00 80.88 366 VAL A CA 1
ATOM 2922 C C . VAL A 1 366 ? -25.475 11.192 -15.839 1.00 80.88 366 VAL A C 1
ATOM 2924 O O . VAL A 1 366 ? -26.260 11.626 -14.995 1.00 80.88 366 VAL A O 1
ATOM 2927 N N . GLU A 1 367 ? -24.933 11.966 -16.779 1.00 74.50 367 GLU A N 1
ATOM 2928 C CA . GLU A 1 367 ? -25.169 13.413 -16.849 1.00 74.50 367 GLU A CA 1
ATOM 2929 C C . GLU A 1 367 ? -26.616 13.726 -17.246 1.00 74.50 367 GLU A C 1
ATOM 2931 O O . GLU A 1 367 ? -27.169 14.740 -16.837 1.00 74.50 367 GLU A O 1
ATOM 2936 N N . ARG A 1 368 ? -27.241 12.864 -18.062 1.00 79.25 368 ARG A N 1
ATOM 2937 C CA . ARG A 1 368 ? -28.596 13.074 -18.590 1.00 79.25 368 ARG A CA 1
ATOM 2938 C C . ARG A 1 368 ? -29.387 11.780 -18.612 1.00 79.25 368 ARG A C 1
ATOM 2940 O O . ARG A 1 368 ? -28.847 10.718 -18.913 1.00 79.25 368 ARG A O 1
ATOM 2947 N N . GLU A 1 369 ? -30.693 11.892 -18.415 1.00 75.62 369 GLU A N 1
ATOM 2948 C CA . GLU A 1 369 ? -31.625 10.763 -18.459 1.00 75.62 369 GLU A CA 1
ATOM 2949 C C . GLU A 1 369 ? -31.541 9.974 -19.774 1.00 75.62 369 GLU A C 1
ATOM 2951 O O . GLU A 1 369 ? -31.467 8.752 -19.751 1.00 75.62 369 GLU A O 1
ATOM 2956 N N . ALA A 1 370 ? -31.414 10.633 -20.928 1.00 77.50 370 ALA A N 1
ATOM 2957 C CA . ALA A 1 370 ? -31.271 9.931 -22.209 1.00 77.50 370 ALA A CA 1
ATOM 2958 C C . ALA A 1 370 ? -30.015 9.030 -22.277 1.00 77.50 370 ALA A C 1
ATOM 2960 O O . ALA A 1 370 ? -30.032 7.981 -22.920 1.00 77.50 370 ALA A O 1
ATOM 2961 N N . GLN A 1 371 ? -28.930 9.400 -21.584 1.00 77.12 371 GLN A N 1
ATOM 2962 C CA . GLN A 1 371 ? -27.723 8.567 -21.495 1.00 77.12 371 GLN A CA 1
ATOM 2963 C C . GLN A 1 371 ? -27.920 7.364 -20.561 1.00 77.12 371 GLN A C 1
ATOM 2965 O O . GLN A 1 371 ? -27.208 6.364 -20.699 1.00 77.12 371 GLN A O 1
ATOM 2970 N N . SER A 1 372 ? -28.874 7.445 -19.623 1.00 80.44 372 SER A N 1
ATOM 2971 C CA . SER A 1 372 ? -29.196 6.361 -18.689 1.00 80.44 372 SER A CA 1
ATOM 2972 C C . SER A 1 372 ? -29.656 5.121 -19.449 1.00 80.44 372 SER A C 1
ATOM 2974 O O . SER A 1 372 ? -29.076 4.055 -19.272 1.00 80.44 372 SER A O 1
ATOM 2976 N N . VAL A 1 373 ? -30.593 5.280 -20.387 1.00 78.94 373 VAL A N 1
ATOM 2977 C CA . VAL A 1 373 ? -31.210 4.184 -21.146 1.00 78.94 373 VAL A CA 1
ATOM 2978 C C . VAL A 1 373 ? -30.155 3.383 -21.905 1.00 78.94 373 VAL A C 1
ATOM 2980 O O . VAL A 1 373 ? -30.012 2.181 -21.693 1.00 78.94 373 VAL A O 1
ATOM 2983 N N . TRP A 1 374 ? -29.321 4.066 -22.691 1.00 80.44 374 TRP A N 1
ATOM 2984 C CA . TRP A 1 374 ? -28.240 3.424 -23.440 1.00 80.44 374 TRP A CA 1
ATOM 2985 C C . TRP A 1 374 ? -27.202 2.750 -22.527 1.00 80.44 374 TRP A C 1
ATOM 2987 O O . TRP A 1 374 ? -26.688 1.668 -22.824 1.00 80.44 374 TRP A O 1
ATOM 2997 N N . THR A 1 375 ? -26.894 3.370 -21.382 1.00 78.19 375 THR A N 1
ATOM 2998 C CA . THR A 1 375 ? -25.966 2.798 -20.395 1.00 78.19 375 THR A CA 1
ATOM 2999 C C . THR A 1 375 ? -26.532 1.519 -19.779 1.00 78.19 375 THR A C 1
ATOM 3001 O O . THR A 1 375 ? -25.787 0.553 -19.590 1.00 78.19 375 THR A O 1
ATOM 3004 N N . LEU A 1 376 ? -27.837 1.487 -19.498 1.00 82.31 376 LEU A N 1
ATOM 3005 C CA . LEU A 1 376 ? -28.519 0.325 -18.936 1.00 82.31 376 LEU A CA 1
ATOM 3006 C C . LEU A 1 376 ? -28.578 -0.827 -19.937 1.00 82.31 376 LEU A C 1
ATOM 3008 O O . LEU A 1 376 ? -28.198 -1.940 -19.577 1.00 82.31 376 LEU A O 1
ATOM 3012 N N . GLU A 1 377 ? -28.940 -0.559 -21.192 1.00 81.62 377 GLU A N 1
ATOM 3013 C CA . GLU A 1 377 ? -28.996 -1.573 -22.254 1.00 81.62 377 GLU A CA 1
ATOM 3014 C C . GLU A 1 377 ? -27.655 -2.292 -22.456 1.00 81.62 377 GLU A C 1
ATOM 3016 O O . GLU A 1 377 ? -27.616 -3.512 -22.610 1.00 81.62 377 GLU A O 1
ATOM 3021 N N . ARG A 1 378 ? -26.531 -1.563 -22.405 1.00 80.19 378 ARG A N 1
ATOM 3022 C CA . ARG A 1 378 ? -25.198 -2.162 -22.603 1.00 80.19 378 ARG A CA 1
ATOM 3023 C C . ARG A 1 378 ? -24.657 -2.900 -21.382 1.00 80.19 378 ARG A C 1
ATOM 3025 O O . ARG A 1 378 ? -23.799 -3.768 -21.537 1.00 80.19 378 ARG A O 1
ATOM 3032 N N . ARG A 1 379 ? -25.060 -2.515 -20.168 1.00 78.38 379 ARG A N 1
ATOM 3033 C CA . ARG A 1 379 ? -24.399 -2.965 -18.923 1.00 78.38 379 ARG A CA 1
ATOM 3034 C C . ARG A 1 379 ? -25.247 -3.894 -18.065 1.00 78.38 379 ARG A C 1
ATOM 3036 O O . ARG A 1 379 ? -24.713 -4.553 -17.163 1.00 78.38 379 ARG A O 1
ATOM 3043 N N . ILE A 1 380 ? -26.551 -3.961 -18.309 1.00 80.69 380 ILE A N 1
ATOM 3044 C CA . ILE A 1 380 ? -27.482 -4.751 -17.512 1.00 80.69 380 ILE A CA 1
ATOM 3045 C C . ILE A 1 380 ? -28.000 -5.920 -18.342 1.00 80.69 380 ILE A C 1
ATOM 3047 O O . ILE A 1 380 ? -28.549 -5.755 -19.423 1.00 80.69 380 ILE A O 1
ATOM 3051 N N . LYS A 1 381 ? -27.821 -7.137 -17.814 1.00 79.62 381 LYS A N 1
ATOM 3052 C CA . LYS A 1 381 ? -28.346 -8.351 -18.444 1.00 79.62 381 LYS A CA 1
ATOM 3053 C C . LYS A 1 381 ? -29.883 -8.291 -18.432 1.00 79.62 381 LYS A C 1
ATOM 3055 O O . LYS A 1 381 ? -30.429 -7.998 -17.359 1.00 79.62 381 LYS A O 1
ATOM 3060 N N . PRO A 1 382 ? -30.570 -8.623 -19.542 1.00 82.00 382 PRO A N 1
ATOM 3061 C CA . PRO A 1 382 ? -32.024 -8.750 -19.559 1.00 82.00 382 PRO A CA 1
ATOM 3062 C C . PRO A 1 382 ? -32.539 -9.596 -18.385 1.00 82.00 382 PRO A C 1
ATOM 3064 O O . PRO A 1 382 ? -31.956 -10.634 -18.064 1.00 82.00 382 PRO A O 1
ATOM 3067 N N . GLY A 1 383 ? -33.598 -9.121 -17.724 1.00 81.06 383 GLY A N 1
ATOM 3068 C CA . GLY A 1 383 ? -34.181 -9.752 -16.532 1.00 81.06 383 GLY A CA 1
ATOM 3069 C C . GLY A 1 383 ? -33.564 -9.339 -15.188 1.00 81.06 383 GLY A C 1
ATOM 3070 O O . GLY A 1 383 ? -33.953 -9.885 -14.161 1.00 81.06 383 GLY A O 1
ATOM 3071 N N . SER A 1 384 ? -32.615 -8.396 -15.159 1.00 78.50 384 SER A N 1
ATOM 3072 C CA . SER A 1 384 ? -32.136 -7.809 -13.895 1.00 78.50 384 SER A CA 1
ATOM 3073 C C . SER A 1 384 ? -33.139 -6.781 -13.351 1.00 78.50 384 SER A C 1
ATOM 3075 O O . SER A 1 384 ? -33.701 -6.011 -14.128 1.00 78.50 384 SER A O 1
ATOM 3077 N N . THR A 1 385 ? -33.307 -6.707 -12.029 1.00 78.50 385 THR A N 1
ATOM 3078 C CA . THR A 1 385 ? -34.078 -5.637 -11.371 1.00 78.50 385 THR A CA 1
ATOM 3079 C C . THR A 1 385 ? -33.270 -4.337 -11.347 1.00 78.50 385 THR A C 1
ATOM 3081 O O . THR A 1 385 ? -32.090 -4.339 -10.981 1.00 78.50 385 THR A O 1
ATOM 3084 N N . VAL A 1 386 ? -33.897 -3.230 -11.745 1.00 74.38 386 VAL A N 1
ATOM 3085 C CA . VAL A 1 386 ? -33.303 -1.885 -11.745 1.00 74.38 386 VAL A CA 1
ATOM 3086 C C . VAL A 1 386 ? -34.186 -0.967 -10.911 1.00 74.38 386 VAL A C 1
ATOM 3088 O O . VAL A 1 386 ? -35.404 -0.973 -11.076 1.00 74.38 386 VAL A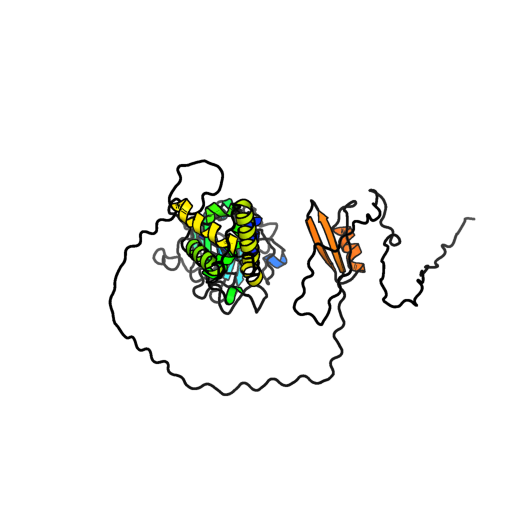 O 1
ATOM 3091 N N . HIS A 1 387 ? -33.564 -0.180 -10.038 1.00 75.19 387 HIS A N 1
ATOM 3092 C CA . HIS A 1 387 ? -34.226 0.856 -9.255 1.00 75.19 387 HIS A CA 1
ATOM 3093 C C . HIS A 1 387 ? -33.725 2.223 -9.741 1.00 75.19 387 HIS A C 1
ATOM 3095 O O . HIS A 1 387 ? -32.520 2.409 -9.941 1.00 75.19 387 HIS A O 1
ATOM 3101 N N . ALA A 1 388 ? -34.643 3.162 -9.956 1.00 67.75 388 ALA A N 1
ATOM 3102 C CA . ALA A 1 388 ? -34.337 4.540 -10.328 1.00 67.75 388 ALA A CA 1
ATOM 3103 C C . ALA A 1 388 ? -35.017 5.481 -9.330 1.00 67.75 388 ALA A C 1
ATOM 3105 O O . ALA A 1 388 ? -36.150 5.215 -8.928 1.00 67.75 388 ALA A O 1
ATOM 3106 N N . ASP A 1 389 ? -34.314 6.540 -8.935 1.00 60.81 389 ASP A N 1
ATOM 3107 C CA . ASP A 1 389 ? -34.825 7.578 -8.039 1.00 60.81 389 ASP A CA 1
ATOM 3108 C C . ASP A 1 389 ? -34.202 8.939 -8.399 1.00 60.81 389 ASP A C 1
ATOM 3110 O O . ASP A 1 389 ? -33.126 8.995 -9.008 1.00 60.81 389 ASP A O 1
ATOM 3114 N N . GLU A 1 390 ? -34.869 10.035 -8.042 1.00 50.03 390 GLU A N 1
ATOM 3115 C CA . GLU A 1 390 ? -34.399 11.401 -8.296 1.00 50.03 390 GLU A CA 1
ATOM 3116 C C . GLU A 1 390 ? -33.643 11.948 -7.077 1.00 50.03 390 GLU A C 1
ATOM 3118 O O . GLU A 1 390 ? -34.174 12.024 -5.972 1.00 50.03 390 GLU A O 1
ATOM 3123 N N . ALA A 1 391 ? -32.392 12.380 -7.268 1.00 44.28 391 ALA A N 1
ATOM 3124 C CA . ALA A 1 391 ? -31.598 13.001 -6.208 1.00 44.28 391 ALA A CA 1
ATOM 3125 C C . ALA A 1 391 ? -31.493 14.519 -6.423 1.00 44.28 391 ALA A C 1
ATOM 3127 O O . ALA A 1 391 ? -30.866 14.981 -7.380 1.00 44.28 391 ALA A O 1
ATOM 3128 N N . PHE A 1 392 ? -32.055 15.308 -5.500 1.00 40.31 392 PHE A N 1
ATOM 3129 C CA . PHE A 1 392 ? -31.890 16.764 -5.473 1.00 40.31 392 PHE A CA 1
ATOM 3130 C C . PHE A 1 392 ? -30.767 17.174 -4.516 1.00 40.31 392 PHE A C 1
ATOM 3132 O O . PHE A 1 392 ? -30.695 16.716 -3.378 1.00 40.31 392 PHE A O 1
ATOM 3139 N N . ARG A 1 393 ? -29.902 18.094 -4.956 1.00 38.09 393 ARG A N 1
ATOM 3140 C CA . ARG A 1 393 ? -28.870 18.708 -4.109 1.00 38.09 393 ARG A CA 1
ATOM 3141 C C . ARG A 1 393 ? -29.407 20.023 -3.534 1.00 38.09 393 ARG A C 1
ATOM 3143 O O . ARG A 1 393 ? -29.703 20.936 -4.303 1.00 38.09 393 ARG A O 1
ATOM 3150 N N . ASN A 1 394 ? -29.526 20.132 -2.209 1.00 34.56 394 ASN A N 1
ATOM 3151 C CA . ASN A 1 394 ? -29.966 21.366 -1.546 1.00 34.56 394 ASN A CA 1
ATOM 3152 C C . ASN A 1 394 ? -28.758 22.249 -1.182 1.00 34.56 394 ASN A C 1
ATOM 3154 O O . ASN A 1 394 ? -27.761 21.755 -0.663 1.00 34.56 394 ASN A O 1
ATOM 3158 N N . ALA A 1 395 ? -28.823 23.548 -1.487 1.00 43.59 395 ALA A N 1
ATOM 3159 C CA . ALA A 1 395 ? -27.660 24.449 -1.466 1.00 43.59 395 ALA A CA 1
ATOM 3160 C C . ALA A 1 395 ? -27.341 25.084 -0.095 1.00 43.59 395 ALA A C 1
ATOM 3162 O O . ALA A 1 395 ? -26.392 25.855 0.002 1.00 43.59 395 ALA A O 1
ATOM 3163 N N . SER A 1 396 ? -28.110 24.792 0.956 1.00 35.03 396 SER A N 1
ATOM 3164 C CA . SER A 1 396 ? -28.001 25.481 2.252 1.00 35.03 396 SER A CA 1
ATOM 3165 C C . SER A 1 396 ? -27.617 24.589 3.434 1.00 35.03 396 SER A C 1
ATOM 3167 O O . SER A 1 396 ? -27.734 25.036 4.570 1.00 35.03 396 SER A O 1
ATOM 3169 N N . ASP A 1 397 ? -27.152 23.359 3.201 1.00 36.16 397 ASP A N 1
ATOM 3170 C CA . ASP A 1 397 ? -26.780 22.445 4.285 1.00 36.16 397 ASP A CA 1
ATOM 3171 C C . ASP A 1 397 ? -25.377 21.847 4.066 1.00 36.16 397 ASP A C 1
ATOM 3173 O O . ASP A 1 397 ? -25.199 20.999 3.187 1.00 36.16 397 ASP A O 1
ATOM 3177 N N . PRO A 1 398 ? -24.345 22.299 4.807 1.00 38.84 398 PRO A N 1
ATOM 3178 C CA . PRO A 1 398 ? -23.005 21.737 4.693 1.00 38.84 398 PRO A CA 1
ATOM 3179 C C . PRO A 1 398 ? -22.840 20.396 5.430 1.00 38.84 398 PRO A C 1
ATOM 3181 O O . PRO A 1 398 ? -21.785 19.780 5.284 1.00 38.84 398 PRO A O 1
ATOM 3184 N N . PHE A 1 399 ? -23.840 19.917 6.185 1.00 42.03 399 PHE A N 1
ATOM 3185 C CA . PHE A 1 399 ? -23.758 18.661 6.935 1.00 42.03 399 PHE A CA 1
ATOM 3186 C C . PHE A 1 399 ? -25.122 17.963 7.057 1.00 42.03 399 PHE A C 1
ATOM 3188 O O . PHE A 1 399 ? -25.702 17.892 8.137 1.00 42.03 399 PHE A O 1
ATOM 3195 N N . CYS A 1 400 ? -25.590 17.331 5.979 1.00 29.52 400 CYS A N 1
ATOM 3196 C CA . CYS A 1 400 ? -26.590 16.273 6.111 1.00 29.52 400 CYS A CA 1
ATOM 3197 C C . CYS A 1 400 ? -26.336 15.119 5.139 1.00 29.52 400 CYS A C 1
ATOM 3199 O O . CYS A 1 400 ? -26.447 15.261 3.923 1.00 29.52 400 CYS A O 1
ATOM 3201 N N . ASN A 1 401 ? -26.017 13.957 5.707 1.00 31.84 401 ASN A N 1
ATOM 3202 C CA . ASN A 1 401 ? -26.266 12.652 5.105 1.00 31.84 401 ASN A CA 1
ATOM 3203 C C . ASN A 1 401 ? -27.598 12.165 5.703 1.00 31.84 401 ASN A C 1
ATOM 3205 O O . ASN A 1 401 ? -27.717 12.189 6.931 1.00 31.84 401 ASN A O 1
ATOM 3209 N N . PRO A 1 402 ? -28.598 11.730 4.920 1.00 39.62 402 PRO A N 1
ATOM 3210 C CA . PRO A 1 402 ? -29.843 11.250 5.500 1.00 39.62 402 PRO A CA 1
ATOM 3211 C C . PRO A 1 402 ? -29.645 9.862 6.127 1.00 39.62 402 PRO A C 1
ATOM 3213 O O . PRO A 1 402 ? -29.077 8.953 5.516 1.00 39.62 402 PRO A O 1
ATOM 3216 N N . CYS A 1 403 ? -30.141 9.701 7.354 1.00 29.91 403 CYS A N 1
ATOM 3217 C CA . CYS A 1 403 ? -30.335 8.410 8.007 1.00 29.91 403 CYS A CA 1
ATOM 3218 C C . CYS A 1 403 ? -31.208 7.504 7.119 1.00 29.91 403 CYS A C 1
ATOM 3220 O O . CYS A 1 403 ? -32.314 7.873 6.734 1.00 29.91 403 CYS A O 1
ATOM 3222 N N . PHE A 1 404 ? -30.695 6.317 6.791 1.00 32.97 404 PHE A N 1
ATOM 3223 C CA . PHE A 1 404 ? -31.137 5.516 5.642 1.00 32.97 404 PHE A CA 1
ATOM 3224 C C . PHE A 1 404 ? -32.144 4.391 5.967 1.00 32.97 404 PHE A C 1
ATOM 3226 O O . PHE A 1 404 ? -32.409 3.560 5.106 1.00 32.97 404 PHE A O 1
ATOM 3233 N N . ASN A 1 405 ? -32.723 4.336 7.174 1.00 29.52 405 ASN A N 1
ATOM 3234 C CA . ASN A 1 405 ? -33.544 3.183 7.589 1.00 29.52 405 ASN A CA 1
ATOM 3235 C C . ASN A 1 405 ? -35.067 3.408 7.656 1.00 29.52 405 ASN A C 1
ATOM 3237 O O . ASN A 1 405 ? -35.788 2.418 7.725 1.00 29.52 405 ASN A O 1
ATOM 3241 N N . ASP A 1 406 ? -35.581 4.638 7.537 1.00 29.67 406 ASP A N 1
ATOM 3242 C CA . ASP A 1 406 ? -37.009 4.907 7.819 1.00 29.67 406 ASP A CA 1
ATOM 3243 C C . ASP A 1 406 ? -37.895 5.219 6.591 1.00 29.67 406 ASP A C 1
ATOM 3245 O O . ASP A 1 406 ? -39.069 5.546 6.748 1.00 29.67 406 ASP A O 1
ATOM 3249 N N . LEU A 1 407 ? -37.395 5.097 5.351 1.00 26.70 407 LEU A N 1
ATOM 3250 C CA . LEU A 1 407 ? -38.130 5.532 4.143 1.00 26.70 407 LEU A CA 1
ATOM 3251 C C . LEU A 1 407 ? -38.768 4.422 3.284 1.00 26.70 407 LEU A C 1
ATOM 3253 O O . LEU A 1 407 ? -39.308 4.720 2.221 1.00 26.70 407 LEU A O 1
ATOM 3257 N N . PHE A 1 408 ? -38.780 3.157 3.717 1.00 29.97 408 PHE A N 1
ATOM 3258 C CA . PHE A 1 408 ? -39.281 2.052 2.882 1.00 29.97 408 PHE A CA 1
ATOM 3259 C C . PHE A 1 408 ? -40.578 1.401 3.398 1.00 29.97 408 PHE A C 1
ATOM 3261 O O . PHE A 1 408 ? -40.523 0.349 4.037 1.00 29.97 408 PHE A O 1
ATOM 3268 N N . PRO A 1 409 ? -41.778 1.894 3.038 1.00 30.22 409 PRO A N 1
ATOM 3269 C CA . PRO A 1 409 ? -42.919 1.006 2.894 1.00 30.22 409 PRO A CA 1
ATOM 3270 C C . PRO A 1 409 ? -42.760 0.233 1.576 1.00 30.22 409 PRO A C 1
ATOM 3272 O O . PRO A 1 409 ? -42.754 0.819 0.492 1.00 30.22 409 PRO A O 1
ATOM 3275 N N . GLN A 1 410 ? -42.624 -1.094 1.652 1.00 29.88 410 GLN A N 1
ATOM 3276 C CA . GLN A 1 410 ? -42.572 -1.949 0.465 1.00 29.88 410 GLN A CA 1
ATOM 3277 C C . GLN A 1 410 ? -43.817 -1.733 -0.408 1.00 29.88 410 GLN A C 1
ATOM 3279 O O . GLN A 1 410 ? -44.934 -2.079 -0.021 1.00 29.88 410 GLN A O 1
ATOM 3284 N N . ARG A 1 411 ? -43.624 -1.209 -1.619 1.00 33.97 411 ARG A N 1
ATOM 3285 C CA . ARG A 1 411 ? -44.591 -1.335 -2.711 1.00 33.97 411 ARG A CA 1
ATOM 3286 C C . ARG A 1 411 ? -43.907 -2.002 -3.892 1.00 33.97 411 ARG A C 1
ATOM 3288 O O . ARG A 1 411 ? -42.915 -1.510 -4.419 1.00 33.97 411 ARG A O 1
ATOM 3295 N N . SER A 1 412 ? -44.437 -3.151 -4.285 1.00 32.59 412 SER A N 1
ATOM 3296 C CA . SER A 1 412 ? -43.996 -3.909 -5.447 1.00 32.59 412 SER A CA 1
ATOM 3297 C C . SER A 1 412 ? -44.411 -3.193 -6.735 1.00 32.59 412 SER A C 1
ATOM 3299 O O . SER A 1 412 ? -45.595 -3.083 -7.047 1.00 32.59 412 SER A O 1
ATOM 3301 N N . GLY A 1 413 ? -43.426 -2.713 -7.496 1.00 41.44 413 GLY A N 1
ATOM 3302 C CA . GLY A 1 413 ? -43.617 -2.312 -8.892 1.00 41.44 413 GLY A CA 1
ATOM 3303 C C . GLY A 1 413 ? -43.830 -3.524 -9.818 1.00 41.44 413 GLY A C 1
ATOM 3304 O O . GLY A 1 413 ? -43.584 -4.667 -9.411 1.00 41.44 413 GLY A O 1
ATOM 3305 N N . PRO A 1 414 ? -44.297 -3.307 -11.061 1.00 35.78 414 PRO A N 1
ATOM 3306 C CA . PRO A 1 414 ? -44.594 -4.387 -11.997 1.00 35.78 414 PRO A CA 1
ATOM 3307 C C . PRO A 1 414 ? -43.327 -5.166 -12.384 1.00 35.78 414 PRO A C 1
ATOM 3309 O O . PRO A 1 414 ? -42.303 -4.589 -12.741 1.00 35.78 414 PRO A O 1
ATOM 3312 N N . LYS A 1 415 ? -43.410 -6.501 -12.335 1.00 35.03 415 LYS A N 1
ATOM 3313 C CA . LYS A 1 415 ? -42.366 -7.403 -12.840 1.00 35.03 415 LYS A CA 1
ATOM 3314 C C . LYS A 1 415 ? -42.464 -7.492 -14.363 1.00 35.03 415 LYS A C 1
ATOM 3316 O O . LYS A 1 415 ? -43.545 -7.752 -14.884 1.00 35.03 415 LYS A O 1
ATOM 3321 N N . LEU A 1 416 ? -41.341 -7.336 -15.061 1.00 39.97 416 LEU A N 1
ATOM 3322 C CA . LEU A 1 416 ? -41.237 -7.636 -16.491 1.00 39.97 416 LEU A CA 1
ATOM 3323 C C . LEU A 1 416 ? -40.765 -9.084 -16.682 1.00 39.97 416 LEU A C 1
ATOM 3325 O O . LEU A 1 416 ? -39.803 -9.520 -16.047 1.00 39.97 416 LEU A O 1
ATOM 3329 N N . SER A 1 417 ? -41.449 -9.834 -17.545 1.00 34.75 417 SER A N 1
ATOM 3330 C CA . SER A 1 417 ? -41.083 -11.201 -17.931 1.00 34.75 417 SER A CA 1
ATOM 3331 C C . SER A 1 417 ? -39.969 -11.218 -18.980 1.00 34.75 417 SER A C 1
ATOM 3333 O O . SER A 1 417 ? -39.842 -10.312 -19.803 1.00 34.75 417 SER A O 1
ATOM 3335 N N . ALA A 1 418 ? -39.149 -12.271 -18.956 1.00 29.94 418 ALA A N 1
ATOM 3336 C CA . ALA A 1 418 ? -38.046 -12.446 -19.893 1.00 29.94 418 ALA A CA 1
ATOM 3337 C C . ALA A 1 418 ? -38.556 -12.517 -21.345 1.00 29.94 418 ALA A C 1
ATOM 3339 O O . ALA A 1 418 ? -39.365 -13.381 -21.671 1.00 29.94 418 ALA A O 1
ATOM 3340 N N . GLY A 1 419 ? -38.051 -11.626 -22.205 1.00 33.31 419 GLY A N 1
ATOM 3341 C CA . GLY A 1 419 ? -38.317 -11.629 -23.648 1.00 33.31 419 GLY A CA 1
ATOM 3342 C C . GLY A 1 419 ? -39.216 -10.504 -24.172 1.00 33.31 419 GLY A C 1
ATOM 3343 O O . GLY A 1 419 ? -39.375 -10.408 -25.385 1.00 33.31 419 GLY A O 1
ATOM 3344 N N . GLU A 1 420 ? -39.769 -9.632 -23.321 1.00 38.44 420 GLU A N 1
ATOM 3345 C CA . GLU A 1 420 ? -40.481 -8.443 -23.816 1.00 38.44 420 GLU A CA 1
ATOM 3346 C C . GLU A 1 420 ? -39.501 -7.319 -24.218 1.00 38.44 420 GLU A C 1
ATOM 3348 O O . GLU A 1 420 ? -38.555 -7.038 -23.472 1.00 38.44 420 GLU A O 1
ATOM 3353 N N . PRO A 1 421 ? -39.705 -6.650 -25.371 1.00 37.81 421 PRO A N 1
ATOM 3354 C CA . PRO A 1 421 ? -38.947 -5.457 -25.731 1.00 37.81 421 PRO A CA 1
ATOM 3355 C C . PRO A 1 421 ? -39.289 -4.296 -24.786 1.00 37.81 421 PRO A C 1
ATOM 3357 O O . PRO A 1 421 ? -40.439 -4.120 -24.384 1.00 37.81 421 PRO A O 1
ATOM 3360 N N . LEU A 1 422 ? -38.289 -3.482 -24.441 1.00 37.53 422 LEU A N 1
ATOM 3361 C CA . LEU A 1 422 ? -38.480 -2.270 -23.642 1.00 37.53 422 LEU A CA 1
ATOM 3362 C C . LEU A 1 422 ? -39.290 -1.249 -24.458 1.00 37.53 422 LEU A C 1
ATOM 3364 O O . LEU A 1 422 ? -38.799 -0.700 -25.441 1.00 37.53 422 LEU A O 1
ATOM 3368 N N . ILE A 1 423 ? -40.545 -1.015 -24.063 1.00 40.53 423 ILE A N 1
ATOM 3369 C CA . ILE A 1 423 ? -41.421 -0.003 -24.670 1.00 40.53 423 ILE A CA 1
ATOM 3370 C C . ILE A 1 423 ? -41.295 1.292 -23.844 1.00 40.53 423 ILE A C 1
ATOM 3372 O O . ILE A 1 423 ? -41.529 1.231 -22.633 1.00 40.53 423 ILE A O 1
ATOM 3376 N N . PRO A 1 424 ? -40.972 2.452 -24.454 1.00 35.00 424 PRO A N 1
ATOM 3377 C CA . PRO A 1 424 ? -40.768 3.725 -23.745 1.00 35.00 424 PRO A CA 1
ATOM 3378 C C . PRO A 1 424 ? -41.932 4.163 -22.836 1.00 35.00 424 PRO A C 1
ATOM 3380 O O . PRO A 1 424 ? -41.714 4.840 -21.838 1.00 35.00 424 PRO A O 1
ATOM 3383 N N . ASP A 1 425 ? -43.157 3.719 -23.123 1.00 33.25 425 ASP A N 1
ATOM 3384 C CA . ASP A 1 425 ? -44.384 4.189 -22.466 1.00 33.25 425 ASP A CA 1
ATOM 3385 C C . ASP A 1 425 ? -44.744 3.466 -21.147 1.00 33.25 425 ASP A C 1
ATOM 3387 O O . ASP A 1 425 ? -45.822 3.692 -20.595 1.00 33.25 425 ASP A O 1
ATOM 3391 N N . ARG A 1 426 ? -43.889 2.571 -20.625 1.00 32.72 426 ARG A N 1
ATOM 3392 C CA . ARG A 1 426 ? -44.169 1.804 -19.386 1.00 32.72 426 ARG A CA 1
ATOM 3393 C C . ARG A 1 426 ? -43.478 2.320 -18.119 1.00 32.72 426 ARG A C 1
ATOM 3395 O O . ARG A 1 426 ? -43.630 1.707 -17.062 1.00 32.72 426 ARG A O 1
ATOM 3402 N N . PHE A 1 427 ? -42.778 3.447 -18.183 1.00 31.97 427 PHE A N 1
ATOM 3403 C CA . PHE A 1 427 ? -42.197 4.074 -16.998 1.00 31.97 427 PHE A CA 1
ATOM 3404 C C . PHE A 1 427 ? -43.177 5.097 -16.414 1.00 31.97 427 PHE A C 1
ATOM 3406 O O . PHE A 1 427 ? -43.513 6.093 -17.048 1.00 31.97 427 PHE A O 1
ATOM 3413 N N . VAL A 1 428 ? -43.664 4.843 -15.197 1.00 26.89 428 VAL A N 1
ATOM 3414 C CA . VAL A 1 428 ? -44.440 5.832 -14.439 1.00 26.89 428 VAL A CA 1
ATOM 3415 C C . VAL A 1 428 ? -43.448 6.717 -13.694 1.00 26.89 428 VAL A C 1
ATOM 3417 O O . VAL A 1 428 ? -42.883 6.295 -12.690 1.00 26.89 428 VAL A O 1
ATOM 3420 N N . VAL A 1 429 ? -43.240 7.937 -14.186 1.00 27.88 429 VAL A N 1
ATOM 3421 C CA . VAL A 1 429 ? -42.543 8.999 -13.449 1.00 27.88 429 VAL A CA 1
ATOM 3422 C C . VAL A 1 429 ? -43.599 9.776 -12.667 1.00 27.88 429 VAL A C 1
ATOM 3424 O O . VAL A 1 429 ? -44.470 10.420 -13.253 1.00 27.88 429 VAL A O 1
ATOM 3427 N N . SER A 1 430 ? -43.579 9.681 -11.340 1.00 24.33 430 SER A N 1
ATOM 3428 C CA . SER A 1 430 ? -44.451 10.479 -10.477 1.00 24.33 430 SER A CA 1
ATOM 3429 C C . SER A 1 430 ? -43.757 11.785 -10.101 1.00 24.33 430 SER A C 1
ATOM 3431 O O . SER A 1 430 ? -42.835 11.778 -9.295 1.00 24.33 430 SER A O 1
ATOM 3433 N N . THR A 1 431 ? -44.228 12.912 -10.630 1.00 26.81 431 THR A N 1
ATOM 3434 C CA . THR A 1 431 ? -43.843 14.242 -10.137 1.00 26.81 431 THR A CA 1
ATOM 3435 C C . THR A 1 431 ? -44.714 14.617 -8.939 1.00 26.81 431 THR A C 1
ATOM 3437 O O . THR A 1 431 ? -45.936 14.699 -9.084 1.00 26.81 431 THR A O 1
ATOM 3440 N N . ILE A 1 432 ? -44.118 14.894 -7.780 1.00 24.95 432 ILE A N 1
ATOM 3441 C CA . ILE A 1 432 ? -44.809 15.583 -6.681 1.00 24.95 432 ILE A CA 1
ATOM 3442 C C . ILE A 1 432 ? -44.638 17.089 -6.913 1.00 24.95 432 ILE A C 1
ATOM 3444 O O . ILE A 1 432 ? -43.521 17.581 -7.041 1.00 24.95 432 ILE A O 1
ATOM 3448 N N . SER A 1 433 ? -45.752 17.813 -7.030 1.00 31.39 433 SER A N 1
ATOM 3449 C CA . SER A 1 433 ? -45.790 19.275 -7.118 1.00 31.39 433 SER A CA 1
ATOM 3450 C C . SER A 1 433 ? -46.495 19.815 -5.878 1.00 31.39 433 SER A C 1
ATOM 3452 O O . SER A 1 433 ? -47.601 19.375 -5.578 1.00 31.39 433 SER A O 1
ATOM 3454 N N . ASP A 1 434 ? -45.896 20.799 -5.206 1.00 28.80 434 ASP A N 1
ATOM 3455 C CA . ASP A 1 434 ? -46.499 21.492 -4.054 1.00 28.80 434 ASP A CA 1
ATOM 3456 C C . ASP A 1 434 ? -47.601 22.507 -4.446 1.00 28.80 434 ASP A C 1
ATOM 3458 O O . ASP A 1 434 ? -48.020 23.328 -3.631 1.00 28.80 434 ASP A O 1
ATOM 3462 N N . ASP A 1 435 ? -48.102 22.476 -5.688 1.00 35.97 435 ASP A N 1
ATOM 3463 C CA . ASP A 1 435 ? -49.183 23.351 -6.157 1.00 35.97 435 ASP A CA 1
ATOM 3464 C C . ASP A 1 435 ? -50.495 22.556 -6.342 1.00 35.97 435 ASP A C 1
ATOM 3466 O O . ASP A 1 435 ? -50.645 21.829 -7.332 1.00 35.97 435 ASP A O 1
ATOM 3470 N N . PRO A 1 436 ? -51.494 22.708 -5.448 1.00 33.75 436 PRO A N 1
ATOM 3471 C CA . PRO A 1 436 ? -52.747 21.954 -5.509 1.00 33.75 436 PRO A CA 1
ATOM 3472 C C . PRO A 1 436 ? -53.669 22.337 -6.684 1.00 33.75 436 PRO A C 1
ATOM 3474 O O . PRO A 1 436 ? -54.809 21.875 -6.733 1.00 33.75 436 PRO A O 1
ATOM 3477 N N . ARG A 1 437 ? -53.235 23.181 -7.636 1.00 35.06 437 ARG A N 1
ATOM 3478 C CA . ARG A 1 437 ? -54.081 23.656 -8.750 1.00 35.06 437 ARG A CA 1
ATOM 3479 C C . ARG A 1 437 ? -53.656 23.211 -10.151 1.00 35.06 437 ARG A C 1
ATOM 3481 O O . ARG A 1 437 ? -54.322 23.591 -11.115 1.00 35.06 437 ARG A O 1
ATOM 3488 N N . ARG A 1 438 ? -52.618 22.386 -10.318 1.00 33.16 438 ARG A N 1
ATOM 3489 C CA . ARG A 1 438 ? -52.238 21.860 -11.646 1.00 33.16 438 ARG A CA 1
ATOM 3490 C C . ARG A 1 438 ? -52.764 20.445 -11.879 1.00 33.16 438 ARG A C 1
ATOM 3492 O O . ARG A 1 438 ? -52.252 19.475 -11.337 1.00 33.16 438 ARG A O 1
ATOM 3499 N N . THR A 1 439 ? -53.765 20.324 -12.749 1.00 30.31 439 THR A N 1
ATOM 3500 C CA . THR A 1 439 ? -54.218 19.037 -13.292 1.00 30.31 439 THR A CA 1
ATOM 3501 C C . THR A 1 439 ? -53.272 18.522 -14.378 1.00 30.31 439 THR A C 1
ATOM 3503 O O . THR A 1 439 ? -52.775 19.264 -15.226 1.00 30.31 439 THR A O 1
ATOM 3506 N N . THR A 1 440 ? -53.046 17.212 -14.337 1.00 27.44 440 THR A N 1
ATOM 3507 C CA . THR A 1 440 ? -52.227 16.402 -15.241 1.00 27.44 440 THR A CA 1
ATOM 3508 C C . THR A 1 440 ? -52.625 16.607 -16.710 1.00 27.44 440 THR A C 1
ATOM 3510 O O . THR A 1 440 ? -53.782 16.401 -17.077 1.00 27.44 440 THR A O 1
ATOM 3513 N N . ARG A 1 441 ? -51.672 16.958 -17.587 1.00 25.61 441 ARG A N 1
ATOM 3514 C CA . ARG A 1 441 ? -51.852 16.870 -19.048 1.00 25.61 441 ARG A CA 1
ATOM 3515 C C . ARG A 1 441 ? -51.061 15.691 -19.599 1.00 25.61 441 ARG A C 1
ATOM 3517 O O . ARG A 1 441 ? -49.838 15.685 -19.558 1.00 25.61 441 ARG A O 1
ATOM 3524 N N . VAL A 1 442 ? -51.782 14.730 -20.169 1.00 27.91 442 VAL A N 1
ATOM 3525 C CA . VAL A 1 442 ? -51.225 13.654 -20.994 1.00 27.91 442 VAL A CA 1
ATOM 3526 C C . VAL A 1 442 ? -50.906 14.233 -22.374 1.00 27.91 442 VAL A C 1
ATOM 3528 O O . VAL A 1 442 ? -51.817 14.643 -23.096 1.00 27.91 442 VAL A O 1
ATOM 3531 N N . ILE A 1 443 ? -49.629 14.282 -22.756 1.00 25.12 443 ILE A N 1
ATOM 3532 C CA . ILE A 1 443 ? -49.225 14.613 -24.128 1.00 25.12 443 ILE A CA 1
ATOM 3533 C C . ILE A 1 443 ? -49.362 13.334 -24.961 1.00 25.12 443 ILE A C 1
ATOM 3535 O O . ILE A 1 443 ? -48.627 12.376 -24.754 1.00 25.12 443 ILE A O 1
ATOM 3539 N N . ARG A 1 444 ? -50.334 13.297 -25.881 1.00 27.39 444 ARG A N 1
ATOM 3540 C CA . ARG A 1 444 ? -50.455 12.237 -26.895 1.00 27.39 444 ARG A CA 1
ATOM 3541 C C . ARG A 1 444 ? -49.761 12.691 -28.172 1.00 27.39 444 ARG A C 1
ATOM 3543 O O . ARG A 1 444 ? -50.187 13.681 -28.767 1.00 27.39 444 ARG A O 1
ATOM 3550 N N . ASP A 1 445 ? -48.750 11.947 -28.608 1.00 27.20 445 ASP A N 1
ATOM 3551 C CA . ASP A 1 445 ? -48.186 12.097 -29.946 1.00 27.20 445 ASP A CA 1
ATOM 3552 C C . ASP A 1 445 ? -49.218 11.626 -30.989 1.00 27.20 445 ASP A C 1
ATOM 3554 O O . ASP A 1 445 ? -49.787 10.535 -30.896 1.00 27.20 445 ASP A O 1
ATOM 3558 N N . ARG A 1 446 ? -49.527 12.487 -31.962 1.00 36.50 446 ARG A N 1
ATOM 3559 C CA . ARG A 1 446 ? -50.424 12.193 -33.085 1.00 36.50 446 ARG A CA 1
ATOM 3560 C C . ARG A 1 446 ? -49.576 12.052 -34.342 1.00 36.50 446 ARG A C 1
ATOM 3562 O O . ARG A 1 446 ? -49.424 13.009 -35.097 1.00 36.50 446 ARG A O 1
ATOM 3569 N N . ARG A 1 447 ? -49.128 10.833 -34.636 1.00 31.41 447 ARG A N 1
ATOM 3570 C CA . ARG A 1 447 ? -48.753 10.442 -36.001 1.00 31.41 447 ARG A CA 1
ATOM 3571 C C . ARG A 1 447 ? -49.546 9.207 -36.416 1.00 31.41 447 ARG A C 1
ATOM 3573 O O . ARG A 1 447 ? -49.393 8.130 -35.854 1.00 31.41 447 ARG A O 1
ATOM 3580 N N . ARG A 1 448 ? -50.451 9.401 -37.382 1.00 31.44 448 ARG A N 1
ATOM 3581 C CA . ARG A 1 448 ? -51.165 8.328 -38.091 1.00 31.44 448 ARG A CA 1
ATOM 3582 C C . ARG A 1 448 ? -50.196 7.624 -39.051 1.00 31.44 448 ARG A C 1
ATOM 3584 O O . ARG A 1 448 ? -49.481 8.333 -39.757 1.00 31.44 448 ARG A O 1
ATOM 3591 N N . PRO A 1 449 ? -50.233 6.290 -39.175 1.00 34.41 449 PRO A N 1
ATOM 3592 C CA . PRO A 1 449 ? -49.642 5.606 -40.316 1.00 34.41 449 PRO A CA 1
ATOM 3593 C C . PRO A 1 449 ? -50.581 5.706 -41.530 1.00 34.41 449 PRO A C 1
ATOM 3595 O O . PRO A 1 449 ? -51.789 5.487 -41.419 1.00 34.41 449 PRO A O 1
ATOM 3598 N N . SER A 1 450 ? -50.029 6.065 -42.689 1.00 37.88 450 SER A N 1
ATOM 3599 C CA . SER A 1 450 ? -50.717 6.019 -43.980 1.00 37.88 450 SER A CA 1
ATOM 3600 C C . SER A 1 450 ? -50.827 4.572 -44.459 1.00 37.88 450 SER A C 1
ATOM 3602 O O . SER A 1 450 ? -49.813 3.914 -44.680 1.00 37.88 450 SER A O 1
ATOM 3604 N N . SER A 1 451 ? -52.051 4.088 -44.647 1.00 37.81 451 SER A N 1
ATOM 3605 C CA . SER A 1 451 ? -52.343 2.836 -45.342 1.00 37.81 451 SER A CA 1
ATOM 3606 C C . SER A 1 451 ? -52.206 3.031 -46.854 1.00 37.81 451 SER A C 1
ATOM 3608 O O . SER A 1 451 ? -52.923 3.851 -47.429 1.00 37.81 451 SER A O 1
ATOM 3610 N N . GLN A 1 452 ? -51.342 2.249 -47.499 1.00 40.03 452 GLN A N 1
ATOM 3611 C CA . GLN A 1 452 ? -51.451 1.938 -48.923 1.00 40.03 452 GLN A CA 1
ATOM 3612 C C . GLN A 1 452 ? -51.830 0.462 -49.059 1.00 40.03 452 GLN A C 1
ATOM 3614 O O . GLN A 1 452 ? -51.150 -0.415 -48.530 1.00 40.03 452 GLN A O 1
ATOM 3619 N N . THR A 1 453 ? -52.940 0.217 -49.747 1.00 38.97 453 THR A N 1
ATOM 3620 C CA . THR A 1 453 ? -53.366 -1.085 -50.279 1.00 38.97 453 THR A CA 1
ATOM 3621 C C . THR A 1 453 ? -53.176 -1.088 -51.801 1.00 38.97 453 THR A C 1
ATOM 3623 O O . THR A 1 453 ? -53.165 -0.011 -52.398 1.00 38.97 453 THR A O 1
ATOM 3626 N N . PRO A 1 454 ? -53.007 -2.269 -52.421 1.00 49.53 454 PRO A N 1
ATOM 3627 C CA . PRO A 1 454 ? -52.450 -2.409 -53.762 1.00 49.53 454 PRO A CA 1
ATOM 3628 C C . PRO A 1 454 ? -53.496 -2.259 -54.875 1.00 49.53 454 PRO A C 1
ATOM 3630 O O . PRO A 1 454 ? -54.690 -2.484 -54.670 1.00 49.53 454 PRO A O 1
ATOM 3633 N N . SER A 1 455 ? -53.015 -1.929 -56.073 1.00 48.59 455 SER A N 1
ATOM 3634 C CA . SER A 1 455 ? -53.650 -2.177 -57.375 1.00 48.59 455 SER A CA 1
ATOM 3635 C C . SER A 1 455 ? -52.566 -2.582 -58.359 1.00 48.59 455 SER A C 1
ATOM 3637 O O . SER A 1 455 ? -51.490 -1.942 -58.296 1.00 48.59 455 SER A O 1
#

Organism: NCBI:txid1437009

pLDDT: mean 73.72, std 26.19, range [24.33, 98.56]

Foldseek 3Di:
DDQFLVAFDQDDVVVCVQKPFDFKKKDAAALVVVLVCLVVQWAFWAFDDDPWPSNVLRQTFRKIWPDDDPLADQHYFKMWMFTPCVQPPQWWKWWTDWDPDQLIETEIEIENDDCCPVRVVTHTDAQPPSRHQWHDVVPTIIGRNSYTYMYTYSGIGGLVRTQAMGGIQHNLQHHPPPDNPPVSSVDDSLLSLLLSVLSCLLVVSCSCVNRQADPDPQHGDPSNVSNVVVNLVLLQDDPPQDDADPDPVVLSNLSSVLSNCSNVVVSVVSNPGRNNSSCVVVVCLVVVQPDDDDDDDDDDHDDDDDDDDDDDDDDDDDDDDDDDDDDDPDDDDDDDDDDPDDDPPPDQFWWWKWFDDPNDTDIDIDSDPVVVVVVCVVPPDFQTDIDTDGDDDDDPDPDDDDDDPPPDDDDDDDHDDGPDDDDPPPDDDDDDDPDPPDDDDDDDDDDDDDDDDDD

Secondary structure (DSSP, 8-state):
--TTGGG-----GGGTTTS-B--EEEEEE-HHHHHHHHHHTEE--EE--SS-HHHHTT-EEEEEB----TT-BSS-SEEEEEETHHHHTT-EEEEEEEE--SS-EEEEEEESS--TTT-TTSEEE-GGGS-SSEEE-SS-EEE-TTSEEEEEESS-EEGGGEEEEEE-PBPSS--SSS-TT-GGGGS-HHHHHHHHHHHHHHTT--TTTTTTB-SSTTPBPHHHHHHHHHHHHHHSPPTT-------HHHHHHHHHHHHHHHHTT-HHHHHHS-GGGHHHHHHHHHHHTTS----SSS-----------------------PPPP-------PPPPPPPS-PPP------EEEEEEETTEEEEEEESSHHHHHHHHHHHS-TT--EEEE--PPPTT-SS-PPPSSS------PPPPPTT----GGG-------S-TT----------PPPP----

Sequence (455 aa):
MAPWEPFGSSFKAEDDLNWPVLSQVYHTTHRLSATRIIEDGRVKRGLVYDESELNKTRTTVSWVSPNHWRDGYRYGSVRFGFNWSLFADQSHFYWVECIEYSPPACRFLITERDLSSELPALTRYDPMSHLGPLLFDGVDWRRNRAIALELMIDDDIALSHCTGIDLVTHHPQQCNERNPNCPERRNGEHDTGARLVAALLGRELTNANHCLKSDEPESIGLTVQGALGLLSLKLRPKDGEKGVISDIDHAQAIVTAAFNQYGSDHIESANAMPDASRRSAIRRGDEAHREAPLSPSSFQFLKGHGRDRGLRHDRGRRCLFRRPREARERLLGEPARPPAGEEPERRTTVVVIMRERGGRTLPFVVEREAQSVWTLERRIKPGSTVHADEAFRNASDPFCNPCFNDLFPQRSGPKLSAGEPLIPDRFVVSTISDDPRRTTRVIRDRRRPSSQTPS

Radius of gyration: 29.96 Å; chains: 1; bounding box: 86×66×96 Å